Protein AF-A0A2D7XF09-F1 (afdb_monomer)

pLDDT: mean 86.13, std 13.34, range [30.94, 98.75]

Structure (mmCIF, N/CA/C/O backbone):
data_AF-A0A2D7XF09-F1
#
_entry.id   AF-A0A2D7XF09-F1
#
loop_
_atom_site.group_PDB
_atom_site.id
_atom_site.type_symbol
_atom_site.label_atom_id
_atom_site.label_alt_id
_atom_site.label_comp_id
_atom_site.label_asym_id
_atom_site.label_entity_id
_atom_site.label_seq_id
_atom_site.pdbx_PDB_ins_code
_atom_site.Cartn_x
_atom_site.Cartn_y
_atom_site.Cartn_z
_atom_site.occupancy
_atom_site.B_iso_or_equiv
_atom_site.auth_seq_id
_atom_site.auth_comp_id
_atom_site.auth_asym_id
_atom_site.auth_atom_id
_atom_site.pdbx_PDB_model_num
ATOM 1 N N . MET A 1 1 ? -1.923 -20.885 -26.636 1.00 32.56 1 MET A N 1
ATOM 2 C CA . MET A 1 1 ? -1.746 -19.492 -26.172 1.00 32.56 1 MET A CA 1
ATOM 3 C C . MET A 1 1 ? -2.372 -19.398 -24.795 1.00 32.56 1 MET A C 1
ATOM 5 O O . MET A 1 1 ? -3.570 -19.623 -24.689 1.00 32.56 1 MET A O 1
ATOM 9 N N . HIS A 1 2 ? -1.572 -19.201 -23.746 1.00 38.06 2 HIS A N 1
ATOM 10 C CA . HIS A 1 2 ? -2.093 -19.049 -22.386 1.00 38.06 2 HIS A CA 1
ATOM 11 C C . HIS A 1 2 ? -2.857 -17.723 -22.267 1.00 38.06 2 HIS A C 1
ATOM 13 O O . HIS A 1 2 ? -2.461 -16.730 -22.878 1.00 38.06 2 HIS A O 1
ATOM 19 N N . LYS A 1 3 ? -3.963 -17.734 -21.516 1.00 48.69 3 LYS A N 1
ATOM 20 C CA . LYS A 1 3 ? -4.730 -16.546 -21.119 1.00 48.69 3 LYS A CA 1
ATOM 21 C C . LYS A 1 3 ? -3.734 -15.511 -20.562 1.00 48.69 3 LYS A C 1
ATOM 23 O O . LYS A 1 3 ? -2.925 -15.856 -19.705 1.00 48.69 3 LYS A O 1
ATOM 28 N N . GLN A 1 4 ? -3.688 -14.295 -21.118 1.00 54.50 4 GLN A N 1
ATOM 29 C CA . GLN A 1 4 ? -2.849 -13.237 -20.544 1.00 54.50 4 GLN A CA 1
ATOM 30 C C . GLN A 1 4 ? -3.529 -12.746 -19.267 1.00 54.50 4 GLN A C 1
ATOM 32 O O . GLN A 1 4 ? -4.430 -11.906 -19.337 1.00 54.50 4 GLN A O 1
ATOM 37 N N . ASP A 1 5 ? -3.110 -13.308 -18.140 1.00 69.38 5 ASP A N 1
ATOM 38 C CA . ASP A 1 5 ? -3.607 -12.946 -16.816 1.00 69.38 5 ASP A CA 1
ATOM 39 C C . ASP A 1 5 ? -3.230 -11.494 -16.482 1.00 69.38 5 ASP A C 1
ATOM 41 O O . ASP A 1 5 ? -2.175 -10.995 -16.894 1.00 69.38 5 ASP A O 1
ATOM 45 N N . VAL A 1 6 ? -4.102 -10.790 -15.763 1.00 84.69 6 VAL A N 1
ATOM 46 C CA . VAL A 1 6 ? -3.780 -9.453 -15.231 1.00 84.69 6 VAL A CA 1
ATOM 47 C C . VAL A 1 6 ? -2.848 -9.577 -14.020 1.00 84.69 6 VAL A C 1
ATOM 49 O O . VAL A 1 6 ? -2.822 -10.615 -13.355 1.00 84.69 6 VAL A O 1
ATOM 52 N N . LEU A 1 7 ? -2.084 -8.525 -13.693 1.00 89.69 7 LEU A N 1
ATOM 53 C CA . LEU A 1 7 ? -1.113 -8.564 -12.585 1.00 89.69 7 LEU A CA 1
ATOM 54 C C . LEU A 1 7 ? -1.767 -8.999 -11.264 1.00 89.69 7 LEU A C 1
ATOM 56 O O . LEU A 1 7 ? -1.200 -9.806 -10.531 1.00 89.69 7 LEU A O 1
ATOM 60 N N . ARG A 1 8 ? -3.000 -8.537 -11.021 1.00 90.31 8 ARG A N 1
ATOM 61 C CA . ARG A 1 8 ? -3.832 -8.934 -9.878 1.00 90.31 8 ARG A CA 1
ATOM 62 C C . ARG A 1 8 ? -3.965 -10.455 -9.735 1.00 90.31 8 ARG A C 1
ATOM 64 O O . ARG A 1 8 ? -3.786 -10.985 -8.647 1.00 90.31 8 ARG A O 1
ATOM 71 N N . GLU A 1 9 ? -4.257 -11.161 -10.825 1.00 89.38 9 GLU A N 1
ATOM 72 C CA . GLU A 1 9 ? -4.445 -12.619 -10.823 1.00 89.38 9 GLU A CA 1
ATOM 73 C C . GLU A 1 9 ? -3.123 -13.345 -10.555 1.00 89.38 9 GLU A C 1
ATOM 75 O O . GLU A 1 9 ? -3.091 -14.310 -9.794 1.00 89.38 9 GLU A O 1
ATOM 80 N N . LYS A 1 10 ? -2.013 -12.851 -11.122 1.00 90.44 10 LYS A N 1
ATOM 81 C CA . LYS A 1 10 ? -0.678 -13.412 -10.872 1.00 90.44 10 LYS A CA 1
ATOM 82 C C . LYS A 1 10 ? -0.230 -13.238 -9.424 1.00 90.44 10 LYS A C 1
ATOM 84 O O . LYS A 1 10 ? 0.310 -14.178 -8.848 1.00 90.44 10 LYS A O 1
ATOM 89 N N . VAL A 1 11 ? -0.481 -12.069 -8.835 1.00 93.62 11 VAL A N 1
ATOM 90 C CA . VAL A 1 11 ? -0.226 -11.816 -7.409 1.00 93.62 11 VAL A CA 1
ATOM 91 C C . VAL A 1 11 ? -1.105 -12.722 -6.549 1.00 93.62 11 VAL A C 1
ATOM 93 O O . VAL A 1 11 ? -0.587 -13.424 -5.689 1.00 93.62 11 VAL A O 1
ATOM 96 N N . SER A 1 12 ? -2.403 -12.805 -6.846 1.00 92.81 12 SER A N 1
ATOM 97 C CA . SER A 1 12 ? -3.341 -13.693 -6.149 1.00 92.81 12 SER A CA 1
ATOM 98 C C . SER A 1 12 ? -2.908 -15.157 -6.177 1.00 92.81 12 SER A C 1
ATOM 100 O O . SER A 1 12 ? -2.898 -15.821 -5.141 1.00 92.81 12 SER A O 1
ATOM 102 N N . GLN A 1 13 ? -2.464 -15.652 -7.334 1.00 91.81 13 GLN A N 1
ATOM 103 C CA . GLN A 1 13 ? -1.926 -17.002 -7.455 1.00 91.81 13 GLN A CA 1
ATOM 104 C C . GLN A 1 13 ? -0.662 -17.189 -6.603 1.00 91.81 13 GLN A C 1
ATOM 106 O O . GLN A 1 13 ? -0.580 -18.153 -5.845 1.00 91.81 13 GLN A O 1
ATOM 111 N N . LEU A 1 14 ? 0.300 -16.264 -6.698 1.00 91.50 14 LEU A N 1
ATOM 112 C CA . LEU A 1 14 ? 1.549 -16.340 -5.941 1.00 91.50 14 LEU A CA 1
ATOM 113 C C . LEU A 1 14 ? 1.284 -16.384 -4.432 1.00 91.50 14 LEU A C 1
ATOM 115 O O . LEU A 1 14 ? 1.842 -17.227 -3.740 1.00 91.50 14 LEU A O 1
ATOM 119 N N . PHE A 1 15 ? 0.427 -15.504 -3.918 1.00 93.62 15 PHE A N 1
ATOM 120 C CA . PHE A 1 15 ? 0.159 -15.415 -2.482 1.00 93.62 15 PHE A CA 1
ATOM 121 C C . PHE A 1 15 ? -0.661 -16.601 -1.961 1.00 93.62 15 PHE A C 1
ATOM 123 O O . PHE A 1 15 ? -0.429 -17.054 -0.842 1.00 93.62 15 PHE A O 1
ATOM 130 N N . ARG A 1 16 ? -1.533 -17.190 -2.792 1.00 91.88 16 ARG A N 1
ATOM 131 C CA . ARG A 1 16 ? -2.299 -18.398 -2.437 1.00 91.88 16 ARG A CA 1
ATOM 132 C C . ARG A 1 16 ? -1.387 -19.574 -2.098 1.00 91.88 16 ARG A C 1
ATOM 134 O O . ARG A 1 16 ? -1.696 -20.354 -1.207 1.00 91.88 16 ARG A O 1
ATOM 141 N N . GLU A 1 17 ? -0.266 -19.691 -2.802 1.00 88.94 17 GLU A N 1
ATOM 142 C CA . GLU A 1 17 ? 0.697 -20.782 -2.630 1.00 88.94 17 GLU A CA 1
ATOM 143 C C . GLU A 1 17 ? 1.687 -20.543 -1.475 1.00 88.94 17 GLU A C 1
ATOM 145 O O . GLU A 1 17 ? 2.418 -21.461 -1.101 1.00 88.94 17 GLU A O 1
ATOM 150 N N . LYS A 1 18 ? 1.762 -19.320 -0.927 1.00 89.62 18 LYS A N 1
ATOM 151 C CA . LYS A 1 18 ? 2.834 -18.907 0.000 1.00 89.62 18 LYS A CA 1
ATOM 152 C C . LYS A 1 18 ? 2.393 -18.712 1.449 1.00 89.62 18 LYS A C 1
ATOM 154 O O . LYS A 1 18 ? 3.263 -18.662 2.312 1.00 89.62 18 LYS A O 1
ATOM 159 N N . GLY A 1 19 ? 1.093 -18.680 1.729 1.00 89.00 19 GLY A N 1
ATOM 160 C CA . GLY A 1 19 ? 0.558 -18.701 3.093 1.00 89.00 19 GLY A CA 1
ATOM 161 C C . GLY A 1 19 ? -0.055 -17.376 3.542 1.00 89.00 19 GLY A C 1
ATOM 162 O O . GLY A 1 19 ? -0.509 -16.578 2.723 1.00 89.00 19 GLY A O 1
ATOM 163 N N . GLN A 1 20 ? -0.119 -17.167 4.856 1.00 90.81 20 GLN A N 1
ATOM 164 C CA . GLN A 1 20 ? -0.804 -16.025 5.464 1.00 90.81 20 GLN A CA 1
ATOM 165 C C . GLN A 1 20 ? 0.130 -14.818 5.565 1.00 90.81 20 GLN A C 1
ATOM 167 O O . GLN A 1 20 ? 1.269 -14.953 5.997 1.00 90.81 20 GLN A O 1
ATOM 172 N N . ILE A 1 21 ? -0.349 -13.631 5.193 1.00 94.81 21 ILE A N 1
ATOM 173 C CA . ILE A 1 21 ? 0.421 -12.386 5.314 1.00 94.81 21 ILE A CA 1
ATOM 174 C C . ILE A 1 21 ? 0.466 -11.931 6.774 1.00 94.81 21 ILE A C 1
ATOM 176 O O . ILE A 1 21 ? -0.578 -11.777 7.404 1.00 94.81 21 ILE A O 1
ATOM 180 N N . GLU A 1 22 ? 1.671 -11.637 7.263 1.00 94.38 22 GLU A N 1
ATOM 181 C CA . GLU A 1 22 ? 1.903 -10.962 8.544 1.00 94.38 22 GLU A CA 1
ATOM 182 C C . GLU A 1 22 ? 2.162 -9.464 8.395 1.00 94.38 22 GLU A C 1
ATOM 184 O O . GLU A 1 22 ? 1.855 -8.702 9.303 1.00 94.38 22 GLU A O 1
ATOM 189 N N . ALA A 1 23 ? 2.768 -9.029 7.289 1.00 97.31 23 ALA A N 1
ATOM 190 C CA . ALA A 1 23 ? 3.025 -7.617 7.020 1.00 97.31 23 ALA A CA 1
ATOM 191 C C . ALA A 1 23 ? 3.169 -7.369 5.518 1.00 97.31 23 ALA A C 1
ATOM 193 O O . ALA A 1 23 ? 3.733 -8.200 4.803 1.00 97.31 23 ALA A O 1
ATOM 194 N N . LEU A 1 24 ? 2.704 -6.212 5.044 1.00 98.56 24 LEU A N 1
ATOM 195 C CA . LEU A 1 24 ? 2.775 -5.829 3.634 1.00 98.56 24 LEU A CA 1
ATOM 196 C C . LEU A 1 24 ? 3.239 -4.380 3.481 1.00 98.56 24 LEU A C 1
ATOM 198 O O . LEU A 1 24 ? 2.636 -3.459 4.022 1.00 98.56 24 LEU A O 1
ATOM 202 N N . VAL A 1 25 ? 4.284 -4.168 2.691 1.00 98.75 25 VAL A N 1
ATOM 203 C CA . VAL A 1 25 ? 4.734 -2.849 2.250 1.00 98.75 25 VAL A CA 1
ATOM 204 C C . VAL A 1 25 ? 4.589 -2.769 0.738 1.00 98.75 25 VAL A C 1
ATOM 206 O O . VAL A 1 25 ? 5.113 -3.610 0.007 1.00 98.75 25 VAL A O 1
ATOM 209 N N . LEU A 1 26 ? 3.892 -1.739 0.273 1.00 98.75 26 LEU A N 1
ATOM 210 C CA . LEU A 1 26 ? 3.769 -1.394 -1.137 1.00 98.75 26 LEU A CA 1
ATOM 211 C C . LEU A 1 26 ? 4.414 -0.033 -1.377 1.00 98.75 26 LEU A C 1
ATOM 213 O O . LEU A 1 26 ? 4.282 0.874 -0.554 1.00 98.75 26 LEU A O 1
ATOM 217 N N . THR A 1 27 ? 5.080 0.132 -2.514 1.00 98.69 27 THR A N 1
ATOM 218 C CA . THR A 1 27 ? 5.514 1.450 -2.987 1.00 98.69 27 THR A CA 1
ATOM 219 C C . THR A 1 27 ? 4.946 1.717 -4.375 1.00 98.69 27 THR A C 1
ATOM 221 O O . THR A 1 27 ? 4.746 0.783 -5.152 1.00 98.69 27 THR A O 1
ATOM 224 N N . SER A 1 28 ? 4.678 2.977 -4.702 1.00 98.00 28 SER A N 1
ATOM 225 C CA . SER A 1 28 ? 4.194 3.376 -6.025 1.00 98.00 28 SER A CA 1
ATOM 226 C C . SER A 1 28 ? 4.588 4.809 -6.352 1.00 98.00 28 SER A C 1
ATOM 228 O O . SER A 1 28 ? 4.856 5.593 -5.450 1.00 98.00 28 SER A O 1
ATOM 230 N N . PHE A 1 29 ? 4.551 5.179 -7.631 1.00 96.00 29 PHE A N 1
ATOM 231 C CA . PHE A 1 29 ? 4.512 6.593 -7.998 1.00 96.00 29 PHE A CA 1
ATOM 232 C C . PHE A 1 29 ? 3.087 7.116 -7.837 1.00 96.00 29 PHE A C 1
ATOM 234 O O . PHE A 1 29 ? 2.809 7.858 -6.903 1.00 96.00 29 PHE A O 1
ATOM 241 N N . GLY A 1 30 ? 2.173 6.642 -8.688 1.00 95.12 30 GLY A N 1
ATOM 242 C CA . GLY A 1 30 ? 0.755 6.998 -8.636 1.00 95.12 30 GLY A CA 1
ATOM 243 C C . GLY A 1 30 ? -0.051 6.093 -7.708 1.00 95.12 30 GLY A C 1
ATOM 244 O O . GLY A 1 30 ? 0.130 4.870 -7.733 1.00 95.12 30 GLY A O 1
ATOM 245 N N . LEU A 1 31 ? -0.961 6.667 -6.923 1.00 96.44 31 LEU A N 1
ATOM 246 C CA . LEU A 1 31 ? -1.847 5.928 -6.020 1.00 96.44 31 LEU A CA 1
ATOM 247 C C . LEU A 1 31 ? -3.315 6.279 -6.281 1.00 96.44 31 LEU A C 1
ATOM 249 O O . LEU A 1 31 ? -3.735 7.396 -6.000 1.00 96.44 31 LEU A O 1
ATOM 253 N N . ASP A 1 32 ? -4.104 5.309 -6.748 1.00 95.56 32 ASP A N 1
ATOM 254 C CA . ASP A 1 32 ? -5.570 5.376 -6.735 1.00 95.56 32 ASP A CA 1
ATOM 255 C C . ASP A 1 32 ? -6.082 4.569 -5.538 1.00 95.56 32 ASP A C 1
ATOM 257 O O . ASP A 1 32 ? -6.070 3.338 -5.557 1.00 95.56 32 ASP A O 1
ATOM 261 N N . MET A 1 33 ? -6.492 5.254 -4.469 1.00 93.19 33 MET A N 1
ATOM 262 C CA . MET A 1 33 ? -6.859 4.593 -3.207 1.00 93.19 33 MET A CA 1
ATOM 263 C C . MET A 1 33 ? -8.081 3.703 -3.333 1.00 93.19 33 MET A C 1
ATOM 265 O O . MET A 1 33 ? -8.092 2.606 -2.785 1.00 93.19 33 MET A O 1
ATOM 269 N N . ARG A 1 34 ? -9.098 4.150 -4.074 1.00 91.75 34 ARG A N 1
ATOM 270 C CA . ARG A 1 34 ? -10.308 3.351 -4.252 1.00 91.75 34 ARG A CA 1
ATOM 271 C C . ARG A 1 34 ? -9.960 2.062 -4.981 1.00 91.75 34 ARG A C 1
ATOM 273 O O . ARG A 1 34 ? -10.367 0.988 -4.556 1.00 91.75 34 ARG A O 1
ATOM 280 N N . TYR A 1 35 ? -9.173 2.157 -6.050 1.00 94.25 35 TYR A N 1
ATOM 281 C CA . TYR A 1 35 ? -8.754 0.972 -6.787 1.00 94.25 35 TYR A CA 1
ATOM 282 C C . TYR A 1 35 ? -7.803 0.076 -5.974 1.00 94.25 35 TYR A C 1
ATOM 284 O O . TYR A 1 35 ? -7.884 -1.153 -6.070 1.00 94.25 35 TYR A O 1
ATOM 292 N N . LEU A 1 36 ? -6.931 0.675 -5.153 1.00 95.88 36 LEU A N 1
ATOM 293 C CA . LEU A 1 36 ? -6.076 -0.044 -4.212 1.00 95.88 36 LEU A CA 1
ATOM 294 C C . LEU A 1 36 ? -6.915 -0.913 -3.271 1.00 95.88 36 LEU A C 1
ATOM 296 O O . LEU A 1 36 ? -6.678 -2.118 -3.204 1.00 95.88 36 LEU A O 1
ATOM 300 N N . GLU A 1 37 ? -7.888 -0.318 -2.579 1.00 94.00 37 GLU A N 1
ATOM 301 C CA . GLU A 1 37 ? -8.726 -1.027 -1.610 1.00 94.00 37 GLU A CA 1
ATOM 302 C C . GLU A 1 37 ? -9.612 -2.073 -2.284 1.00 94.00 37 GLU A C 1
ATOM 304 O O . GLU A 1 37 ? -9.633 -3.214 -1.840 1.00 94.00 37 GLU A O 1
ATOM 309 N N . GLN A 1 38 ? -10.269 -1.719 -3.393 1.00 91.75 38 GLN A N 1
ATOM 310 C CA . GLN A 1 38 ? -11.255 -2.575 -4.062 1.00 91.75 38 GLN A CA 1
ATOM 311 C C . GLN A 1 38 ? -10.654 -3.767 -4.808 1.00 91.75 38 GLN A C 1
ATOM 313 O O . GLN A 1 38 ? -11.291 -4.811 -4.909 1.00 91.75 38 GLN A O 1
ATOM 318 N N . PHE A 1 39 ? -9.450 -3.630 -5.374 1.00 92.12 39 PHE A N 1
ATOM 319 C CA . PHE A 1 39 ? -8.953 -4.624 -6.331 1.00 92.12 39 PHE A CA 1
ATOM 320 C C . PHE A 1 39 ? -7.505 -5.049 -6.128 1.00 92.12 39 PHE A C 1
ATOM 322 O O . PHE A 1 39 ? -7.162 -6.168 -6.509 1.00 92.12 39 PHE A O 1
ATOM 329 N N . ILE A 1 40 ? -6.642 -4.191 -5.581 1.00 95.88 40 ILE A N 1
ATOM 330 C CA . ILE A 1 40 ? -5.222 -4.529 -5.428 1.00 95.88 40 ILE A CA 1
ATOM 331 C C . ILE A 1 40 ? -4.980 -5.236 -4.098 1.00 95.88 40 ILE A C 1
ATOM 333 O O . ILE A 1 40 ? -4.441 -6.338 -4.106 1.00 95.88 40 ILE A O 1
ATOM 337 N N . LEU A 1 41 ? -5.394 -4.651 -2.969 1.00 96.88 41 LEU A N 1
ATOM 338 C CA . LEU A 1 41 ? -5.197 -5.265 -1.655 1.00 96.88 41 LEU A CA 1
ATOM 339 C C . LEU A 1 41 ? -5.853 -6.654 -1.548 1.00 96.88 41 LEU A C 1
ATOM 341 O O . LEU A 1 41 ? -5.154 -7.568 -1.116 1.00 96.88 41 LEU A O 1
ATOM 345 N N . PRO A 1 42 ? -7.093 -6.894 -2.026 1.00 94.94 42 PRO A N 1
ATOM 346 C CA . PRO A 1 42 ? -7.700 -8.228 -1.995 1.00 94.94 42 PRO A CA 1
ATOM 347 C C . PRO A 1 42 ? -6.884 -9.300 -2.729 1.00 94.94 42 PRO A C 1
ATOM 349 O O . PRO A 1 42 ? -6.888 -10.464 -2.337 1.00 94.94 42 PRO A O 1
ATOM 352 N N . ALA A 1 43 ? -6.101 -8.920 -3.746 1.00 94.19 43 ALA A N 1
ATOM 353 C CA . ALA A 1 43 ? -5.236 -9.850 -4.470 1.00 94.19 43 ALA A CA 1
ATOM 354 C C . ALA A 1 43 ? -4.163 -10.487 -3.578 1.00 94.19 43 ALA A C 1
ATOM 356 O O . ALA A 1 43 ? -3.686 -11.575 -3.877 1.00 94.19 43 ALA A O 1
ATOM 357 N N . PHE A 1 44 ? -3.785 -9.830 -2.486 1.00 96.44 44 PHE A N 1
ATOM 358 C CA . PHE A 1 44 ? -2.822 -10.348 -1.521 1.00 96.44 44 PHE A CA 1
ATOM 359 C C . PHE A 1 44 ? -3.455 -11.330 -0.520 1.00 96.44 44 PHE A C 1
ATOM 361 O O . PHE A 1 44 ? -2.741 -12.112 0.103 1.00 96.44 44 PHE A O 1
ATOM 368 N N . PHE A 1 45 ? -4.787 -11.367 -0.417 1.00 94.50 45 PHE A N 1
ATOM 369 C CA . PHE A 1 45 ? -5.532 -12.211 0.524 1.00 94.50 45 PHE A CA 1
ATOM 370 C C . PHE A 1 45 ? -6.468 -13.187 -0.212 1.00 94.50 45 PHE A C 1
ATOM 372 O O . PHE A 1 45 ? -7.673 -13.207 0.021 1.00 94.50 45 PHE A O 1
ATOM 379 N N . PRO A 1 46 ? -5.935 -14.044 -1.101 1.00 91.62 46 PRO A N 1
ATOM 380 C CA . PRO A 1 46 ? -6.745 -14.85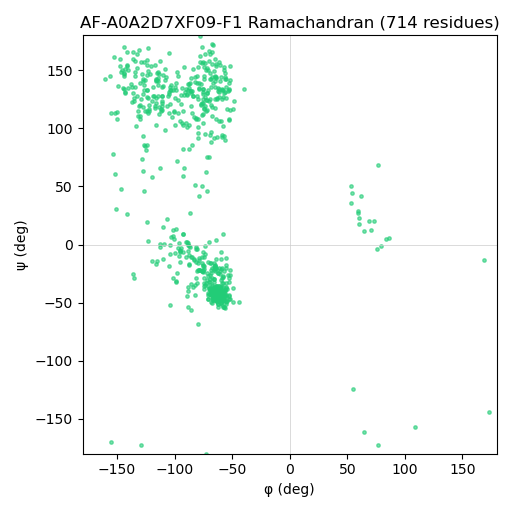9 -2.009 1.00 91.62 46 PRO A CA 1
ATOM 381 C C . PRO A 1 46 ? -7.609 -15.921 -1.321 1.00 91.62 46 PRO A C 1
ATOM 383 O O . PRO A 1 46 ? -8.490 -16.486 -1.964 1.00 91.62 46 PRO A O 1
ATOM 386 N N . HIS A 1 47 ? -7.334 -16.236 -0.054 1.00 88.19 47 HIS A N 1
ATOM 387 C CA . HIS A 1 47 ? -8.117 -17.180 0.744 1.00 88.19 47 HIS A CA 1
ATOM 388 C C . HIS A 1 47 ? -9.462 -16.595 1.193 1.00 88.19 47 HIS A C 1
ATOM 390 O O . HIS A 1 47 ? -10.358 -17.361 1.521 1.00 88.19 47 HIS A O 1
ATOM 396 N N . LEU A 1 48 ? -9.614 -15.267 1.161 1.00 88.00 48 LEU A N 1
ATOM 397 C CA . LEU A 1 48 ? -10.859 -14.583 1.517 1.00 88.00 48 LEU A CA 1
ATOM 398 C C . LEU A 1 48 ? -11.930 -14.673 0.420 1.00 88.00 48 LEU A C 1
ATOM 400 O O . LEU A 1 48 ? -13.082 -14.330 0.662 1.00 88.00 48 LEU A O 1
ATOM 404 N N . GLY A 1 49 ? -11.562 -15.139 -0.778 1.00 83.81 49 GLY A N 1
ATOM 405 C CA . GLY A 1 49 ? -12.452 -15.168 -1.935 1.00 83.81 49 GLY A CA 1
ATOM 406 C C . GLY A 1 49 ? -12.638 -13.796 -2.588 1.00 83.81 49 GLY A C 1
ATOM 407 O O . GLY A 1 49 ? -11.931 -12.835 -2.284 1.00 83.81 49 GLY A O 1
ATOM 408 N N . GLU A 1 50 ? -13.562 -13.732 -3.544 1.00 78.94 50 GLU A N 1
ATOM 409 C CA . GLU A 1 50 ? -14.028 -12.469 -4.120 1.00 78.94 50 GLU A CA 1
ATOM 410 C C . GLU A 1 50 ? -15.224 -11.980 -3.296 1.00 78.94 50 GLU A C 1
ATOM 412 O O . GLU A 1 50 ? -16.104 -12.772 -2.956 1.00 78.94 50 GLU A O 1
ATOM 417 N N . GLY A 1 51 ? -15.233 -10.692 -2.943 1.00 77.25 51 GLY A N 1
ATOM 418 C CA . GLY A 1 51 ? -16.401 -10.067 -2.330 1.00 77.25 51 GLY A CA 1
ATOM 419 C C . GLY A 1 51 ? -17.545 -9.856 -3.332 1.00 77.25 51 GLY A C 1
ATOM 420 O O . GLY A 1 51 ? -17.398 -10.175 -4.517 1.00 77.25 51 GLY A O 1
ATOM 421 N N . PRO A 1 52 ? -18.667 -9.283 -2.867 1.00 78.44 52 PRO A N 1
ATOM 422 C CA . PRO A 1 52 ? -19.750 -8.807 -3.728 1.00 78.44 52 PRO A CA 1
ATOM 423 C C . PRO A 1 52 ? -19.247 -7.878 -4.844 1.00 78.44 52 PRO A C 1
ATOM 425 O O . PRO A 1 52 ? -18.196 -7.243 -4.717 1.00 78.44 52 PRO A O 1
ATOM 428 N N . ALA A 1 53 ? -19.969 -7.806 -5.965 1.00 75.94 53 ALA A N 1
ATOM 429 C CA . ALA A 1 53 ? -19.510 -7.067 -7.144 1.00 75.94 53 ALA A CA 1
ATOM 430 C C . ALA A 1 53 ? -19.413 -5.547 -6.903 1.00 75.94 53 ALA A C 1
ATOM 432 O O . ALA A 1 53 ? -18.550 -4.874 -7.477 1.00 75.94 53 ALA A O 1
ATOM 433 N N . ASP A 1 54 ? -20.287 -5.015 -6.055 1.00 77.69 54 ASP A N 1
ATOM 434 C CA . ASP A 1 54 ? -20.347 -3.624 -5.616 1.00 77.69 54 ASP A CA 1
ATOM 435 C C . ASP A 1 54 ? -19.329 -3.294 -4.505 1.00 77.69 54 ASP A C 1
ATOM 437 O O . ASP A 1 54 ? -18.752 -2.197 -4.504 1.00 77.69 54 ASP A O 1
ATOM 441 N N . GLU A 1 55 ? -19.034 -4.259 -3.628 1.00 80.44 55 GLU A N 1
ATOM 442 C CA . GLU A 1 55 ? -18.100 -4.138 -2.498 1.00 80.44 55 GLU A CA 1
ATOM 443 C C . GLU A 1 55 ? -17.019 -5.245 -2.469 1.00 80.44 55 GLU A C 1
ATOM 445 O O . GLU A 1 55 ? -16.904 -6.015 -1.512 1.00 80.44 55 GLU A O 1
ATOM 450 N N . PRO A 1 56 ? -16.137 -5.319 -3.484 1.00 81.88 56 PRO A N 1
ATOM 451 C CA . PRO A 1 56 ? -15.185 -6.426 -3.627 1.00 81.88 56 PRO A CA 1
ATOM 452 C C . PRO A 1 56 ? -14.132 -6.508 -2.508 1.00 81.88 56 PRO A C 1
ATOM 454 O O . PRO A 1 56 ? -13.497 -7.549 -2.330 1.00 81.88 56 PRO A O 1
ATOM 457 N N . HIS A 1 57 ? -13.920 -5.428 -1.750 1.00 86.00 57 HIS A N 1
ATOM 458 C CA . HIS A 1 57 ? -12.985 -5.361 -0.620 1.00 86.00 57 HIS A CA 1
ATOM 459 C C . HIS A 1 57 ? -13.590 -5.770 0.719 1.00 86.00 57 HIS A C 1
ATOM 461 O O . HIS A 1 57 ? -12.857 -5.841 1.706 1.00 86.00 57 HIS A O 1
ATOM 467 N N . LEU A 1 58 ? -14.894 -6.037 0.768 1.00 84.38 58 LEU A N 1
ATOM 468 C CA . LEU A 1 58 ? -15.626 -6.318 1.996 1.00 84.38 58 LEU A CA 1
ATOM 469 C C . LEU A 1 58 ? -15.015 -7.471 2.820 1.00 84.38 58 LEU A C 1
ATOM 471 O O . LEU A 1 58 ? -14.724 -7.247 3.999 1.00 84.38 58 LEU A O 1
ATOM 475 N N . PRO A 1 59 ? -14.688 -8.648 2.236 1.00 87.25 59 PRO A N 1
ATOM 476 C CA . PRO A 1 59 ? -14.056 -9.726 3.000 1.00 87.25 59 PRO A CA 1
ATOM 477 C C . PRO A 1 59 ? -12.712 -9.319 3.609 1.00 87.25 59 PRO A C 1
ATOM 479 O O . PRO A 1 59 ? -12.368 -9.713 4.723 1.00 87.25 59 PRO A O 1
ATOM 482 N N . LEU A 1 60 ? -11.946 -8.498 2.883 1.00 90.81 60 LEU A N 1
ATOM 483 C CA . LEU A 1 60 ? -10.668 -7.991 3.364 1.00 90.81 60 LEU A CA 1
ATOM 484 C C . LEU A 1 60 ? -10.847 -6.991 4.507 1.00 90.81 60 LEU A C 1
ATOM 486 O O . LEU A 1 60 ? -10.052 -7.004 5.443 1.00 90.81 60 LEU A O 1
ATOM 490 N N . PHE A 1 61 ? -11.868 -6.137 4.454 1.00 88.19 61 PHE A N 1
ATOM 491 C CA . PHE A 1 61 ? -12.173 -5.234 5.560 1.00 88.19 61 PHE A CA 1
ATOM 492 C C . PHE A 1 61 ? -12.406 -6.025 6.848 1.00 88.19 61 PHE A C 1
ATOM 494 O O . PHE A 1 61 ? -11.724 -5.779 7.840 1.00 88.19 61 PHE A O 1
ATOM 501 N N . GLU A 1 62 ? -13.318 -6.999 6.820 1.00 83.88 62 GLU A N 1
ATOM 502 C CA . GLU A 1 62 ? -13.669 -7.793 8.005 1.00 83.88 62 GLU A CA 1
ATOM 503 C C . GLU A 1 62 ? -12.462 -8.562 8.540 1.00 83.88 62 GLU A C 1
ATOM 505 O O . GLU A 1 62 ? -12.195 -8.572 9.744 1.00 83.88 62 GLU A O 1
ATOM 510 N N . TYR A 1 63 ? -11.670 -9.128 7.628 1.00 88.06 63 TYR A N 1
ATOM 511 C CA . TYR A 1 63 ? -10.418 -9.772 7.987 1.00 88.06 63 TYR A CA 1
ATOM 512 C C . TYR A 1 63 ? -9.466 -8.818 8.718 1.00 88.06 63 TYR A C 1
ATOM 514 O O . TYR A 1 63 ? -8.921 -9.197 9.750 1.00 88.06 63 TYR A O 1
ATOM 522 N N . LEU A 1 64 ? -9.273 -7.587 8.229 1.00 90.00 64 LEU A N 1
ATOM 523 C CA . LEU A 1 64 ? -8.351 -6.619 8.837 1.00 90.00 64 LEU A CA 1
ATOM 524 C C . LEU A 1 64 ? -8.851 -6.038 10.168 1.00 90.00 64 LEU A C 1
ATOM 526 O O . LEU A 1 64 ? -8.032 -5.620 10.986 1.00 90.00 64 LEU A O 1
ATOM 530 N N . GLU A 1 65 ? -10.163 -6.027 10.409 1.00 84.19 65 GLU A N 1
ATOM 531 C CA . GLU A 1 65 ? -10.743 -5.646 11.704 1.00 84.19 65 GLU A CA 1
ATOM 532 C C . GLU A 1 65 ? -10.410 -6.672 12.794 1.00 84.19 65 GLU A C 1
ATOM 534 O O . GLU A 1 65 ? -10.030 -6.323 13.917 1.00 84.19 65 GLU A O 1
ATOM 539 N N . GLU A 1 66 ? -10.529 -7.956 12.458 1.00 80.38 66 GLU A N 1
ATOM 540 C CA . GLU A 1 66 ? -10.242 -9.050 13.384 1.00 80.38 66 GLU A CA 1
ATOM 541 C C . GLU A 1 66 ? -8.762 -9.380 13.476 1.00 80.38 66 GLU A C 1
ATOM 543 O O 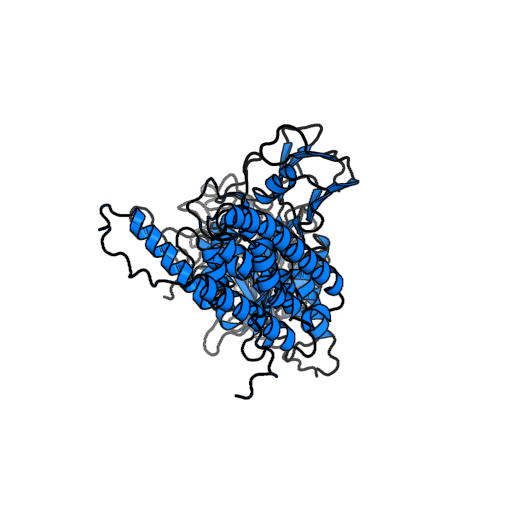. GLU A 1 66 ? -8.270 -9.775 14.532 1.00 80.38 66 GLU A O 1
ATOM 548 N N . THR A 1 67 ? -8.066 -9.253 12.357 1.00 85.31 67 THR A N 1
ATOM 549 C CA . THR A 1 67 ? -6.685 -9.662 12.167 1.00 85.31 67 THR A CA 1
ATOM 550 C C . THR A 1 67 ? -5.921 -8.454 11.636 1.00 85.31 67 THR A C 1
ATOM 552 O O . THR A 1 67 ? -5.785 -8.306 10.421 1.00 85.31 67 THR A O 1
ATOM 555 N N . PRO A 1 68 ? -5.435 -7.567 12.524 1.00 86.31 68 PRO A N 1
ATOM 556 C CA . PRO A 1 68 ? -4.828 -6.292 12.146 1.00 86.31 68 PRO A CA 1
ATOM 557 C C . PRO A 1 68 ? -3.449 -6.506 11.511 1.00 86.31 68 PRO A C 1
ATOM 559 O O . PRO A 1 68 ? -2.409 -6.274 12.130 1.00 86.31 68 PRO A O 1
ATOM 562 N N . VAL A 1 69 ? -3.440 -6.970 10.260 1.00 93.75 69 VAL A N 1
ATOM 563 C CA . VAL A 1 69 ? -2.232 -7.119 9.453 1.00 93.75 69 VAL A CA 1
ATOM 564 C C . VAL A 1 69 ? -1.693 -5.720 9.161 1.00 93.75 69 VAL A C 1
ATOM 566 O O . VAL A 1 69 ? -2.382 -4.927 8.514 1.00 93.75 69 VAL A O 1
ATOM 569 N N . PRO A 1 70 ? -0.472 -5.377 9.603 1.00 95.50 70 PRO A N 1
ATOM 570 C CA . PRO A 1 70 ? 0.130 -4.104 9.261 1.00 95.50 70 PRO A CA 1
ATOM 571 C C . PRO A 1 70 ? 0.390 -4.023 7.751 1.00 95.50 70 PRO A C 1
ATOM 573 O O . PRO A 1 70 ? 1.183 -4.779 7.183 1.00 95.50 70 PRO A O 1
ATOM 576 N N . ILE A 1 71 ? -0.271 -3.063 7.106 1.00 98.06 71 ILE A N 1
ATOM 577 C CA . ILE A 1 71 ? -0.100 -2.735 5.690 1.00 98.06 71 ILE A CA 1
ATOM 578 C C . ILE A 1 71 ? 0.380 -1.287 5.597 1.00 98.06 71 ILE A C 1
ATOM 580 O O . ILE A 1 71 ? -0.264 -0.396 6.144 1.00 98.06 71 ILE A O 1
ATOM 584 N N . SER A 1 72 ? 1.470 -1.038 4.875 1.00 98.25 72 SER A N 1
ATOM 585 C CA . SER A 1 72 ? 2.018 0.299 4.626 1.00 98.25 72 SER A CA 1
ATOM 586 C C . SER A 1 72 ? 2.146 0.564 3.133 1.00 98.25 72 SER A C 1
ATOM 588 O O . SER A 1 72 ? 2.701 -0.249 2.399 1.00 98.25 72 SER A O 1
ATOM 590 N N . VAL A 1 73 ? 1.690 1.729 2.681 1.00 98.50 73 VAL A N 1
ATOM 591 C CA . VAL A 1 73 ? 1.754 2.141 1.275 1.00 98.50 73 VAL A CA 1
ATOM 592 C C . VAL A 1 73 ? 2.508 3.457 1.166 1.00 98.50 73 VAL A C 1
ATOM 594 O O . VAL A 1 73 ? 2.029 4.492 1.625 1.00 98.50 73 VAL A O 1
ATOM 597 N N . TYR A 1 74 ? 3.680 3.414 0.543 1.00 98.12 74 TYR A N 1
ATOM 598 C CA . TYR A 1 74 ? 4.476 4.591 0.212 1.00 98.12 74 TYR A CA 1
ATOM 599 C C . TYR A 1 74 ? 4.145 5.050 -1.203 1.00 98.12 74 TYR A C 1
ATOM 601 O O . TYR A 1 74 ? 4.075 4.231 -2.121 1.00 98.12 74 TYR A O 1
ATOM 609 N N . TYR A 1 75 ? 3.957 6.348 -1.401 1.00 97.00 75 TYR A N 1
ATOM 610 C CA . TYR A 1 75 ? 3.611 6.879 -2.717 1.00 97.00 75 TYR A CA 1
ATOM 611 C C . TYR A 1 75 ? 4.192 8.273 -2.945 1.00 97.00 75 TYR A C 1
ATOM 613 O O . TYR A 1 75 ? 4.523 8.962 -1.978 1.00 97.00 75 TYR A O 1
ATOM 621 N N . ASP A 1 76 ? 4.325 8.699 -4.205 1.00 94.31 76 ASP A N 1
ATOM 622 C CA . ASP A 1 76 ? 4.716 10.079 -4.496 1.00 94.31 76 ASP A CA 1
ATOM 623 C C . ASP A 1 76 ? 3.585 11.011 -4.087 1.00 94.31 76 ASP A C 1
ATOM 625 O O . ASP A 1 76 ? 2.463 10.923 -4.589 1.00 94.31 76 ASP A O 1
ATOM 629 N N . ALA A 1 77 ? 3.877 11.922 -3.169 1.00 91.88 77 ALA A N 1
ATOM 630 C CA . ALA A 1 77 ? 2.852 12.779 -2.604 1.00 91.88 77 ALA A CA 1
ATOM 631 C C . ALA A 1 77 ? 2.216 13.741 -3.632 1.00 91.88 77 ALA A C 1
ATOM 633 O O . ALA A 1 77 ? 1.110 14.220 -3.403 1.00 91.88 77 ALA A O 1
ATOM 634 N N . ASN A 1 78 ? 2.857 13.966 -4.787 1.00 88.94 78 ASN A N 1
ATOM 635 C CA . ASN A 1 78 ? 2.299 14.744 -5.897 1.00 88.94 78 ASN A CA 1
ATOM 636 C C . ASN A 1 78 ? 1.433 13.909 -6.855 1.00 88.94 78 ASN A C 1
ATOM 638 O O . ASN A 1 78 ? 0.909 14.454 -7.824 1.00 88.94 78 ASN A O 1
ATOM 642 N N . ASN A 1 79 ? 1.309 12.597 -6.639 1.00 90.81 79 ASN A N 1
ATOM 643 C CA . ASN A 1 79 ? 0.647 11.683 -7.570 1.00 90.81 79 ASN A CA 1
ATOM 644 C C . ASN A 1 79 ? -0.457 10.856 -6.895 1.00 90.81 79 ASN A C 1
ATOM 646 O O . ASN A 1 79 ? -0.580 9.641 -7.067 1.00 90.81 79 ASN A O 1
ATOM 650 N N . LEU A 1 80 ? -1.284 11.540 -6.106 1.00 91.19 80 LEU A N 1
ATOM 651 C CA . LEU A 1 80 ? -2.518 10.974 -5.578 1.00 91.19 80 LEU A CA 1
ATOM 652 C C . LEU A 1 80 ? -3.643 11.108 -6.612 1.00 91.19 80 LEU A C 1
ATOM 654 O O . LEU A 1 80 ? -3.892 12.195 -7.138 1.00 91.19 80 LEU A O 1
ATOM 658 N N . LEU A 1 81 ? -4.310 9.995 -6.907 1.00 88.88 81 LEU A N 1
ATOM 659 C CA . LEU A 1 81 ? -5.227 9.860 -8.033 1.00 88.88 81 LEU A CA 1
ATOM 660 C C . LEU A 1 81 ? -6.618 9.401 -7.587 1.00 88.88 81 LEU A C 1
ATOM 662 O O . LEU A 1 81 ? -6.781 8.686 -6.597 1.00 88.88 81 LEU A O 1
ATOM 666 N N . GLN A 1 82 ? -7.615 9.747 -8.395 1.00 86.12 82 GLN A N 1
ATOM 667 C CA . GLN A 1 82 ? -8.959 9.187 -8.351 1.00 86.12 82 GLN A CA 1
ATOM 668 C C . GLN A 1 82 ? -9.432 8.916 -9.775 1.00 86.12 82 GLN A C 1
ATOM 670 O O . GLN A 1 82 ? -9.472 9.818 -10.609 1.00 86.12 82 GLN A O 1
ATOM 675 N N . ASN A 1 83 ? -9.788 7.662 -10.065 1.00 82.62 83 ASN A N 1
ATOM 676 C CA . ASN A 1 83 ? -10.198 7.232 -11.404 1.00 82.62 83 ASN A CA 1
ATOM 677 C C . ASN A 1 83 ? -9.153 7.585 -12.478 1.00 82.62 83 ASN A C 1
ATOM 679 O O . ASN A 1 83 ? -9.495 8.072 -13.554 1.00 82.62 83 ASN A O 1
ATOM 683 N N . GLU A 1 84 ? -7.874 7.340 -12.175 1.00 79.81 84 GLU A N 1
ATOM 684 C CA . GLU A 1 84 ? -6.731 7.637 -13.061 1.00 79.81 84 GLU A CA 1
ATOM 685 C C . GLU A 1 84 ? -6.504 9.139 -13.350 1.00 79.81 84 GLU A C 1
ATOM 687 O O . GLU A 1 84 ? -5.709 9.470 -14.228 1.00 79.81 84 GLU A O 1
ATOM 692 N N . GLN A 1 85 ? -7.161 10.052 -12.625 1.00 84.69 85 GLN A N 1
ATOM 693 C CA . GLN A 1 85 ? -6.950 11.500 -12.729 1.00 84.69 85 GLN A CA 1
ATOM 694 C C . GLN A 1 85 ? -6.342 12.063 -11.438 1.00 84.69 85 GLN A C 1
ATOM 696 O O . GLN A 1 85 ? -6.667 11.555 -10.362 1.00 84.69 85 GLN A O 1
ATOM 701 N N . PRO A 1 86 ? -5.482 13.098 -11.506 1.00 84.44 86 PRO A N 1
ATOM 702 C CA . PRO A 1 86 ? -5.039 13.823 -10.319 1.00 84.44 86 PRO A CA 1
ATOM 703 C C . PRO A 1 86 ? -6.231 14.354 -9.526 1.00 84.44 86 PRO A C 1
ATOM 705 O O . PRO A 1 86 ? -7.159 14.913 -10.114 1.00 84.44 86 PRO A O 1
ATOM 708 N N . LEU A 1 87 ? -6.193 14.195 -8.203 1.00 84.19 87 LEU A N 1
ATOM 709 C CA . LEU A 1 87 ? -7.220 14.765 -7.335 1.00 84.19 87 LEU A CA 1
ATOM 710 C C . LEU A 1 87 ? -7.222 16.293 -7.437 1.00 84.19 87 LEU A C 1
ATOM 712 O O . LEU A 1 87 ? -6.187 16.954 -7.310 1.00 84.19 87 LEU A O 1
ATOM 716 N N . SER A 1 88 ? -8.409 16.857 -7.615 1.00 83.88 88 SER A N 1
ATOM 717 C CA . SER A 1 88 ? -8.665 18.270 -7.396 1.00 83.88 88 SER A CA 1
ATOM 718 C C . SER A 1 88 ? -8.664 18.566 -5.908 1.00 83.88 88 SER A C 1
ATOM 720 O O . SER A 1 88 ? -9.092 17.759 -5.095 1.00 83.88 88 SER A O 1
ATOM 722 N N . VAL A 1 89 ? -8.270 19.779 -5.534 1.00 80.31 89 VAL A N 1
ATOM 723 C CA . VAL A 1 89 ? -8.129 20.188 -4.131 1.00 80.31 89 VAL A CA 1
ATOM 724 C C . VAL A 1 89 ? -9.456 20.190 -3.345 1.00 80.31 89 VAL A C 1
ATOM 726 O O . VAL A 1 89 ? -9.466 20.293 -2.118 1.00 80.31 89 VAL A O 1
ATOM 729 N N . ASN A 1 90 ? -10.584 20.082 -4.047 1.00 81.00 90 ASN A N 1
ATOM 730 C CA . ASN A 1 90 ? -11.918 19.988 -3.455 1.00 81.00 90 ASN A CA 1
ATOM 731 C C . ASN A 1 90 ? -12.430 18.546 -3.335 1.00 81.00 90 ASN A C 1
ATOM 733 O O . ASN A 1 90 ? -13.521 18.344 -2.803 1.00 81.00 90 ASN A O 1
ATOM 737 N N . ASP A 1 91 ? -11.673 17.568 -3.825 1.00 84.31 91 ASP A N 1
ATOM 738 C CA . ASP A 1 91 ? -12.087 16.175 -3.808 1.00 84.31 91 ASP A CA 1
ATOM 739 C C . ASP A 1 91 ? -11.978 15.596 -2.395 1.00 84.31 91 ASP A C 1
ATOM 741 O O . ASP A 1 91 ? -11.054 15.886 -1.625 1.00 84.31 91 ASP A O 1
ATOM 745 N N . THR A 1 92 ? -12.946 14.752 -2.054 1.00 82.12 92 THR A N 1
ATOM 746 C CA . THR A 1 92 ? -12.918 13.941 -0.841 1.00 82.12 92 THR A CA 1
ATOM 747 C C . THR A 1 92 ? -12.419 12.548 -1.170 1.00 82.12 92 THR A C 1
ATOM 749 O O . THR A 1 92 ? -12.679 11.984 -2.236 1.00 82.12 92 THR A O 1
ATOM 752 N N . VAL A 1 93 ? -11.690 11.980 -0.223 1.00 85.44 93 VAL A N 1
ATOM 753 C CA . VAL A 1 93 ? -11.103 10.656 -0.347 1.00 85.44 93 VAL A CA 1
ATOM 754 C C . VAL A 1 93 ? -11.715 9.793 0.725 1.00 85.44 93 VAL A C 1
ATOM 756 O O . VAL A 1 93 ? -11.655 10.144 1.893 1.00 85.44 93 VAL A O 1
ATOM 759 N N . ILE A 1 94 ? -12.244 8.641 0.344 1.00 86.69 94 ILE A N 1
ATOM 760 C CA . ILE A 1 94 ? -12.726 7.655 1.303 1.00 86.69 94 ILE A CA 1
ATOM 761 C C . ILE A 1 94 ? -11.681 6.547 1.385 1.00 86.69 94 ILE A C 1
ATOM 763 O O . ILE A 1 94 ? -11.193 6.076 0.357 1.00 86.69 94 ILE A O 1
ATOM 767 N N . LYS A 1 95 ? -11.332 6.169 2.613 1.00 90.50 95 LYS A N 1
ATOM 768 C CA . LYS A 1 95 ? -10.398 5.088 2.923 1.00 90.50 95 LYS A CA 1
ATOM 769 C C . LYS A 1 95 ? -11.011 4.215 4.007 1.00 90.50 95 LYS A C 1
ATOM 771 O O . LYS A 1 95 ? -11.036 4.598 5.184 1.00 90.50 95 LYS A O 1
ATOM 776 N N . GLU A 1 96 ? -11.538 3.074 3.593 1.00 87.19 96 GLU A N 1
ATOM 777 C CA . GLU A 1 96 ? -12.298 2.181 4.464 1.00 87.19 96 GLU A CA 1
ATOM 778 C C . GLU A 1 96 ? -11.362 1.185 5.161 1.00 87.19 96 GLU A C 1
ATOM 780 O O . GLU A 1 96 ? -11.489 0.956 6.367 1.00 87.19 96 GLU A O 1
ATOM 785 N N . LEU A 1 97 ? -10.361 0.664 4.443 1.00 86.06 97 LEU A N 1
ATOM 786 C CA . LEU A 1 97 ? -9.465 -0.375 4.947 1.00 86.06 97 LEU A CA 1
ATOM 787 C C . LEU A 1 97 ? -8.413 0.156 5.940 1.00 86.06 97 LEU A C 1
ATOM 789 O O . LEU A 1 97 ? -8.013 1.326 5.947 1.00 86.06 97 LEU A O 1
ATOM 793 N N . ARG A 1 98 ? -7.917 -0.755 6.787 1.00 90.69 98 ARG A N 1
ATOM 794 C CA . ARG A 1 98 ? -6.898 -0.491 7.814 1.00 90.69 98 ARG A CA 1
ATOM 795 C C . ARG A 1 98 ? -5.481 -0.650 7.259 1.00 90.69 98 ARG A C 1
ATOM 797 O O . ARG A 1 98 ? -4.835 -1.672 7.446 1.00 90.69 98 ARG A O 1
ATOM 804 N N . TRP A 1 99 ? -4.975 0.384 6.595 1.00 95.56 99 TRP A N 1
ATOM 805 C CA . TRP A 1 99 ? -3.575 0.456 6.150 1.00 95.56 99 TRP A CA 1
ATOM 806 C C . TRP A 1 99 ? -2.972 1.838 6.427 1.00 95.56 99 TRP A C 1
ATOM 808 O O . TRP A 1 99 ? -3.697 2.807 6.623 1.00 95.56 99 TRP A O 1
ATOM 818 N N . GLN A 1 100 ? -1.648 1.961 6.468 1.00 96.06 100 GLN A N 1
ATOM 819 C CA . GLN A 1 100 ? -0.932 3.219 6.690 1.00 96.06 100 GLN A CA 1
ATOM 820 C C . GLN A 1 100 ? -0.505 3.831 5.353 1.00 96.06 100 GLN A C 1
ATOM 822 O O . GLN A 1 100 ? 0.183 3.187 4.562 1.00 96.06 100 GLN A O 1
ATOM 827 N N . ALA A 1 101 ? -0.895 5.080 5.103 1.00 96.06 101 ALA A N 1
ATOM 828 C CA . ALA A 1 101 ? -0.424 5.840 3.949 1.00 96.06 101 ALA A CA 1
ATOM 829 C C . ALA A 1 101 ? 0.834 6.619 4.337 1.00 96.06 101 ALA A C 1
ATOM 831 O O . ALA A 1 101 ? 0.822 7.302 5.355 1.00 96.06 101 ALA A O 1
ATOM 832 N N . HIS A 1 102 ? 1.887 6.544 3.526 1.00 95.88 102 HIS A N 1
ATOM 833 C CA . HIS A 1 102 ? 3.159 7.238 3.741 1.00 95.88 102 HIS A CA 1
ATOM 834 C C . HIS A 1 102 ? 3.484 8.101 2.509 1.00 95.88 102 HIS A C 1
ATOM 836 O O . HIS A 1 102 ? 4.169 7.629 1.598 1.00 95.88 102 HIS A O 1
ATOM 842 N N . PRO A 1 103 ? 2.965 9.341 2.428 1.00 94.19 103 PRO A N 1
ATOM 843 C CA . PRO A 1 103 ? 3.315 10.259 1.346 1.00 94.19 103 PRO A CA 1
ATOM 844 C C . PRO A 1 103 ? 4.816 10.562 1.357 1.00 94.19 103 PRO A C 1
ATOM 846 O O . PRO A 1 103 ? 5.369 10.936 2.389 1.00 94.19 103 PRO A O 1
ATOM 849 N N . VAL A 1 104 ? 5.470 10.449 0.202 1.00 92.88 104 VAL A N 1
ATOM 850 C CA . VAL A 1 104 ? 6.890 10.765 0.034 1.00 92.88 104 VAL A CA 1
ATOM 851 C C . VAL A 1 104 ? 7.036 11.999 -0.847 1.00 92.88 104 VAL A C 1
ATOM 853 O O . VAL A 1 104 ? 6.704 11.984 -2.031 1.00 92.88 104 VAL A O 1
ATOM 856 N N . ALA A 1 105 ? 7.562 13.076 -0.264 1.00 89.75 105 ALA A N 1
ATOM 857 C CA . ALA A 1 105 ? 7.903 14.302 -0.977 1.00 89.75 105 ALA A CA 1
ATOM 858 C C . ALA A 1 105 ? 9.419 14.371 -1.214 1.00 89.75 105 ALA A C 1
ATOM 860 O O . ALA A 1 105 ? 10.209 14.570 -0.279 1.00 89.75 105 ALA A O 1
ATOM 861 N N . MET A 1 106 ? 9.837 14.216 -2.467 1.00 86.31 106 MET A N 1
ATOM 862 C CA . MET A 1 106 ? 11.242 14.302 -2.869 1.00 86.31 106 MET A CA 1
ATOM 863 C C . MET A 1 106 ? 11.676 15.762 -3.051 1.00 86.31 106 MET A C 1
ATOM 865 O O . MET A 1 106 ? 10.897 16.604 -3.486 1.00 86.31 106 MET A O 1
ATOM 869 N N . ALA A 1 107 ? 12.928 16.077 -2.702 1.00 83.31 107 ALA A N 1
ATOM 870 C CA . ALA A 1 107 ? 13.488 17.415 -2.928 1.00 83.31 107 ALA A CA 1
ATOM 871 C C . ALA A 1 107 ? 13.816 17.667 -4.411 1.00 83.31 107 ALA A C 1
ATOM 873 O O . ALA A 1 107 ? 13.812 18.808 -4.865 1.00 83.31 107 ALA A O 1
ATOM 874 N N . THR A 1 108 ? 14.132 16.601 -5.146 1.00 83.31 108 THR A N 1
ATOM 875 C CA . THR A 1 108 ? 14.377 16.589 -6.588 1.00 83.31 108 THR A CA 1
ATOM 876 C C . THR A 1 108 ? 13.826 15.289 -7.169 1.00 83.31 108 THR A C 1
ATOM 878 O O . THR A 1 108 ? 13.894 14.248 -6.515 1.00 83.31 108 THR A O 1
ATOM 881 N N . GLY A 1 109 ? 13.298 15.353 -8.395 1.00 87.25 109 GLY A N 1
ATOM 882 C CA . GLY A 1 109 ? 12.697 14.195 -9.065 1.00 87.25 109 GLY A CA 1
ATOM 883 C C . GLY A 1 109 ? 11.441 13.676 -8.358 1.00 87.25 109 GLY A C 1
ATOM 884 O O . GLY A 1 109 ? 10.829 14.386 -7.559 1.00 87.25 109 GLY A O 1
ATOM 885 N N . CYS A 1 110 ? 11.074 12.432 -8.660 1.00 91.06 110 CYS A N 1
ATOM 886 C CA . CYS A 1 110 ? 9.877 11.775 -8.132 1.00 91.06 110 CYS A CA 1
ATOM 887 C C . CYS A 1 110 ? 10.210 10.547 -7.272 1.00 91.06 110 CYS A C 1
ATOM 889 O O . CYS A 1 110 ? 11.243 9.895 -7.450 1.00 91.06 110 CYS A O 1
ATOM 891 N N . PHE A 1 111 ? 9.310 10.197 -6.353 1.00 94.88 111 PHE A N 1
ATOM 892 C CA . PHE A 1 111 ? 9.301 8.897 -5.691 1.00 94.88 111 PHE A CA 1
ATOM 893 C C . PHE A 1 111 ? 8.658 7.876 -6.630 1.00 94.88 111 PHE A C 1
ATOM 895 O O . PHE A 1 111 ? 7.442 7.752 -6.718 1.00 94.88 111 PHE A O 1
ATOM 902 N N . HIS A 1 112 ? 9.487 7.156 -7.375 1.00 95.38 112 HIS A N 1
ATOM 903 C CA . HIS A 1 112 ? 9.045 6.279 -8.445 1.00 95.38 112 HIS A CA 1
ATOM 904 C C . HIS A 1 112 ? 9.160 4.754 -8.198 1.00 95.38 112 HIS A C 1
ATOM 906 O O . HIS A 1 112 ? 8.733 4.005 -9.089 1.00 95.38 112 HIS A O 1
ATOM 912 N N . PRO A 1 113 ? 9.637 4.223 -7.044 1.00 97.06 113 PRO A N 1
ATOM 913 C CA . PRO A 1 113 ? 9.782 2.782 -6.889 1.00 97.06 113 PRO A CA 1
ATOM 914 C C . PRO A 1 113 ? 8.412 2.101 -6.821 1.00 97.06 113 PRO A C 1
ATOM 916 O O . PRO A 1 113 ? 7.478 2.598 -6.188 1.00 97.06 113 PRO A O 1
ATOM 919 N N . LYS A 1 114 ? 8.303 0.920 -7.431 1.00 97.88 114 LYS A N 1
ATOM 920 C CA . LYS A 1 114 ? 7.073 0.111 -7.472 1.00 97.88 114 LYS A CA 1
ATOM 921 C C . LYS A 1 114 ? 7.371 -1.278 -6.926 1.00 97.88 114 LYS A C 1
ATOM 923 O O . LYS A 1 114 ? 7.702 -2.207 -7.669 1.00 97.88 114 LYS A O 1
ATOM 928 N N . LEU A 1 115 ? 7.368 -1.362 -5.602 1.00 98.12 115 LEU A N 1
ATOM 929 C CA . LEU A 1 115 ? 7.821 -2.512 -4.834 1.00 98.12 115 LEU A CA 1
ATOM 930 C C . LEU A 1 115 ? 6.666 -3.164 -4.087 1.00 98.12 115 LEU A C 1
ATOM 932 O O . LEU A 1 115 ? 5.737 -2.502 -3.630 1.00 98.12 115 LEU A O 1
ATOM 936 N N . ILE A 1 116 ? 6.789 -4.474 -3.929 1.00 98.56 116 ILE A N 1
ATOM 937 C CA . ILE A 1 116 ? 6.001 -5.302 -3.027 1.00 98.56 116 ILE A CA 1
ATOM 938 C C . ILE A 1 116 ? 7.004 -5.928 -2.067 1.00 98.56 116 ILE A C 1
ATOM 940 O O . ILE A 1 116 ? 7.935 -6.595 -2.506 1.00 98.56 116 ILE A O 1
ATOM 944 N N . LEU A 1 117 ? 6.835 -5.732 -0.768 1.00 98.50 117 LEU A N 1
ATOM 945 C CA . LEU A 1 117 ? 7.613 -6.425 0.250 1.00 98.50 117 LEU A CA 1
ATOM 946 C C . LEU A 1 117 ? 6.635 -7.005 1.264 1.00 98.50 117 LEU A C 1
ATOM 948 O O . LEU A 1 117 ? 5.975 -6.260 1.982 1.00 98.50 117 LEU A O 1
ATOM 952 N N . ALA A 1 118 ? 6.508 -8.326 1.286 1.00 98.31 118 ALA A N 1
ATOM 953 C CA . ALA A 1 118 ? 5.546 -9.015 2.134 1.00 98.31 118 ALA A CA 1
ATOM 954 C C . ALA A 1 118 ? 6.250 -10.030 3.029 1.00 98.31 118 ALA A C 1
ATOM 956 O O . ALA A 1 118 ? 7.051 -10.824 2.539 1.00 98.31 118 ALA A O 1
ATOM 957 N N . LEU A 1 119 ? 5.924 -10.022 4.319 1.00 97.12 119 LEU A N 1
ATOM 958 C CA . LEU A 1 119 ? 6.249 -11.098 5.250 1.00 97.12 119 LEU A CA 1
ATOM 959 C C . LEU A 1 119 ? 5.046 -12.035 5.331 1.00 97.12 119 LEU A C 1
ATOM 961 O O . LEU A 1 119 ? 3.924 -11.576 5.556 1.00 97.12 119 LEU A O 1
ATOM 965 N N . LEU A 1 120 ? 5.277 -13.331 5.148 1.00 95.25 120 LEU A N 1
ATOM 966 C CA . LEU A 1 120 ? 4.248 -14.358 5.231 1.00 95.25 120 LEU A CA 1
ATOM 967 C C . LEU A 1 120 ? 4.673 -15.489 6.164 1.00 95.25 120 LEU A C 1
ATOM 969 O O . LEU A 1 120 ? 5.864 -15.751 6.331 1.00 95.25 120 LEU A O 1
ATOM 973 N N . ARG A 1 121 ? 3.682 -16.211 6.682 1.00 90.62 121 ARG A N 1
ATOM 974 C CA . ARG A 1 121 ? 3.836 -17.511 7.334 1.00 90.62 121 ARG A CA 1
ATOM 975 C C . ARG A 1 121 ? 3.308 -18.621 6.440 1.00 90.62 121 ARG A C 1
ATOM 977 O O . ARG A 1 121 ? 2.124 -18.656 6.097 1.00 90.62 121 ARG A O 1
ATOM 984 N N . GLN A 1 122 ? 4.189 -19.544 6.073 1.00 86.88 122 GLN A N 1
ATOM 985 C CA . GLN A 1 122 ? 3.829 -20.714 5.282 1.00 86.88 122 GLN A CA 1
ATOM 986 C C . GLN A 1 122 ? 3.075 -21.736 6.130 1.00 86.88 122 GLN A C 1
ATOM 988 O O . GLN A 1 122 ? 3.633 -22.354 7.034 1.00 86.88 122 GLN A O 1
ATOM 993 N N . THR A 1 123 ? 1.820 -21.992 5.784 1.00 78.00 123 THR A N 1
ATOM 994 C CA . THR A 1 123 ? 1.035 -23.096 6.346 1.00 78.00 123 THR A CA 1
ATOM 995 C C . THR A 1 123 ? 1.360 -24.415 5.628 1.00 78.00 123 THR A C 1
ATOM 997 O O . THR A 1 123 ? 1.468 -24.404 4.400 1.00 78.00 123 THR A O 1
ATOM 1000 N N . PRO A 1 124 ? 1.472 -25.564 6.326 1.00 77.19 124 PRO A N 1
ATOM 1001 C CA . PRO A 1 124 ? 1.214 -25.779 7.757 1.00 77.19 124 PRO A CA 1
ATOM 1002 C C . PRO A 1 124 ? 2.456 -25.666 8.662 1.00 77.19 124 PRO A C 1
ATOM 1004 O O . PRO A 1 124 ? 2.325 -25.805 9.871 1.00 77.19 124 PRO A O 1
ATOM 1007 N N . ASN A 1 125 ? 3.652 -25.455 8.102 1.00 78.38 125 ASN A N 1
ATOM 1008 C CA . ASN A 1 125 ? 4.915 -25.551 8.851 1.00 78.38 125 ASN A CA 1
ATOM 1009 C C . ASN A 1 125 ? 5.265 -24.294 9.669 1.00 78.38 125 ASN A C 1
ATOM 1011 O O . ASN A 1 125 ? 6.281 -24.285 10.356 1.00 78.38 125 ASN A O 1
ATOM 1015 N N . ASP A 1 126 ? 4.452 -23.245 9.565 1.00 82.25 126 ASP A N 1
ATOM 1016 C CA . ASP A 1 126 ? 4.595 -21.967 10.265 1.00 82.25 126 ASP A CA 1
ATOM 1017 C C . ASP A 1 126 ? 5.916 -21.223 9.973 1.00 82.25 126 ASP A C 1
ATOM 1019 O O . ASP A 1 126 ? 6.426 -20.447 10.786 1.00 82.25 126 ASP A O 1
ATOM 1023 N N . LEU A 1 127 ? 6.489 -21.462 8.787 1.00 84.88 127 LEU A N 1
ATOM 1024 C CA . LEU A 1 127 ? 7.802 -20.942 8.406 1.00 84.88 127 LEU A CA 1
ATOM 1025 C C . LEU A 1 127 ? 7.698 -19.509 7.859 1.00 84.88 127 LEU A C 1
ATOM 1027 O O . LEU A 1 127 ? 6.919 -19.274 6.929 1.00 84.88 127 LEU A O 1
ATOM 1031 N N . PRO A 1 128 ? 8.487 -18.552 8.384 1.00 91.38 128 PRO A N 1
ATOM 1032 C CA . PRO A 1 128 ? 8.468 -17.182 7.900 1.00 91.38 128 PRO A CA 1
ATOM 1033 C C . PRO A 1 128 ? 9.194 -17.058 6.555 1.00 91.38 128 PRO A C 1
ATOM 1035 O O . PRO A 1 128 ? 10.318 -17.539 6.384 1.00 91.38 128 PRO A O 1
ATOM 1038 N N . VAL A 1 129 ? 8.571 -16.363 5.605 1.00 93.44 129 VAL A N 1
ATOM 1039 C CA . VAL A 1 129 ? 9.141 -16.066 4.285 1.00 93.44 129 VAL A CA 1
ATOM 1040 C C . VAL A 1 129 ? 8.931 -14.604 3.919 1.00 93.44 129 VAL A C 1
ATOM 1042 O O . VAL A 1 129 ? 7.898 -14.017 4.236 1.00 93.44 129 VAL A O 1
ATOM 1045 N N . ILE A 1 130 ? 9.898 -14.018 3.216 1.00 95.56 130 ILE A N 1
ATOM 1046 C CA . ILE A 1 130 ? 9.763 -12.686 2.624 1.00 95.56 130 ILE A CA 1
ATOM 1047 C C . ILE A 1 130 ? 9.590 -12.831 1.118 1.00 95.56 130 ILE A C 1
ATOM 1049 O O . ILE A 1 130 ? 10.410 -13.455 0.449 1.00 95.56 130 ILE A O 1
ATOM 1053 N N . ILE A 1 131 ? 8.551 -12.216 0.568 1.00 96.12 131 ILE A N 1
ATOM 1054 C CA . ILE A 1 131 ? 8.397 -12.025 -0.873 1.00 96.12 131 ILE A CA 1
ATOM 1055 C C . ILE A 1 131 ? 8.819 -10.598 -1.200 1.00 96.12 131 ILE A C 1
ATOM 1057 O O . ILE A 1 131 ? 8.278 -9.649 -0.633 1.00 96.12 131 ILE A O 1
ATOM 1061 N N . VAL A 1 132 ? 9.751 -10.451 -2.142 1.00 97.31 132 VAL A N 1
ATOM 1062 C CA . VAL A 1 132 ? 10.089 -9.164 -2.752 1.00 97.31 132 VAL A CA 1
ATOM 1063 C C . VAL A 1 132 ? 9.640 -9.164 -4.207 1.00 97.31 132 VAL A C 1
ATOM 1065 O O . VAL A 1 132 ? 10.039 -10.012 -4.999 1.00 97.31 132 VAL A O 1
ATOM 1068 N N . GLY A 1 133 ? 8.779 -8.218 -4.555 1.00 97.31 133 GLY A N 1
ATOM 1069 C CA . GLY A 1 133 ? 8.332 -7.943 -5.908 1.00 97.31 133 GLY A CA 1
ATOM 1070 C C . GLY A 1 133 ? 8.812 -6.570 -6.360 1.00 97.31 133 GLY A C 1
ATOM 1071 O O . GLY A 1 133 ? 8.793 -5.616 -5.584 1.00 97.31 133 GLY A O 1
ATOM 1072 N N . CYS A 1 134 ? 9.220 -6.449 -7.617 1.00 97.75 134 CYS A N 1
ATOM 1073 C CA . CYS A 1 134 ? 9.523 -5.166 -8.244 1.00 97.75 134 CYS A CA 1
ATOM 1074 C C . CYS A 1 134 ? 8.936 -5.139 -9.651 1.00 97.75 134 CYS A C 1
ATOM 1076 O O . CYS A 1 134 ? 9.047 -6.118 -10.393 1.00 97.75 134 CYS A O 1
ATOM 1078 N N . GLY A 1 135 ? 8.288 -4.042 -10.032 1.00 96.94 135 GLY A N 1
ATOM 1079 C CA . GLY A 1 135 ? 7.653 -3.950 -11.341 1.00 96.94 135 GLY A CA 1
ATOM 1080 C C . GLY A 1 135 ? 7.494 -2.535 -11.862 1.00 96.94 135 GLY A C 1
ATOM 1081 O O . GLY A 1 135 ? 8.042 -1.582 -11.318 1.00 96.94 135 GLY A O 1
ATOM 1082 N N . SER A 1 136 ? 6.732 -2.415 -12.944 1.00 96.81 136 SER A N 1
ATOM 1083 C CA . SER A 1 136 ? 6.480 -1.154 -13.644 1.00 96.81 136 SER A CA 1
ATOM 1084 C C . SER A 1 136 ? 5.087 -0.563 -13.385 1.00 96.81 136 SER A C 1
ATOM 1086 O O . SER A 1 136 ? 4.847 0.592 -13.748 1.00 96.81 136 SER A O 1
ATOM 1088 N N . ALA A 1 137 ? 4.210 -1.318 -12.712 1.00 96.81 137 ALA A N 1
ATOM 1089 C CA . ALA A 1 137 ? 2.821 -0.964 -12.431 1.00 96.81 137 ALA A CA 1
ATOM 1090 C C . ALA A 1 137 ? 2.680 -0.002 -11.239 1.00 96.81 137 ALA A C 1
ATOM 1092 O O . ALA A 1 137 ? 3.112 -0.310 -10.129 1.00 96.81 137 ALA A O 1
ATOM 1093 N N . ASN A 1 138 ? 2.014 1.134 -11.452 1.00 97.25 138 ASN A N 1
ATOM 1094 C CA . ASN A 1 138 ? 1.488 1.959 -10.359 1.00 97.25 138 ASN A CA 1
ATOM 1095 C C . ASN A 1 138 ? 0.316 1.252 -9.665 1.00 97.25 138 ASN A C 1
ATOM 1097 O O . ASN A 1 138 ? -0.348 0.430 -10.292 1.00 97.25 138 ASN A O 1
ATOM 1101 N N . LEU A 1 139 ? 0.006 1.612 -8.417 1.00 97.62 139 LEU A N 1
ATOM 1102 C CA . LEU A 1 139 ? -1.185 1.163 -7.679 1.00 97.62 139 LEU A CA 1
ATOM 1103 C C . LEU A 1 139 ? -2.464 1.832 -8.219 1.00 97.62 139 LEU A C 1
ATOM 1105 O O . LEU A 1 139 ? -3.129 2.608 -7.538 1.00 97.62 139 LEU A O 1
ATOM 1109 N N . THR A 1 140 ? -2.775 1.558 -9.485 1.00 96.00 140 THR A N 1
ATOM 1110 C CA . THR A 1 140 ? -3.898 2.120 -10.241 1.00 96.00 140 THR A CA 1
ATOM 1111 C C . THR A 1 140 ? -4.523 1.062 -11.144 1.00 96.00 140 THR A C 1
ATOM 1113 O O . THR A 1 140 ? -3.924 0.018 -11.432 1.00 96.00 140 THR A O 1
ATOM 1116 N N . ARG A 1 141 ? -5.721 1.352 -11.666 1.00 93.38 141 ARG A N 1
ATOM 1117 C CA . ARG A 1 141 ? -6.385 0.493 -12.655 1.00 93.38 141 ARG A CA 1
ATOM 1118 C C . ARG A 1 141 ? -5.553 0.303 -13.920 1.00 93.38 141 ARG A C 1
ATOM 1120 O O . ARG A 1 141 ? -5.460 -0.820 -14.422 1.00 93.38 141 ARG A O 1
ATOM 1127 N N . ALA A 1 142 ? -4.925 1.372 -14.408 1.00 91.81 142 ALA A N 1
ATOM 1128 C CA . ALA A 1 142 ? -4.036 1.310 -15.558 1.00 91.81 142 ALA A CA 1
ATOM 1129 C C . ALA A 1 142 ? -2.912 0.286 -15.341 1.00 91.81 142 ALA A C 1
ATOM 1131 O O . ALA A 1 142 ? -2.766 -0.625 -16.154 1.00 91.81 142 ALA A O 1
ATOM 1132 N N . GLY A 1 143 ? -2.204 0.368 -14.208 1.00 93.69 143 GLY A N 1
ATOM 1133 C CA . GLY A 1 143 ? -1.088 -0.529 -13.897 1.00 93.69 143 GLY A CA 1
ATOM 1134 C C . GLY A 1 143 ? -1.504 -1.981 -13.638 1.00 93.69 143 GLY A C 1
ATOM 1135 O O . GLY A 1 143 ? -0.846 -2.906 -14.093 1.00 93.69 143 GLY A O 1
ATOM 1136 N N . TRP A 1 144 ? -2.607 -2.227 -12.933 1.00 93.81 144 TRP A N 1
ATOM 1137 C CA . TRP A 1 144 ? -2.933 -3.594 -12.492 1.00 93.81 144 TRP A CA 1
ATOM 1138 C C . TRP A 1 144 ? -3.886 -4.360 -13.409 1.00 93.81 144 TRP A C 1
ATOM 1140 O O . TRP A 1 144 ? -3.988 -5.581 -13.268 1.00 93.81 144 TRP A O 1
ATOM 1150 N N . ALA A 1 145 ? -4.582 -3.684 -14.332 1.00 89.38 145 ALA A N 1
ATOM 1151 C CA . ALA A 1 145 ? -5.602 -4.319 -15.173 1.00 89.38 145 ALA A CA 1
ATOM 1152 C C . ALA A 1 145 ? -5.577 -3.950 -16.666 1.00 89.38 145 ALA A C 1
ATOM 1154 O O . ALA A 1 145 ? -6.071 -4.743 -17.473 1.00 89.38 145 ALA A O 1
ATOM 1155 N N . LYS A 1 146 ? -5.048 -2.783 -17.063 1.00 87.88 146 LYS A N 1
ATOM 1156 C CA . LYS A 1 146 ? -5.122 -2.326 -18.468 1.00 87.88 146 LYS A CA 1
ATOM 1157 C C . LYS A 1 146 ? -3.806 -2.477 -19.226 1.00 87.88 146 LYS A C 1
ATOM 1159 O O . LYS A 1 146 ? -3.804 -3.034 -20.324 1.00 87.88 146 LYS A O 1
ATOM 1164 N N . ASN A 1 147 ? -2.717 -1.965 -18.666 1.00 91.12 147 ASN A N 1
ATOM 1165 C CA . ASN A 1 147 ? -1.421 -1.908 -19.325 1.00 91.12 147 ASN A CA 1
ATOM 1166 C C . ASN A 1 147 ? -0.772 -3.291 -19.394 1.00 91.12 147 ASN A C 1
ATOM 1168 O O . ASN A 1 147 ? -1.046 -4.176 -18.581 1.00 91.12 147 ASN A O 1
ATOM 1172 N N . LEU A 1 148 ? 0.126 -3.469 -20.363 1.00 91.62 148 LEU A N 1
ATOM 1173 C CA . LEU A 1 148 ? 1.069 -4.575 -20.334 1.00 91.62 148 LEU A CA 1
ATOM 1174 C C . LEU A 1 148 ? 2.302 -4.132 -19.539 1.00 91.62 148 LEU A C 1
ATOM 1176 O O . LEU A 1 148 ? 3.139 -3.367 -20.022 1.00 91.62 148 LEU A O 1
ATOM 1180 N N . GLU A 1 149 ? 2.360 -4.606 -18.301 1.00 93.94 149 GLU A N 1
ATOM 1181 C CA . GLU A 1 149 ? 3.399 -4.314 -17.316 1.00 93.94 149 GLU A CA 1
ATOM 1182 C C . GLU A 1 149 ? 4.356 -5.502 -17.158 1.00 93.94 149 GLU A C 1
ATOM 1184 O O . GLU A 1 149 ? 4.043 -6.631 -17.545 1.00 93.94 149 GLU A O 1
ATOM 1189 N N . ALA A 1 150 ? 5.507 -5.263 -16.533 1.00 94.50 150 ALA A N 1
ATOM 1190 C CA . ALA A 1 150 ? 6.386 -6.320 -16.051 1.00 94.50 150 ALA A CA 1
ATOM 1191 C C . ALA A 1 150 ? 6.499 -6.258 -14.528 1.00 94.50 150 ALA A C 1
ATOM 1193 O O . ALA A 1 150 ? 6.568 -5.181 -13.935 1.00 94.50 150 ALA A O 1
ATOM 1194 N N . CYS A 1 151 ? 6.538 -7.427 -13.897 1.00 95.56 151 CYS A N 1
ATOM 1195 C CA . CYS A 1 151 ? 6.804 -7.567 -12.476 1.00 95.56 151 CYS A CA 1
ATOM 1196 C C . CYS A 1 151 ? 7.617 -8.842 -12.251 1.00 95.56 151 CYS A C 1
ATOM 1198 O O . CYS A 1 151 ? 7.312 -9.887 -12.830 1.00 95.56 151 CYS A O 1
ATOM 1200 N N . ALA A 1 152 ? 8.666 -8.739 -11.448 1.00 95.19 152 ALA A N 1
ATOM 1201 C CA . ALA A 1 152 ? 9.494 -9.855 -11.030 1.00 95.19 152 ALA A CA 1
ATOM 1202 C C . ALA A 1 152 ? 9.342 -10.067 -9.527 1.00 95.19 152 ALA A C 1
ATOM 1204 O O . ALA A 1 152 ? 9.236 -9.095 -8.781 1.00 95.19 152 ALA A O 1
ATOM 1205 N N . PHE A 1 153 ? 9.357 -11.330 -9.104 1.00 95.06 153 PHE A N 1
ATOM 1206 C CA . PHE A 1 153 ? 9.227 -11.736 -7.709 1.00 95.06 153 PHE A CA 1
ATOM 1207 C C . PHE A 1 153 ? 10.380 -12.657 -7.327 1.00 95.06 153 PHE A C 1
ATOM 1209 O O . PHE A 1 153 ? 10.732 -13.544 -8.101 1.00 95.06 153 PHE A O 1
ATOM 1216 N N . GLU A 1 154 ? 10.898 -12.480 -6.118 1.00 93.94 154 GLU A N 1
ATOM 1217 C CA . GLU A 1 154 ? 11.828 -13.396 -5.464 1.00 93.94 154 GLU A CA 1
ATOM 1218 C C . GLU A 1 154 ? 11.294 -13.739 -4.069 1.00 93.94 154 GLU A C 1
ATOM 1220 O O . GLU A 1 154 ? 10.651 -12.915 -3.411 1.00 93.94 154 GLU A O 1
ATOM 1225 N N . VAL A 1 155 ? 11.548 -14.968 -3.620 1.00 92.31 155 VAL A N 1
ATOM 1226 C CA . VAL A 1 155 ? 11.121 -15.461 -2.307 1.00 92.31 155 VAL A CA 1
ATOM 1227 C C . VAL A 1 155 ? 12.356 -15.778 -1.478 1.00 92.31 155 VAL A C 1
ATOM 1229 O O . VAL A 1 155 ? 13.166 -16.615 -1.868 1.00 92.31 155 VAL A O 1
ATOM 1232 N N . LEU A 1 156 ? 12.481 -15.136 -0.321 1.00 90.56 156 LEU A N 1
ATOM 1233 C CA . LEU A 1 156 ? 13.498 -15.435 0.675 1.00 90.56 156 LEU A CA 1
ATOM 1234 C C . LEU A 1 156 ? 12.883 -16.289 1.781 1.00 90.56 156 LEU A C 1
ATOM 1236 O O . LEU A 1 156 ? 12.023 -15.825 2.530 1.00 90.56 156 LEU A O 1
ATOM 1240 N N . ASP A 1 157 ? 13.345 -17.529 1.890 1.00 88.88 157 ASP A N 1
ATOM 1241 C CA . ASP A 1 157 ? 13.031 -18.389 3.026 1.00 88.88 157 ASP A CA 1
ATOM 1242 C C . ASP A 1 157 ? 13.882 -17.969 4.235 1.00 88.88 157 ASP A C 1
ATOM 1244 O O . ASP A 1 157 ? 15.113 -17.951 4.168 1.00 88.88 157 ASP A O 1
ATOM 1248 N N . LEU A 1 158 ? 13.237 -17.580 5.340 1.00 87.00 158 LEU A N 1
ATOM 1249 C CA . LEU A 1 158 ? 13.944 -17.166 6.555 1.00 87.00 158 LEU A CA 1
ATOM 1250 C C . LEU A 1 158 ? 14.263 -18.356 7.480 1.00 87.00 158 LEU A C 1
ATOM 1252 O O . LEU A 1 158 ? 15.127 -18.250 8.362 1.00 87.00 158 LEU A O 1
ATOM 1256 N N . SER A 1 159 ? 13.605 -19.499 7.276 1.00 76.31 159 SER A N 1
ATOM 1257 C CA . SER A 1 159 ? 13.691 -20.682 8.134 1.00 76.31 159 SER A CA 1
ATOM 1258 C C . SER A 1 159 ? 14.907 -21.558 7.829 1.00 76.31 159 SER A C 1
ATOM 1260 O O . SER A 1 159 ? 15.646 -21.937 8.744 1.00 76.31 159 SER A O 1
ATOM 1262 N N . HIS A 1 160 ? 15.192 -21.786 6.549 1.00 61.22 160 HIS A N 1
ATOM 1263 C CA . HIS A 1 160 ? 16.239 -22.685 6.080 1.00 61.22 160 HIS A CA 1
ATOM 1264 C C . HIS A 1 160 ? 17.109 -21.943 5.055 1.00 61.22 160 HIS A C 1
ATOM 1266 O O . HIS A 1 160 ? 16.608 -21.377 4.096 1.00 61.22 160 HIS A O 1
ATOM 1272 N N . ASP A 1 161 ? 18.422 -21.893 5.282 1.00 56.94 161 ASP A N 1
ATOM 1273 C CA . ASP A 1 161 ? 19.408 -21.420 4.295 1.00 56.94 161 ASP A CA 1
ATOM 1274 C C . ASP A 1 161 ? 19.423 -19.930 3.913 1.00 56.94 161 ASP A C 1
ATOM 1276 O O . ASP A 1 161 ? 20.044 -19.575 2.906 1.00 56.94 161 ASP A O 1
ATOM 1280 N N . LEU A 1 162 ? 18.861 -19.022 4.726 1.00 65.56 162 LEU A N 1
ATOM 1281 C CA . LEU A 1 162 ? 19.197 -17.600 4.571 1.00 65.56 162 LEU A CA 1
ATOM 1282 C C . LEU A 1 162 ? 20.695 -17.399 4.864 1.00 65.56 162 LEU A C 1
ATOM 1284 O O . LEU A 1 162 ? 21.106 -17.235 6.014 1.00 65.56 162 LEU A O 1
ATOM 1288 N N . ASP A 1 163 ? 21.518 -17.452 3.816 1.00 62.72 163 ASP A N 1
ATOM 1289 C CA . ASP A 1 163 ? 22.932 -17.116 3.903 1.00 62.72 163 ASP A CA 1
ATOM 1290 C C . ASP A 1 163 ? 23.022 -15.650 4.328 1.00 62.72 163 ASP A C 1
ATOM 1292 O O . ASP A 1 163 ? 22.448 -14.768 3.689 1.00 62.72 163 ASP A O 1
ATOM 1296 N N . ILE A 1 164 ? 23.774 -15.372 5.393 1.00 58.25 164 ILE A N 1
ATOM 1297 C CA . ILE A 1 164 ? 24.094 -14.008 5.843 1.00 58.25 164 ILE A CA 1
ATOM 1298 C C . ILE A 1 164 ? 24.748 -13.202 4.699 1.00 58.25 164 ILE A C 1
ATOM 1300 O O . ILE A 1 164 ? 24.725 -11.974 4.697 1.00 58.25 164 ILE A O 1
ATOM 1304 N N . ARG A 1 165 ? 25.305 -13.888 3.689 1.00 61.00 165 ARG A N 1
ATOM 1305 C CA . ARG A 1 165 ? 25.851 -13.299 2.458 1.00 61.00 165 ARG A CA 1
ATOM 1306 C C . ARG A 1 165 ? 24.858 -13.214 1.296 1.00 61.00 165 ARG A C 1
ATOM 1308 O O . ARG A 1 165 ? 25.283 -12.907 0.181 1.00 61.00 165 ARG A O 1
ATOM 1315 N N . SER A 1 166 ? 23.572 -13.485 1.511 1.00 78.31 166 SER A N 1
ATOM 1316 C CA . SER A 1 166 ? 22.541 -13.238 0.506 1.00 78.31 166 SER A CA 1
ATOM 1317 C C . SER A 1 166 ? 22.544 -11.751 0.170 1.00 78.31 166 SER A C 1
ATOM 1319 O O . SER A 1 166 ? 22.112 -10.916 0.966 1.00 78.31 166 SER A O 1
ATOM 1321 N N . GLY A 1 167 ? 23.061 -11.417 -1.016 1.00 85.44 167 GLY A N 1
ATOM 1322 C CA . GLY A 1 167 ? 23.121 -10.035 -1.486 1.00 85.44 167 GLY A CA 1
ATOM 1323 C C . GLY A 1 167 ? 21.741 -9.381 -1.467 1.00 85.44 167 GLY A C 1
ATOM 1324 O O . GLY A 1 167 ? 21.625 -8.235 -1.054 1.00 85.44 167 GLY A O 1
ATOM 1325 N N . LEU A 1 168 ? 20.690 -10.141 -1.793 1.00 91.12 168 LEU A N 1
ATOM 1326 C CA . LEU A 1 168 ? 19.315 -9.657 -1.740 1.00 91.12 168 LEU A CA 1
ATOM 1327 C C . LEU A 1 168 ? 18.844 -9.332 -0.319 1.00 91.12 168 LEU A C 1
ATOM 1329 O O . LEU A 1 168 ? 18.207 -8.304 -0.126 1.00 91.12 168 LEU A O 1
ATOM 1333 N N . ALA A 1 169 ? 19.155 -10.164 0.679 1.00 90.94 169 ALA A N 1
ATOM 1334 C CA . ALA A 1 169 ? 18.774 -9.882 2.065 1.00 90.94 169 ALA A CA 1
ATOM 1335 C C . ALA A 1 169 ? 19.432 -8.587 2.574 1.00 90.94 169 ALA A C 1
ATOM 1337 O O . ALA A 1 169 ? 18.783 -7.770 3.228 1.00 90.94 169 ALA A O 1
ATOM 1338 N N . VAL A 1 170 ? 20.704 -8.369 2.217 1.00 89.56 170 VAL A N 1
ATOM 1339 C CA . VAL A 1 170 ? 21.427 -7.122 2.509 1.00 89.56 170 VAL A CA 1
ATOM 1340 C C . VAL A 1 170 ? 20.801 -5.936 1.773 1.00 89.56 170 VAL A C 1
ATOM 1342 O O . VAL A 1 170 ? 20.571 -4.892 2.385 1.00 89.56 170 VAL A O 1
ATOM 1345 N N . ASP A 1 171 ? 20.479 -6.091 0.486 1.00 93.81 171 ASP A N 1
ATOM 1346 C CA . ASP A 1 171 ? 19.817 -5.040 -0.289 1.00 93.81 171 ASP A CA 1
ATOM 1347 C C . ASP A 1 171 ? 18.439 -4.687 0.318 1.00 93.81 171 ASP A C 1
ATOM 1349 O O . ASP A 1 171 ? 18.106 -3.508 0.425 1.00 93.81 171 ASP A O 1
ATOM 1353 N N . ILE A 1 172 ? 17.667 -5.674 0.798 1.00 95.69 172 ILE A N 1
ATOM 1354 C CA . ILE A 1 172 ? 16.374 -5.463 1.475 1.00 95.69 172 ILE A CA 1
ATOM 1355 C C . ILE A 1 172 ? 16.549 -4.712 2.798 1.00 95.69 172 ILE A C 1
ATOM 1357 O O . ILE A 1 172 ? 15.783 -3.791 3.070 1.00 95.69 172 ILE A O 1
ATOM 1361 N N . LEU A 1 173 ? 17.556 -5.035 3.615 1.00 93.88 173 LEU A N 1
ATOM 1362 C CA . LEU A 1 173 ? 17.836 -4.272 4.840 1.00 93.88 173 LEU A CA 1
ATOM 1363 C C . LEU A 1 173 ? 18.154 -2.803 4.541 1.00 93.88 173 LEU A C 1
ATOM 1365 O O . LEU A 1 173 ? 17.691 -1.902 5.246 1.00 93.88 173 LEU A O 1
ATOM 1369 N N . HIS A 1 174 ? 18.931 -2.547 3.490 1.00 94.75 174 HIS A N 1
ATOM 1370 C CA . HIS A 1 174 ? 19.223 -1.185 3.059 1.00 94.75 174 HIS A CA 1
ATOM 1371 C C . HIS A 1 174 ? 17.975 -0.473 2.519 1.00 94.75 174 HIS A C 1
ATOM 1373 O O . HIS A 1 174 ? 17.768 0.696 2.854 1.00 94.75 174 HIS A O 1
ATOM 1379 N N . LEU A 1 175 ? 17.117 -1.171 1.764 1.00 96.50 175 LEU A N 1
ATOM 1380 C CA . LEU A 1 175 ? 15.826 -0.643 1.317 1.00 96.50 175 LEU A CA 1
ATOM 1381 C C . LEU A 1 175 ? 14.959 -0.259 2.518 1.00 96.50 175 LEU A C 1
ATOM 1383 O O . LEU A 1 175 ? 14.432 0.848 2.559 1.00 96.50 175 LEU A O 1
ATOM 1387 N N . ILE A 1 176 ? 14.836 -1.151 3.505 1.00 96.94 176 ILE A N 1
ATOM 1388 C CA . ILE A 1 176 ? 14.075 -0.910 4.732 1.00 96.94 176 ILE A CA 1
ATOM 1389 C C . ILE A 1 176 ? 14.574 0.361 5.411 1.00 96.94 176 ILE A C 1
ATOM 1391 O O . ILE A 1 176 ? 13.785 1.258 5.685 1.00 96.94 176 ILE A O 1
ATOM 1395 N N . LYS A 1 177 ? 15.890 0.500 5.595 1.00 95.88 177 LYS A N 1
ATOM 1396 C CA . LYS A 1 177 ? 16.480 1.707 6.182 1.00 95.88 177 LYS A CA 1
ATOM 1397 C C . LYS A 1 177 ? 16.148 2.972 5.382 1.00 95.88 177 LYS A C 1
ATOM 1399 O O . LYS A 1 177 ? 15.875 4.012 5.981 1.00 95.88 177 LYS A O 1
ATOM 1404 N N . GLN A 1 178 ? 16.169 2.900 4.051 1.00 95.12 178 GLN A N 1
ATOM 1405 C CA . GLN A 1 178 ? 15.800 4.029 3.199 1.00 95.12 178 GLN A CA 1
ATOM 1406 C C . GLN A 1 178 ? 14.311 4.374 3.328 1.00 95.12 178 GLN A C 1
ATOM 1408 O O . GLN A 1 178 ? 13.983 5.542 3.525 1.00 95.12 178 GLN A O 1
ATOM 1413 N N . LEU A 1 179 ? 13.411 3.390 3.299 1.00 96.12 179 LEU A N 1
ATOM 1414 C CA . LEU A 1 179 ? 11.973 3.621 3.470 1.00 96.12 179 LEU A CA 1
ATOM 1415 C C . LEU A 1 179 ? 11.640 4.160 4.869 1.00 96.12 179 LEU A C 1
ATOM 1417 O O . LEU A 1 179 ? 10.836 5.085 4.995 1.00 96.12 179 LEU A O 1
ATOM 1421 N N . SER A 1 180 ? 12.325 3.677 5.909 1.00 95.44 180 SER A N 1
ATOM 1422 C CA . SER A 1 180 ? 12.216 4.216 7.269 1.00 95.44 180 SER A CA 1
ATOM 1423 C C . SER A 1 180 ? 12.673 5.672 7.375 1.00 95.44 180 SER A C 1
ATOM 1425 O O . SER A 1 180 ? 12.230 6.375 8.278 1.00 95.44 180 SER A O 1
ATOM 1427 N N . SER A 1 181 ? 13.537 6.149 6.470 1.00 93.38 181 SER A N 1
ATOM 1428 C CA . SER A 1 181 ? 13.933 7.564 6.436 1.00 93.38 181 SER A CA 1
ATOM 1429 C C . SER A 1 181 ? 12.849 8.485 5.873 1.00 93.38 181 SER A C 1
ATOM 1431 O O . SER A 1 181 ? 12.875 9.680 6.156 1.00 93.38 181 SER A O 1
ATOM 1433 N N . TYR A 1 182 ? 11.893 7.939 5.109 1.00 91.75 182 TYR A N 1
ATOM 1434 C CA . TYR A 1 182 ? 10.705 8.673 4.668 1.00 91.75 182 TYR A CA 1
ATOM 1435 C C . TYR A 1 182 ? 9.584 8.631 5.706 1.00 91.75 182 TYR A C 1
ATOM 1437 O O . TYR A 1 182 ? 8.840 9.594 5.836 1.00 91.75 182 TYR A O 1
ATOM 1445 N N . SER A 1 183 ? 9.451 7.521 6.437 1.00 88.88 183 SER A N 1
ATOM 1446 C CA . SER A 1 183 ? 8.505 7.400 7.547 1.00 88.88 183 SER A CA 1
ATOM 1447 C C . SER A 1 183 ? 8.972 6.337 8.536 1.00 88.88 183 SER A C 1
ATOM 1449 O O . SER A 1 183 ? 8.982 5.142 8.221 1.00 88.88 183 SER A O 1
ATOM 1451 N N . SER A 1 184 ? 9.339 6.766 9.746 1.00 86.25 184 SER A N 1
ATOM 1452 C CA . SER A 1 184 ? 9.769 5.885 10.841 1.00 86.25 184 SER A CA 1
ATOM 1453 C C . SER A 1 184 ? 8.619 5.110 11.490 1.00 86.25 184 SER A C 1
ATOM 1455 O O . SER A 1 184 ? 8.858 4.234 12.311 1.00 86.25 184 SER A O 1
ATOM 1457 N N . GLU A 1 185 ? 7.378 5.422 11.123 1.00 89.06 185 GLU A N 1
ATOM 1458 C CA . GLU A 1 185 ? 6.151 4.999 11.816 1.00 89.06 185 GLU A CA 1
ATOM 1459 C C . GLU A 1 185 ? 5.446 3.825 11.125 1.00 89.06 185 GLU A C 1
ATOM 1461 O O . GLU A 1 185 ? 4.313 3.465 11.450 1.00 89.06 185 GLU A O 1
ATOM 1466 N N . SER A 1 186 ? 6.097 3.251 10.115 1.00 95.25 186 SER A N 1
ATOM 1467 C CA . SER A 1 186 ? 5.573 2.127 9.352 1.00 95.25 186 SER A CA 1
ATOM 1468 C C . SER A 1 186 ? 5.684 0.834 10.153 1.00 95.25 186 SER A C 1
ATOM 1470 O O . SER A 1 186 ? 6.760 0.239 10.261 1.00 95.25 186 SER A O 1
ATOM 1472 N N . THR A 1 187 ? 4.552 0.372 10.683 1.00 94.25 187 THR A N 1
ATOM 1473 C CA . THR A 1 187 ? 4.477 -0.855 11.488 1.00 94.25 187 THR A CA 1
ATOM 1474 C C . THR A 1 187 ? 4.796 -2.088 10.647 1.00 94.25 187 THR A C 1
ATOM 1476 O O . THR A 1 187 ? 5.511 -2.979 11.102 1.00 94.25 187 THR A O 1
ATOM 1479 N N . ALA A 1 188 ? 4.358 -2.106 9.384 1.00 96.75 188 ALA A N 1
ATOM 1480 C CA . ALA A 1 188 ? 4.645 -3.195 8.451 1.00 96.75 188 ALA A CA 1
ATOM 1481 C C . ALA A 1 188 ? 6.150 -3.323 8.186 1.00 96.75 188 ALA A C 1
ATOM 1483 O O . ALA A 1 188 ? 6.713 -4.416 8.219 1.00 96.75 188 ALA A O 1
ATOM 1484 N N . LEU A 1 189 ? 6.816 -2.185 7.969 1.00 96.88 189 LEU A N 1
ATOM 1485 C CA . LEU A 1 189 ? 8.245 -2.145 7.693 1.00 96.88 189 LEU A CA 1
ATOM 1486 C C . LEU A 1 189 ? 9.066 -2.556 8.920 1.00 96.88 189 LEU A C 1
ATOM 1488 O O . LEU A 1 189 ? 10.013 -3.327 8.780 1.00 96.88 189 LEU A O 1
ATOM 1492 N N . ALA A 1 190 ? 8.673 -2.096 10.113 1.00 95.62 190 ALA A N 1
ATOM 1493 C CA . ALA A 1 190 ? 9.287 -2.508 11.373 1.00 95.62 190 ALA A CA 1
ATOM 1494 C C . ALA A 1 190 ? 9.167 -4.024 11.594 1.00 95.62 190 ALA A C 1
ATOM 1496 O O . ALA A 1 190 ? 10.160 -4.672 11.923 1.00 95.62 190 ALA A O 1
ATOM 1497 N N . ARG A 1 191 ? 7.990 -4.606 11.325 1.00 94.75 191 ARG A N 1
ATOM 1498 C CA . ARG A 1 191 ? 7.757 -6.052 11.450 1.00 94.75 191 ARG A CA 1
ATOM 1499 C C . ARG A 1 191 ? 8.618 -6.872 10.486 1.00 94.75 191 ARG A C 1
ATOM 1501 O O . ARG A 1 191 ? 9.224 -7.862 10.888 1.00 94.75 191 ARG A O 1
ATOM 1508 N N . ILE A 1 192 ? 8.720 -6.447 9.226 1.00 96.25 192 ILE A N 1
ATOM 1509 C CA . ILE A 1 192 ? 9.593 -7.105 8.239 1.00 96.25 192 ILE A CA 1
ATOM 1510 C C . ILE A 1 192 ? 11.068 -6.992 8.661 1.00 96.25 192 ILE A C 1
ATOM 1512 O O . ILE A 1 192 ? 11.816 -7.965 8.554 1.00 96.25 192 ILE A O 1
ATOM 1516 N N . ALA A 1 193 ? 11.487 -5.827 9.167 1.00 95.25 193 ALA A N 1
ATOM 1517 C CA . ALA A 1 193 ? 12.849 -5.598 9.645 1.00 95.25 193 ALA A CA 1
ATOM 1518 C C . ALA A 1 193 ? 13.210 -6.512 10.823 1.00 95.25 193 ALA A C 1
ATOM 1520 O O . ALA A 1 193 ? 14.290 -7.101 10.830 1.00 95.25 193 ALA A O 1
ATOM 1521 N N . GLU A 1 194 ? 12.302 -6.652 11.791 1.00 93.56 194 GLU A N 1
ATOM 1522 C CA . GLU A 1 194 ? 12.454 -7.532 12.950 1.00 93.56 194 GLU A CA 1
ATOM 1523 C C . GLU A 1 194 ? 12.619 -8.996 12.520 1.00 93.56 194 GLU A C 1
ATOM 1525 O O . GLU A 1 194 ? 13.588 -9.647 12.916 1.00 93.56 194 GLU A O 1
ATOM 1530 N N . ALA A 1 195 ? 11.729 -9.494 11.654 1.00 92.25 195 ALA A N 1
ATOM 1531 C CA . ALA A 1 195 ? 11.786 -10.867 11.155 1.00 92.25 195 ALA A CA 1
ATOM 1532 C C . ALA A 1 195 ? 13.103 -11.155 10.413 1.00 92.25 195 ALA A C 1
ATOM 1534 O O . ALA A 1 195 ? 13.746 -12.186 10.636 1.00 92.25 195 ALA A O 1
ATOM 1535 N N . LEU A 1 196 ? 13.546 -10.221 9.566 1.00 92.00 196 LEU A N 1
ATOM 1536 C CA . LEU A 1 196 ? 14.801 -10.351 8.830 1.00 92.00 196 LEU A CA 1
ATOM 1537 C C . LEU A 1 196 ? 16.023 -10.293 9.762 1.00 92.00 196 LEU A C 1
ATOM 1539 O O . LEU A 1 196 ? 16.948 -11.093 9.616 1.00 92.00 196 LEU A O 1
ATOM 1543 N N . ALA A 1 197 ? 16.023 -9.396 10.752 1.00 90.06 197 ALA A N 1
ATOM 1544 C CA . ALA A 1 197 ? 17.091 -9.295 11.745 1.00 90.06 197 ALA A CA 1
ATOM 1545 C C . ALA A 1 197 ? 17.196 -10.564 12.610 1.00 90.06 197 ALA A C 1
ATOM 1547 O O . ALA A 1 197 ? 18.303 -11.062 12.841 1.00 90.06 197 ALA A O 1
ATOM 1548 N N . ALA A 1 198 ? 16.061 -11.125 13.038 1.00 87.94 198 ALA A N 1
ATOM 1549 C CA . ALA A 1 198 ? 16.010 -12.388 13.771 1.00 87.94 198 ALA A CA 1
ATOM 1550 C C . ALA A 1 198 ? 16.587 -13.547 12.940 1.00 87.94 198 ALA A C 1
ATOM 1552 O O . ALA A 1 198 ? 17.408 -14.322 13.437 1.00 87.94 198 ALA A O 1
ATOM 1553 N N . ALA A 1 199 ? 16.233 -13.624 11.652 1.00 86.94 199 ALA A N 1
ATOM 1554 C CA . ALA A 1 199 ? 16.732 -14.656 10.744 1.00 86.94 199 ALA A CA 1
ATOM 1555 C C . ALA A 1 199 ? 18.254 -14.580 10.521 1.00 86.94 199 ALA A C 1
ATOM 1557 O O . ALA A 1 199 ? 18.916 -15.621 10.457 1.00 86.94 199 ALA A O 1
ATOM 1558 N N . LEU A 1 200 ? 18.806 -13.364 10.430 1.00 84.25 200 LEU A N 1
ATOM 1559 C CA . LEU A 1 200 ? 20.237 -13.109 10.218 1.00 84.25 200 LEU A CA 1
ATOM 1560 C C . LEU A 1 200 ? 21.088 -13.263 11.487 1.00 84.25 200 LEU A C 1
ATOM 1562 O O . LEU A 1 200 ? 22.292 -13.488 11.387 1.00 84.25 200 LEU A O 1
ATOM 1566 N N . SER A 1 201 ? 20.488 -13.167 12.676 1.00 82.19 201 SER A N 1
ATOM 1567 C CA . SER A 1 201 ? 21.209 -13.250 13.956 1.00 82.19 201 SER A CA 1
ATOM 1568 C C . SER A 1 201 ? 21.508 -14.683 14.413 1.00 82.19 201 SER A C 1
ATOM 1570 O O . SER A 1 201 ? 22.130 -14.863 15.456 1.00 82.19 201 SER A O 1
ATOM 1572 N N . ASN A 1 202 ? 21.077 -15.713 13.675 1.00 74.00 202 ASN A N 1
ATOM 1573 C CA . ASN A 1 202 ? 21.228 -17.112 14.081 1.00 74.00 202 ASN A CA 1
ATOM 1574 C C . ASN A 1 202 ? 22.645 -17.656 13.762 1.00 74.00 202 ASN A C 1
ATOM 1576 O O . ASN A 1 202 ? 22.947 -17.915 12.594 1.00 74.00 202 ASN A O 1
ATOM 1580 N N . PRO A 1 203 ? 23.513 -17.887 14.772 1.00 60.91 203 PRO A N 1
ATOM 1581 C CA . PRO A 1 203 ? 24.919 -18.249 14.565 1.00 60.91 203 PRO A CA 1
ATOM 1582 C C . PRO A 1 203 ? 25.132 -19.697 14.092 1.00 60.91 203 PRO A C 1
ATOM 1584 O O . PRO A 1 203 ? 26.241 -20.048 13.696 1.00 60.91 203 PRO A O 1
ATOM 1587 N N . ASN A 1 204 ? 24.098 -20.547 14.126 1.00 60.56 204 ASN A N 1
ATOM 1588 C CA . ASN A 1 204 ? 24.212 -21.983 13.841 1.00 60.56 204 ASN A CA 1
ATOM 1589 C C . ASN A 1 204 ? 24.009 -22.352 12.359 1.00 60.56 204 ASN A C 1
ATOM 1591 O O . ASN A 1 204 ? 24.031 -23.535 12.020 1.00 60.56 204 ASN A O 1
ATOM 1595 N N . LYS A 1 205 ? 23.796 -21.379 11.465 1.00 60.16 205 LYS A N 1
ATOM 1596 C CA . LYS A 1 205 ? 23.549 -21.654 10.042 1.00 60.16 205 LYS A CA 1
ATOM 1597 C C . LYS A 1 205 ? 24.874 -21.816 9.285 1.00 60.16 205 LYS A C 1
ATOM 1599 O O . LYS A 1 205 ? 25.656 -20.877 9.156 1.00 60.16 205 LYS A O 1
ATOM 1604 N N . THR A 1 206 ? 25.146 -23.026 8.792 1.00 49.69 206 THR A N 1
ATOM 1605 C CA . THR A 1 206 ? 26.343 -23.333 7.993 1.00 49.69 206 THR A CA 1
ATOM 1606 C C . THR A 1 206 ? 26.217 -22.803 6.569 1.00 49.69 206 THR A C 1
ATOM 1608 O O . THR A 1 206 ? 25.211 -23.019 5.905 1.00 49.69 206 THR A O 1
ATOM 1611 N N . HIS A 1 207 ? 27.272 -22.147 6.086 1.00 49.19 207 HIS A N 1
ATOM 1612 C CA . HIS A 1 207 ? 27.326 -21.520 4.767 1.00 49.19 207 HIS A CA 1
ATOM 1613 C C . HIS A 1 207 ? 27.303 -22.547 3.627 1.00 49.19 207 HIS A C 1
ATOM 1615 O O . HIS A 1 207 ? 28.303 -23.222 3.377 1.00 49.19 207 HIS A O 1
ATOM 1621 N N . THR A 1 208 ? 26.218 -22.604 2.863 1.00 47.66 208 THR A N 1
ATOM 1622 C CA . THR A 1 208 ? 26.200 -23.284 1.563 1.00 47.66 208 THR A CA 1
ATOM 1623 C C . THR A 1 208 ? 26.119 -22.250 0.448 1.00 47.66 208 THR A C 1
ATOM 1625 O O . THR A 1 208 ? 25.051 -21.748 0.112 1.00 47.66 208 THR A O 1
ATOM 1628 N N . HIS A 1 209 ? 27.274 -21.935 -0.148 1.00 46.41 209 HIS A N 1
ATOM 1629 C CA . HIS A 1 209 ? 27.372 -21.113 -1.359 1.00 46.41 209 HIS A CA 1
ATOM 1630 C C . HIS A 1 209 ? 26.793 -21.881 -2.549 1.00 46.41 209 HIS A C 1
ATOM 1632 O O . HIS A 1 209 ? 27.524 -22.559 -3.271 1.00 46.41 209 HIS A O 1
ATOM 1638 N N . ASN A 1 210 ? 25.488 -21.776 -2.788 1.00 48.88 210 ASN A N 1
ATOM 1639 C CA . ASN A 1 210 ? 24.93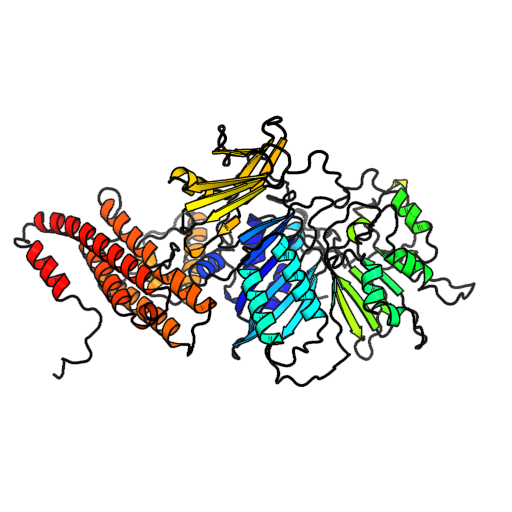1 -22.173 -4.075 1.00 48.88 210 ASN A CA 1
ATOM 1640 C C . ASN A 1 210 ? 24.892 -20.938 -4.985 1.00 48.88 210 ASN A C 1
ATOM 1642 O O . ASN A 1 210 ? 23.881 -20.260 -5.120 1.00 48.88 210 ASN A O 1
ATOM 1646 N N . ASN A 1 211 ? 26.039 -20.639 -5.603 1.00 51.41 211 ASN A N 1
ATOM 1647 C CA . ASN A 1 211 ? 26.321 -19.491 -6.486 1.00 51.41 211 ASN A CA 1
ATOM 1648 C C . ASN A 1 211 ? 25.410 -19.370 -7.736 1.00 51.41 211 ASN A C 1
ATOM 1650 O O . ASN A 1 211 ? 25.707 -18.580 -8.628 1.00 51.41 211 ASN A O 1
ATOM 1654 N N . LYS A 1 212 ? 24.344 -20.171 -7.852 1.00 53.69 212 LYS A N 1
ATOM 1655 C CA . LYS A 1 212 ? 23.524 -20.302 -9.065 1.00 53.69 212 LYS A CA 1
ATOM 1656 C C . LYS A 1 212 ? 22.381 -19.290 -9.171 1.00 53.69 212 LYS A C 1
ATOM 1658 O O . LYS A 1 212 ? 21.907 -19.068 -10.279 1.00 53.69 212 LYS A O 1
ATOM 1663 N N . HIS A 1 213 ? 21.981 -18.646 -8.073 1.00 57.47 213 HIS A N 1
ATOM 1664 C CA . HIS A 1 213 ? 20.924 -17.631 -8.076 1.00 57.47 213 HIS A CA 1
ATOM 1665 C C . HIS A 1 213 ? 21.403 -16.373 -7.347 1.00 57.47 213 HIS A C 1
ATOM 1667 O O . HIS A 1 213 ? 21.578 -16.368 -6.133 1.00 57.47 213 HIS A O 1
ATOM 1673 N N . ARG A 1 214 ? 21.670 -15.309 -8.112 1.00 77.62 214 ARG A N 1
ATOM 1674 C CA . ARG A 1 214 ? 22.090 -13.995 -7.601 1.00 77.62 214 ARG A CA 1
ATOM 1675 C C . ARG A 1 214 ? 20.991 -12.973 -7.855 1.00 77.62 214 ARG A C 1
ATOM 1677 O O . ARG A 1 214 ? 21.168 -12.069 -8.668 1.00 77.62 214 ARG A O 1
ATOM 1684 N N . ALA A 1 215 ? 19.844 -13.148 -7.206 1.00 91.06 215 ALA A N 1
ATOM 1685 C CA . ALA A 1 215 ? 18.876 -12.065 -7.138 1.00 91.06 215 ALA A CA 1
ATOM 1686 C C . ALA A 1 215 ? 19.496 -10.905 -6.341 1.00 91.06 215 ALA A C 1
ATOM 1688 O O . ALA A 1 215 ? 20.160 -11.132 -5.328 1.00 91.06 215 ALA A O 1
ATOM 1689 N N . ARG A 1 216 ? 19.337 -9.678 -6.829 1.00 94.31 216 ARG A N 1
ATOM 1690 C CA . ARG A 1 216 ? 19.831 -8.430 -6.238 1.00 94.31 216 ARG A CA 1
ATOM 1691 C C . ARG A 1 216 ? 18.783 -7.347 -6.422 1.00 94.31 216 ARG A C 1
ATOM 1693 O O . ARG A 1 216 ? 17.999 -7.406 -7.367 1.00 94.31 216 ARG A O 1
ATOM 1700 N N . LEU A 1 217 ? 18.784 -6.353 -5.547 1.00 96.56 217 LEU A N 1
ATOM 1701 C CA . LEU A 1 217 ? 17.836 -5.249 -5.602 1.00 96.56 217 LEU A CA 1
ATOM 1702 C C . LEU A 1 217 ? 18.590 -3.922 -5.699 1.00 96.56 217 LEU A C 1
ATOM 1704 O O . LEU A 1 217 ? 19.362 -3.554 -4.814 1.00 96.56 217 LEU A O 1
ATOM 1708 N N . TRP A 1 218 ? 18.343 -3.191 -6.780 1.00 97.19 218 TRP A N 1
ATOM 1709 C CA . TRP A 1 218 ? 18.784 -1.810 -6.937 1.00 97.19 218 TRP A CA 1
ATOM 1710 C C . TRP A 1 218 ? 17.635 -0.866 -6.614 1.00 97.19 218 TRP A C 1
ATOM 1712 O O . TRP A 1 218 ? 16.502 -1.123 -7.007 1.00 97.19 218 TRP A O 1
ATOM 1722 N N . PHE A 1 219 ? 17.922 0.222 -5.912 1.00 95.44 219 PHE A N 1
ATOM 1723 C CA . PHE A 1 219 ? 16.954 1.264 -5.577 1.00 95.44 219 PHE A CA 1
ATOM 1724 C C . PHE A 1 219 ? 17.610 2.650 -5.418 1.00 95.44 219 PHE A C 1
ATOM 1726 O O . PHE A 1 219 ? 17.194 3.481 -4.608 1.00 95.44 219 PHE A O 1
ATOM 1733 N N . GLY A 1 220 ? 18.695 2.881 -6.168 1.00 87.25 220 GLY A N 1
ATOM 1734 C CA . GLY A 1 220 ? 19.503 4.102 -6.073 1.00 87.25 220 GLY A CA 1
ATOM 1735 C C . GLY A 1 220 ? 20.367 4.170 -4.810 1.00 87.25 220 GLY A C 1
ATOM 1736 O O . GLY A 1 220 ? 20.778 5.260 -4.395 1.00 87.25 220 GLY A O 1
ATOM 1737 N N . GLN A 1 221 ? 20.641 3.022 -4.173 1.00 86.38 221 GLN A N 1
ATOM 1738 C CA . GLN A 1 221 ? 21.461 2.979 -2.967 1.00 86.38 221 GLN A CA 1
ATOM 1739 C C . GLN A 1 221 ? 22.838 3.608 -3.213 1.00 86.38 221 GLN A C 1
ATOM 1741 O O . GLN A 1 221 ? 23.425 3.471 -4.285 1.00 86.38 221 GLN A O 1
ATOM 1746 N N . GLU A 1 222 ? 23.348 4.316 -2.204 1.00 82.50 222 GLU A N 1
ATOM 1747 C CA . GLU A 1 222 ? 24.663 4.979 -2.239 1.00 82.50 222 GLU A CA 1
ATOM 1748 C C . GLU A 1 222 ? 24.821 6.043 -3.349 1.00 82.50 222 GLU A C 1
ATOM 1750 O O . GLU A 1 222 ? 25.935 6.479 -3.635 1.00 82.50 222 GLU A O 1
ATOM 1755 N N . ASN A 1 223 ? 23.711 6.531 -3.923 1.00 85.31 223 ASN A N 1
ATOM 1756 C CA . ASN A 1 223 ? 23.685 7.469 -5.054 1.00 85.31 223 ASN A CA 1
ATOM 1757 C C . ASN A 1 223 ? 24.382 6.934 -6.320 1.00 85.31 223 ASN A C 1
ATOM 1759 O O . ASN A 1 223 ? 24.931 7.716 -7.113 1.00 85.31 223 ASN A O 1
ATOM 1763 N N . ASP A 1 224 ? 24.384 5.611 -6.496 1.00 91.00 224 ASP A N 1
ATOM 1764 C CA . ASP A 1 224 ? 24.879 4.968 -7.704 1.00 91.00 224 ASP A CA 1
ATOM 1765 C C . ASP A 1 224 ? 23.788 4.890 -8.772 1.00 91.00 224 ASP A C 1
ATOM 1767 O O . ASP A 1 224 ? 22.688 4.378 -8.546 1.00 91.00 224 ASP A O 1
ATOM 1771 N N . ASN A 1 225 ? 24.145 5.325 -9.983 1.00 94.69 225 ASN A N 1
ATOM 1772 C CA . ASN A 1 225 ? 23.335 5.030 -11.158 1.00 94.69 225 ASN A CA 1
ATOM 1773 C C . ASN A 1 225 ? 23.300 3.522 -11.426 1.00 94.69 225 ASN A C 1
ATOM 1775 O O . ASN A 1 225 ? 24.231 2.791 -11.072 1.00 94.69 225 ASN A O 1
ATOM 1779 N N . LEU A 1 226 ? 22.242 3.071 -12.100 1.00 96.00 226 LEU A N 1
ATOM 1780 C CA . LEU A 1 226 ? 21.993 1.649 -12.342 1.00 96.00 226 LEU A CA 1
ATOM 1781 C C . LEU A 1 226 ? 23.202 0.941 -12.983 1.00 96.00 226 LEU A C 1
ATOM 1783 O O . LEU A 1 226 ? 23.594 -0.139 -12.549 1.00 96.00 226 LEU A O 1
ATOM 1787 N N . HIS A 1 227 ? 23.848 1.561 -13.974 1.00 95.88 227 HIS A N 1
ATOM 1788 C CA . HIS A 1 227 ? 25.037 0.996 -14.621 1.00 95.88 227 HIS A CA 1
ATOM 1789 C C . HIS A 1 227 ? 26.234 0.857 -13.666 1.00 95.88 227 HIS A C 1
ATOM 1791 O O . HIS A 1 227 ? 26.878 -0.194 -13.639 1.00 95.88 227 HIS A O 1
ATOM 1797 N N . ALA A 1 228 ? 26.540 1.899 -12.890 1.00 95.44 228 ALA A N 1
ATOM 1798 C CA . ALA A 1 228 ? 27.646 1.895 -11.938 1.00 95.44 228 ALA A CA 1
ATOM 1799 C C . ALA A 1 228 ? 27.455 0.805 -10.879 1.00 95.44 228 ALA A C 1
ATOM 1801 O O . ALA A 1 228 ? 28.386 0.037 -10.622 1.00 95.44 228 ALA A O 1
ATOM 1802 N N . TRP A 1 229 ? 26.234 0.683 -10.355 1.00 95.38 229 TRP A N 1
ATOM 1803 C CA . TRP A 1 229 ? 25.870 -0.364 -9.410 1.00 95.38 229 TRP A CA 1
ATOM 1804 C C . TRP A 1 229 ? 26.016 -1.763 -10.026 1.00 95.38 229 TRP A C 1
ATOM 1806 O O . TRP A 1 229 ? 26.738 -2.594 -9.481 1.00 95.38 229 TRP A O 1
ATOM 1816 N N . LEU A 1 230 ? 25.441 -2.015 -11.211 1.00 94.50 230 LEU A N 1
ATOM 1817 C CA . LEU A 1 230 ? 25.553 -3.313 -11.898 1.00 94.50 230 LEU A CA 1
ATOM 1818 C C . LEU A 1 230 ? 27.016 -3.732 -12.126 1.00 94.50 230 LEU A C 1
ATOM 1820 O O . LEU A 1 230 ? 27.363 -4.908 -11.999 1.00 94.50 230 LEU A O 1
ATOM 1824 N N . ASN A 1 231 ? 27.883 -2.776 -12.468 1.00 93.06 231 ASN A N 1
ATOM 1825 C CA . ASN A 1 231 ? 29.309 -3.024 -12.659 1.00 93.06 231 ASN A CA 1
ATOM 1826 C C . ASN A 1 231 ? 30.030 -3.314 -11.332 1.00 93.06 231 ASN A C 1
ATOM 1828 O O . ASN A 1 231 ? 30.833 -4.244 -11.261 1.00 93.06 231 ASN A O 1
ATOM 1832 N N . ARG A 1 232 ? 29.731 -2.550 -10.275 1.00 91.94 232 ARG A N 1
ATOM 1833 C CA . ARG A 1 232 ? 30.300 -2.734 -8.932 1.00 91.94 232 ARG A CA 1
ATOM 1834 C C . ARG A 1 232 ? 29.940 -4.091 -8.336 1.00 91.94 232 ARG A C 1
ATOM 1836 O O . ARG A 1 232 ? 30.815 -4.775 -7.815 1.00 91.94 232 ARG A O 1
ATOM 1843 N N . GLU A 1 233 ? 28.683 -4.505 -8.479 1.00 88.81 233 GLU A N 1
ATOM 1844 C CA . GLU A 1 233 ? 28.208 -5.824 -8.044 1.00 88.81 233 GLU A CA 1
ATOM 1845 C C . GLU A 1 233 ? 28.697 -6.966 -8.960 1.00 88.81 233 GLU A C 1
ATOM 1847 O O . GLU A 1 233 ? 28.402 -8.137 -8.725 1.00 88.81 233 GLU A O 1
ATOM 1852 N N . GLY A 1 234 ? 29.453 -6.642 -10.017 1.00 87.12 234 GLY A N 1
ATOM 1853 C CA . GLY A 1 234 ? 30.040 -7.601 -10.947 1.00 87.12 234 GLY A CA 1
ATOM 1854 C C . GLY A 1 234 ? 29.033 -8.299 -11.861 1.00 87.12 234 GLY A C 1
ATOM 1855 O O . GLY A 1 234 ? 29.400 -9.261 -12.534 1.00 87.12 234 GLY A O 1
ATOM 1856 N N . LEU A 1 235 ? 27.789 -7.818 -11.924 1.00 87.69 235 LEU A N 1
ATOM 1857 C CA . LEU A 1 235 ? 26.700 -8.427 -12.695 1.00 87.69 235 LEU A CA 1
ATOM 1858 C C . LEU A 1 235 ? 26.918 -8.291 -14.211 1.00 87.69 235 LEU A C 1
ATOM 1860 O O . LEU A 1 235 ? 26.489 -9.145 -14.980 1.00 87.69 235 LEU A O 1
ATOM 1864 N N . LEU A 1 236 ? 27.660 -7.268 -14.651 1.00 89.06 236 LEU A N 1
ATOM 1865 C CA . LEU A 1 236 ? 28.038 -7.088 -16.062 1.00 89.06 236 LEU A CA 1
ATOM 1866 C C . LEU A 1 236 ? 29.332 -7.821 -16.456 1.00 89.06 236 LEU A C 1
ATOM 1868 O O . LEU A 1 236 ? 29.654 -7.908 -17.647 1.00 89.06 236 LEU A O 1
ATOM 1872 N N . ASN A 1 237 ? 30.081 -8.388 -15.505 1.00 84.94 237 ASN A N 1
ATOM 1873 C CA . ASN A 1 237 ? 31.345 -9.069 -15.813 1.00 84.94 237 ASN A CA 1
ATOM 1874 C C . ASN A 1 237 ? 31.121 -10.312 -16.685 1.00 84.94 237 ASN A C 1
ATOM 1876 O O . ASN A 1 237 ? 31.904 -10.583 -17.593 1.00 84.94 237 ASN A O 1
ATOM 1880 N N . GLU A 1 238 ? 30.026 -11.037 -16.461 1.00 76.44 238 GLU A N 1
ATOM 1881 C CA . GLU A 1 238 ? 29.664 -12.221 -17.253 1.00 76.44 238 GLU A CA 1
ATOM 1882 C C . GLU A 1 238 ? 29.227 -11.856 -18.677 1.00 76.44 238 GLU A C 1
ATOM 1884 O O . GLU A 1 238 ? 29.512 -12.579 -19.629 1.00 76.44 238 GLU A O 1
ATOM 1889 N N . THR A 1 239 ? 28.602 -10.688 -18.836 1.00 79.69 239 THR A N 1
ATOM 1890 C CA . THR A 1 239 ? 28.163 -10.181 -20.144 1.00 79.69 239 THR A CA 1
ATOM 1891 C C . THR A 1 239 ? 29.316 -9.645 -21.002 1.00 79.69 239 THR A C 1
ATOM 1893 O O . THR A 1 239 ? 29.210 -9.584 -22.225 1.00 79.69 239 THR A O 1
ATOM 1896 N N . SER A 1 240 ? 30.434 -9.263 -20.375 1.00 71.12 240 SER A N 1
ATOM 1897 C CA . SER A 1 240 ? 31.596 -8.660 -21.046 1.00 71.12 240 SER A CA 1
ATOM 1898 C C . SER A 1 240 ? 32.745 -9.644 -21.286 1.00 71.12 240 SER A C 1
ATOM 1900 O O . SER A 1 240 ? 33.476 -9.509 -22.272 1.00 71.12 240 SER A O 1
ATOM 1902 N N . ASN A 1 241 ? 32.890 -10.665 -20.438 1.00 65.69 241 ASN A N 1
ATOM 1903 C CA . ASN A 1 241 ? 33.892 -11.715 -20.592 1.00 65.69 241 ASN A CA 1
ATOM 1904 C C . ASN A 1 241 ? 33.369 -12.807 -21.533 1.00 65.69 241 ASN A C 1
ATOM 1906 O O . ASN A 1 241 ? 32.823 -13.818 -21.107 1.00 65.69 241 ASN A O 1
ATOM 1910 N N . ASN A 1 242 ? 33.555 -12.588 -22.835 1.00 59.41 242 ASN A N 1
ATOM 1911 C CA . ASN A 1 242 ? 33.097 -13.440 -23.938 1.00 59.41 242 ASN A CA 1
ATOM 1912 C C . ASN A 1 242 ? 33.888 -14.772 -24.056 1.00 59.41 242 ASN A C 1
ATOM 1914 O O . ASN A 1 242 ? 34.376 -15.138 -25.126 1.00 59.41 242 ASN A O 1
ATOM 1918 N N . THR A 1 243 ? 34.107 -15.468 -22.936 1.00 56.94 243 THR A N 1
ATOM 1919 C CA . THR A 1 243 ? 34.951 -16.671 -22.845 1.00 56.94 243 THR A CA 1
ATOM 1920 C C . THR A 1 243 ? 34.282 -17.915 -23.427 1.00 56.94 243 THR A C 1
ATOM 1922 O O . THR A 1 243 ? 34.992 -18.820 -23.859 1.00 56.94 243 THR A O 1
ATOM 1925 N N . SER A 1 244 ? 32.946 -17.954 -23.497 1.00 59.56 244 SER A N 1
ATOM 1926 C CA . SER A 1 244 ? 32.182 -19.063 -24.089 1.00 59.56 244 SER A CA 1
ATOM 1927 C C . SER A 1 244 ? 32.007 -18.960 -25.609 1.00 59.56 244 SER A C 1
ATOM 1929 O O . SER A 1 244 ? 31.580 -19.923 -26.236 1.00 59.56 244 SER A O 1
ATOM 1931 N N . GLY A 1 245 ? 32.352 -17.819 -26.219 1.00 67.81 245 GLY A N 1
ATOM 1932 C CA . GLY A 1 245 ? 32.119 -17.559 -27.643 1.00 67.81 245 GLY A CA 1
ATOM 1933 C C . GLY A 1 245 ? 30.680 -17.160 -27.993 1.00 67.81 245 GLY A C 1
ATOM 1934 O O . GLY A 1 245 ? 30.419 -16.864 -29.160 1.00 67.81 245 GLY A O 1
ATOM 1935 N N . ASP A 1 246 ? 29.775 -17.104 -27.011 1.00 77.56 246 ASP A N 1
ATOM 1936 C CA . ASP A 1 246 ? 28.391 -16.674 -27.204 1.00 77.56 246 ASP A CA 1
ATOM 1937 C C . ASP A 1 246 ? 28.260 -15.152 -27.109 1.00 77.56 246 ASP A C 1
ATOM 1939 O O . ASP A 1 246 ? 28.528 -14.535 -26.077 1.00 77.56 246 ASP A O 1
ATOM 1943 N N . GLU A 1 247 ? 27.797 -14.535 -28.193 1.00 87.75 247 GLU A N 1
ATOM 1944 C CA . GLU A 1 247 ? 27.588 -13.091 -28.240 1.00 87.75 247 GLU A CA 1
ATOM 1945 C C . GLU A 1 247 ? 26.340 -12.689 -27.447 1.00 87.75 247 GLU A C 1
ATOM 1947 O O . GLU A 1 247 ? 25.219 -13.052 -27.807 1.00 87.75 247 GLU A O 1
ATOM 1952 N N . TRP A 1 248 ? 26.545 -11.896 -26.396 1.00 92.38 248 TRP A N 1
ATOM 1953 C CA . TRP A 1 248 ? 25.471 -11.257 -25.645 1.00 92.38 248 TRP A CA 1
ATOM 1954 C C . TRP A 1 248 ? 24.777 -10.158 -26.464 1.00 92.38 248 TRP A C 1
ATOM 1956 O O . TRP A 1 248 ? 25.400 -9.455 -27.263 1.00 92.38 248 TRP A O 1
ATOM 1966 N N . ALA A 1 249 ? 23.483 -10.000 -26.221 1.00 94.94 249 ALA A N 1
ATOM 1967 C CA . ALA A 1 249 ? 22.604 -8.971 -26.753 1.00 94.94 249 ALA A CA 1
ATOM 1968 C C . ALA A 1 249 ? 21.798 -8.326 -25.612 1.00 94.94 249 ALA A C 1
ATOM 1970 O O . ALA A 1 249 ? 21.783 -8.836 -24.491 1.00 94.94 249 ALA A O 1
ATOM 1971 N N . LEU A 1 250 ? 21.150 -7.198 -25.894 1.00 97.00 250 LEU A N 1
ATOM 1972 C CA . LEU A 1 250 ? 20.296 -6.461 -24.969 1.00 97.00 250 LEU A CA 1
ATOM 1973 C C . LEU A 1 250 ? 18.950 -6.159 -25.631 1.00 97.00 250 LEU A C 1
ATOM 1975 O O . LEU A 1 250 ? 18.909 -5.435 -26.621 1.00 97.00 250 LEU A O 1
ATOM 1979 N N . ASP A 1 251 ? 17.860 -6.647 -25.042 1.00 98.00 251 ASP A N 1
ATOM 1980 C CA . ASP A 1 251 ? 16.509 -6.177 -25.355 1.00 98.00 251 ASP A CA 1
ATOM 1981 C C . ASP A 1 251 ? 16.063 -5.174 -24.281 1.00 98.00 251 ASP A C 1
ATOM 1983 O O . ASP A 1 251 ? 16.242 -5.415 -23.083 1.00 98.00 251 ASP A O 1
ATOM 1987 N N . ILE A 1 252 ? 15.462 -4.061 -24.702 1.00 98.12 252 ILE A N 1
ATOM 1988 C CA . ILE A 1 252 ? 14.929 -3.025 -23.812 1.00 98.12 252 ILE A CA 1
ATOM 1989 C C . ILE A 1 252 ? 13.448 -2.847 -24.092 1.00 98.12 252 ILE A C 1
ATOM 1991 O O . ILE A 1 252 ? 13.069 -2.405 -25.176 1.00 98.12 252 ILE A O 1
ATOM 1995 N N . LEU A 1 253 ? 12.622 -3.138 -23.093 1.00 97.62 253 LEU A N 1
ATOM 1996 C CA . LEU A 1 253 ? 11.217 -2.753 -23.072 1.00 97.62 253 LEU A CA 1
ATOM 1997 C C . LEU A 1 253 ? 11.109 -1.518 -22.183 1.00 97.62 253 LEU A C 1
ATOM 1999 O O . LEU A 1 253 ? 11.429 -1.596 -21.001 1.00 97.62 253 LEU A O 1
ATOM 2003 N N . SER A 1 254 ? 10.732 -0.380 -22.754 1.00 96.31 254 SER A N 1
ATOM 2004 C CA . SER A 1 254 ? 10.484 0.851 -22.005 1.00 96.31 254 SER A CA 1
ATOM 2005 C C . SER A 1 254 ? 9.407 1.661 -22.725 1.00 96.31 254 SER A C 1
ATOM 2007 O O . SER A 1 254 ? 9.482 1.777 -23.952 1.00 96.31 254 SER A O 1
ATOM 2009 N N . PRO A 1 255 ? 8.425 2.239 -22.012 1.00 93.88 255 PRO A N 1
ATOM 2010 C CA . PRO A 1 255 ? 7.477 3.180 -22.607 1.00 93.88 255 PRO A CA 1
ATOM 2011 C C . PRO A 1 255 ? 8.150 4.503 -22.987 1.00 93.88 255 PRO A C 1
ATOM 2013 O O . PRO A 1 255 ? 7.735 5.150 -23.943 1.00 93.88 255 PRO A O 1
ATOM 2016 N N . TYR A 1 256 ? 9.196 4.895 -22.253 1.00 93.62 256 TYR A N 1
ATOM 2017 C CA . TYR A 1 256 ? 9.818 6.211 -22.369 1.00 93.62 256 TYR A CA 1
ATOM 2018 C C . TYR A 1 256 ? 11.329 6.110 -22.583 1.00 93.62 256 TYR A C 1
ATOM 2020 O O . TYR A 1 256 ? 12.004 5.250 -22.007 1.00 93.62 256 TYR A O 1
ATOM 2028 N N . TYR A 1 257 ? 11.854 7.008 -23.416 1.00 94.69 257 TYR A N 1
ATOM 2029 C CA . TYR A 1 257 ? 13.270 7.115 -23.762 1.00 94.69 257 TYR A CA 1
ATOM 2030 C C . TYR A 1 257 ? 13.706 8.580 -23.707 1.00 94.69 257 TYR A C 1
ATOM 2032 O O . TYR A 1 257 ? 13.014 9.459 -24.225 1.00 94.69 257 TYR A O 1
ATOM 2040 N N . GLY A 1 258 ? 14.866 8.840 -23.105 1.00 91.25 258 GLY A N 1
ATOM 2041 C CA . GLY A 1 258 ? 15.410 10.194 -22.987 1.00 91.25 258 GLY A CA 1
ATOM 2042 C C . GLY A 1 258 ? 16.100 10.674 -24.265 1.00 91.25 258 GLY A C 1
ATOM 2043 O O . GLY A 1 258 ? 16.678 9.878 -25.005 1.00 91.25 258 GLY A O 1
ATOM 2044 N N . GLU A 1 259 ? 16.125 11.992 -24.482 1.00 92.00 259 GLU A N 1
ATOM 2045 C CA . GLU A 1 259 ? 16.919 12.636 -25.549 1.00 92.00 259 GLU A CA 1
ATOM 2046 C C . GLU A 1 259 ? 18.426 12.388 -25.384 1.00 92.00 259 GLU A C 1
ATOM 2048 O O . GLU A 1 259 ? 19.206 12.481 -26.330 1.00 92.00 259 GLU A O 1
ATOM 2053 N N . ARG A 1 260 ? 18.844 12.026 -24.169 1.00 91.75 260 ARG A N 1
ATOM 2054 C CA . ARG A 1 260 ? 20.173 11.522 -23.865 1.00 91.75 260 ARG A CA 1
ATOM 2055 C C . ARG A 1 260 ? 20.073 10.046 -23.468 1.00 91.75 260 ARG A C 1
ATOM 2057 O O . ARG A 1 260 ? 19.472 9.745 -22.436 1.00 91.75 260 ARG A O 1
ATOM 2064 N N . PRO A 1 261 ? 20.672 9.125 -24.242 1.00 92.56 261 PRO A N 1
ATOM 2065 C CA . PRO A 1 261 ? 20.730 7.719 -23.871 1.00 92.56 261 PRO A CA 1
ATOM 2066 C C . PRO A 1 261 ? 21.451 7.539 -22.526 1.00 92.56 261 PRO A C 1
ATOM 2068 O O . PRO A 1 261 ? 22.543 8.095 -22.359 1.00 92.56 261 PRO A O 1
ATOM 2071 N N . PRO A 1 262 ? 20.904 6.743 -21.589 1.00 94.81 262 PRO A N 1
ATOM 2072 C CA . PRO A 1 262 ? 21.559 6.515 -20.312 1.00 94.81 262 PRO A CA 1
ATOM 2073 C C . PRO A 1 262 ? 22.895 5.777 -20.486 1.00 94.81 262 PRO A C 1
ATOM 2075 O O . PRO A 1 262 ? 23.161 5.090 -21.480 1.00 94.81 262 PRO A O 1
ATOM 2078 N N . THR A 1 263 ? 23.752 5.894 -19.481 1.00 95.38 263 THR A N 1
ATOM 2079 C CA . THR A 1 263 ? 25.090 5.299 -19.406 1.00 95.38 263 THR A CA 1
ATOM 2080 C C . THR A 1 263 ? 25.070 3.790 -19.606 1.00 95.38 263 THR A C 1
ATOM 2082 O O . THR A 1 263 ? 25.946 3.285 -20.307 1.00 95.38 263 THR A O 1
ATOM 2085 N N . LEU A 1 264 ? 24.057 3.078 -19.095 1.00 96.06 264 LEU A N 1
ATOM 2086 C CA . LEU A 1 264 ? 23.887 1.639 -19.340 1.00 96.06 264 LEU A CA 1
ATOM 2087 C C . LEU A 1 264 ? 23.742 1.328 -20.834 1.00 96.06 264 LEU A C 1
ATOM 2089 O O . LEU A 1 264 ? 24.362 0.396 -21.346 1.00 96.06 264 LEU A O 1
ATOM 2093 N N . LEU A 1 265 ? 22.953 2.134 -21.545 1.00 95.69 265 LEU A N 1
ATOM 2094 C CA . LEU A 1 265 ? 22.690 1.953 -22.968 1.00 95.69 265 LEU A CA 1
ATOM 2095 C C . LEU A 1 265 ? 23.919 2.296 -23.814 1.00 95.69 265 LEU A C 1
ATOM 2097 O O . LEU A 1 265 ? 24.290 1.552 -24.721 1.00 95.69 265 LEU A O 1
ATOM 2101 N N . THR A 1 266 ? 24.606 3.381 -23.459 1.00 95.25 266 THR A N 1
ATOM 2102 C CA . THR A 1 266 ? 25.878 3.766 -24.086 1.00 95.25 266 THR A CA 1
ATOM 2103 C C . THR A 1 266 ? 26.953 2.696 -23.861 1.00 95.25 266 THR A C 1
ATOM 2105 O O . THR A 1 266 ? 27.698 2.348 -24.781 1.00 95.25 266 THR A O 1
ATOM 2108 N N . TRP A 1 267 ? 27.023 2.131 -22.653 1.00 95.19 267 TRP A N 1
ATOM 2109 C CA . TRP A 1 267 ? 27.913 1.019 -22.328 1.00 95.19 267 TRP A CA 1
ATOM 2110 C C . TRP A 1 267 ? 27.589 -0.216 -23.175 1.00 95.19 267 TRP A C 1
ATOM 2112 O O . TRP A 1 267 ? 28.491 -0.754 -23.819 1.00 95.19 267 TRP A O 1
ATOM 2122 N N . ALA A 1 268 ? 26.316 -0.613 -23.254 1.00 94.50 268 ALA A N 1
ATOM 2123 C CA . ALA A 1 268 ? 25.879 -1.777 -24.022 1.00 94.50 268 ALA A CA 1
ATOM 2124 C C . ALA A 1 268 ? 26.187 -1.615 -25.517 1.00 94.50 268 ALA A C 1
ATOM 2126 O O . ALA A 1 268 ? 26.761 -2.517 -26.128 1.00 94.50 268 ALA A O 1
ATOM 2127 N N . ASN A 1 269 ? 25.915 -0.433 -26.083 1.00 93.19 269 ASN A N 1
ATOM 2128 C CA . ASN A 1 269 ? 26.274 -0.095 -27.460 1.00 93.19 269 ASN A CA 1
ATOM 2129 C C . ASN A 1 269 ? 27.768 -0.336 -27.738 1.00 93.19 269 ASN A C 1
ATOM 2131 O O . ASN A 1 269 ? 28.119 -0.917 -28.762 1.00 93.19 269 ASN A O 1
ATOM 2135 N N . ASN A 1 270 ? 28.637 0.074 -26.811 1.00 91.56 270 ASN A N 1
ATOM 2136 C CA . ASN A 1 270 ? 30.089 0.002 -26.974 1.00 91.56 270 ASN A CA 1
ATOM 2137 C C . ASN A 1 270 ? 30.681 -1.381 -26.661 1.00 91.56 270 ASN A C 1
ATOM 2139 O O . ASN A 1 270 ? 31.739 -1.722 -27.192 1.00 91.56 270 ASN A O 1
ATOM 2143 N N . LYS A 1 271 ? 30.055 -2.158 -25.768 1.00 90.81 271 LYS A N 1
ATOM 2144 C CA . LYS A 1 271 ? 30.599 -3.431 -25.266 1.00 90.81 271 LYS A CA 1
ATOM 2145 C C . LYS A 1 271 ? 30.024 -4.663 -25.947 1.00 90.81 271 LYS A C 1
ATOM 2147 O O . LYS A 1 271 ? 30.768 -5.617 -26.143 1.00 90.81 271 LYS A O 1
ATOM 2152 N N . LEU A 1 272 ? 28.762 -4.633 -26.367 1.00 87.69 272 LEU A N 1
ATOM 2153 C CA . LEU A 1 272 ? 28.098 -5.755 -27.039 1.00 87.69 272 LEU A CA 1
ATOM 2154 C C . LEU A 1 272 ? 28.335 -5.745 -28.559 1.00 87.69 272 LEU A C 1
ATOM 2156 O O . LEU A 1 272 ? 27.494 -6.194 -29.329 1.00 87.69 272 LEU A O 1
ATOM 2160 N N . VAL A 1 273 ? 29.441 -5.171 -29.035 1.00 75.25 273 VAL A N 1
ATOM 2161 C CA . VAL A 1 273 ? 29.711 -5.059 -30.475 1.00 75.25 273 VAL A CA 1
ATOM 2162 C C . VAL A 1 273 ? 30.056 -6.440 -31.032 1.00 75.25 273 VAL A C 1
ATOM 2164 O O . VAL A 1 273 ? 30.996 -7.084 -30.563 1.00 75.25 273 VAL A O 1
ATOM 2167 N N . ALA A 1 274 ? 29.321 -6.879 -32.058 1.00 62.03 274 ALA A N 1
ATOM 2168 C CA . ALA A 1 274 ? 29.620 -8.115 -32.776 1.00 62.03 274 ALA A CA 1
ATOM 2169 C C . ALA A 1 274 ? 31.055 -8.084 -33.326 1.00 62.03 274 ALA A C 1
ATOM 2171 O O . ALA A 1 274 ? 31.533 -7.034 -33.782 1.00 62.03 274 ALA A O 1
ATOM 2172 N N . LYS A 1 275 ? 31.749 -9.231 -33.342 1.00 61.56 275 LYS A N 1
ATOM 2173 C CA . LYS A 1 275 ? 33.012 -9.328 -34.094 1.00 61.56 275 LYS A CA 1
ATOM 2174 C C . LYS A 1 275 ? 32.706 -8.903 -35.529 1.00 61.56 275 LYS A C 1
ATOM 2176 O O . LYS A 1 275 ? 31.877 -9.527 -36.182 1.00 61.56 275 LYS A O 1
ATOM 2181 N N . ARG A 1 276 ? 33.318 -7.801 -35.988 1.00 54.16 276 ARG A N 1
ATOM 2182 C CA . ARG A 1 276 ? 33.041 -7.168 -37.288 1.00 54.16 276 ARG A CA 1
ATOM 2183 C C . ARG A 1 276 ? 33.232 -8.176 -38.425 1.00 54.16 276 ARG A C 1
ATOM 2185 O O . ARG A 1 276 ? 34.315 -8.273 -38.992 1.00 54.16 276 ARG A O 1
ATOM 2192 N N . HIS A 1 277 ? 32.174 -8.890 -38.790 1.00 56.03 277 HIS A N 1
ATOM 2193 C CA . HIS A 1 277 ? 32.053 -9.499 -40.100 1.00 56.03 277 HIS A CA 1
ATOM 2194 C C . HIS A 1 277 ? 31.526 -8.400 -41.028 1.00 56.03 277 HIS A C 1
ATOM 2196 O O . HIS A 1 277 ? 30.377 -7.987 -40.872 1.00 56.03 277 HIS A O 1
ATOM 2202 N N . PRO A 1 278 ? 32.344 -7.886 -41.965 1.00 59.22 278 PRO A N 1
ATOM 2203 C CA . PRO A 1 278 ? 32.024 -6.683 -42.740 1.00 59.22 278 PRO A CA 1
ATOM 2204 C C . PRO A 1 278 ? 30.735 -6.774 -43.574 1.00 59.22 278 PRO A C 1
ATOM 2206 O O . PRO A 1 278 ? 30.245 -5.746 -44.025 1.00 59.22 278 PRO A O 1
ATOM 2209 N N . ASN A 1 279 ? 30.160 -7.971 -43.734 1.00 59.72 279 ASN A N 1
ATOM 2210 C CA . ASN A 1 279 ? 29.018 -8.219 -44.613 1.00 59.72 279 ASN A CA 1
ATOM 2211 C C . ASN A 1 279 ? 27.717 -8.601 -43.881 1.00 59.72 279 ASN A C 1
ATOM 2213 O O . ASN A 1 279 ? 26.729 -8.870 -44.555 1.00 59.72 279 ASN A O 1
ATOM 2217 N N . ASN A 1 280 ? 27.689 -8.681 -42.541 1.00 61.75 280 ASN A N 1
ATOM 2218 C CA . ASN A 1 280 ? 26.478 -9.097 -41.817 1.00 61.75 280 ASN A CA 1
ATOM 2219 C C . ASN A 1 280 ? 26.402 -8.486 -40.408 1.00 61.75 280 ASN A C 1
ATOM 2221 O O . ASN A 1 280 ? 26.439 -9.187 -39.397 1.00 61.75 280 ASN A O 1
ATOM 2225 N N . PHE A 1 281 ? 26.374 -7.154 -40.343 1.00 66.56 281 PHE A N 1
ATOM 2226 C CA . PHE A 1 281 ? 26.192 -6.446 -39.080 1.00 66.56 281 PHE A CA 1
ATOM 2227 C C . PHE A 1 281 ? 24.741 -6.587 -38.608 1.00 66.56 281 PHE A C 1
ATOM 2229 O O . PHE A 1 281 ? 23.827 -6.079 -39.254 1.00 66.56 281 PHE A O 1
ATOM 2236 N N . GLN A 1 282 ? 24.539 -7.266 -37.479 1.00 76.44 282 GLN A N 1
ATOM 2237 C CA . GLN A 1 282 ? 23.263 -7.295 -36.770 1.00 76.44 282 GLN A CA 1
ATOM 2238 C C . GLN A 1 282 ? 23.420 -6.527 -35.453 1.00 76.44 282 GLN A C 1
ATOM 2240 O O . GLN A 1 282 ? 24.255 -6.932 -34.636 1.00 76.44 282 GLN A O 1
ATOM 2245 N N . PRO A 1 283 ? 22.656 -5.436 -35.243 1.00 80.44 283 PRO A N 1
ATOM 2246 C CA . PRO A 1 283 ? 22.632 -4.720 -33.974 1.00 80.44 283 PRO A CA 1
ATOM 2247 C C . PRO A 1 283 ? 22.355 -5.677 -32.814 1.00 80.44 283 PRO A C 1
ATOM 2249 O O . PRO A 1 283 ? 21.459 -6.517 -32.893 1.00 80.44 283 PRO A O 1
ATOM 2252 N N . LYS A 1 284 ? 23.137 -5.558 -31.742 1.00 90.19 284 LYS A N 1
ATOM 2253 C CA . LYS A 1 284 ? 22.997 -6.382 -30.533 1.00 90.19 284 LYS A CA 1
ATOM 2254 C C . LYS A 1 284 ? 22.159 -5.717 -29.454 1.00 90.19 284 LYS A C 1
ATOM 2256 O O . LYS A 1 284 ? 21.902 -6.347 -28.437 1.00 90.19 284 LYS A O 1
ATOM 2261 N N . VAL A 1 285 ? 21.738 -4.472 -29.657 1.00 95.75 285 VAL A N 1
ATOM 2262 C CA . VAL A 1 285 ? 20.833 -3.771 -28.749 1.00 95.75 285 VAL A CA 1
ATOM 2263 C C . VAL A 1 285 ? 19.532 -3.460 -29.483 1.00 95.75 285 VAL A C 1
ATOM 2265 O O . VAL A 1 285 ? 19.535 -2.715 -30.462 1.00 95.75 285 VAL A O 1
ATOM 2268 N N . ALA A 1 286 ? 18.423 -4.023 -29.015 1.00 96.75 286 ALA A N 1
ATOM 2269 C CA . ALA A 1 286 ? 17.088 -3.782 -29.543 1.00 96.75 286 ALA A CA 1
ATOM 2270 C C . ALA A 1 286 ? 16.250 -3.001 -28.522 1.00 96.75 286 ALA A C 1
ATOM 2272 O O . ALA A 1 286 ? 16.070 -3.434 -27.386 1.00 96.75 286 ALA A O 1
ATOM 2273 N N . CYS A 1 287 ? 15.719 -1.853 -28.934 1.00 97.69 287 CYS A N 1
ATOM 2274 C CA . CYS A 1 287 ? 14.816 -1.025 -28.141 1.00 97.69 287 CYS A CA 1
ATOM 2275 C C . CYS A 1 287 ? 13.388 -1.187 -28.655 1.00 97.69 287 CYS A C 1
ATOM 2277 O O . CYS A 1 287 ? 13.145 -1.040 -29.854 1.00 97.69 287 CYS A O 1
ATOM 2279 N N . PHE A 1 288 ? 12.434 -1.458 -27.769 1.00 96.88 288 PHE A N 1
ATOM 2280 C CA . PHE A 1 288 ? 11.019 -1.411 -28.114 1.00 96.88 288 PHE A CA 1
ATOM 2281 C C . PHE A 1 288 ? 10.662 -0.016 -28.630 1.00 96.88 288 PHE A C 1
ATOM 2283 O O . PHE A 1 288 ? 11.047 0.980 -28.031 1.00 96.88 288 PHE A O 1
ATOM 2290 N N . CYS A 1 289 ? 9.946 0.056 -29.747 1.00 95.38 289 CYS A N 1
ATOM 2291 C CA . CYS A 1 289 ? 9.449 1.295 -30.324 1.00 95.38 289 CYS A CA 1
ATOM 2292 C C . CYS A 1 289 ? 8.002 1.523 -29.857 1.00 95.38 289 CYS A C 1
ATOM 2294 O O . CYS A 1 289 ? 7.104 0.823 -30.336 1.00 95.38 289 CYS A O 1
ATOM 2296 N N . PRO A 1 290 ? 7.749 2.471 -28.934 1.00 91.56 290 PRO A N 1
ATOM 2297 C CA . PRO A 1 290 ? 6.400 2.807 -28.504 1.00 91.56 290 PRO A CA 1
ATOM 2298 C C . PRO A 1 290 ? 5.602 3.372 -29.678 1.00 91.56 290 PRO A C 1
ATOM 2300 O O . PRO A 1 290 ? 6.028 4.324 -30.336 1.00 91.56 290 PRO A O 1
ATOM 2303 N N . GLN A 1 291 ? 4.439 2.786 -29.948 1.00 88.44 291 GLN A N 1
ATOM 2304 C CA . GLN A 1 291 ? 3.585 3.176 -31.062 1.00 88.44 291 GLN A CA 1
ATOM 2305 C C . GLN A 1 291 ? 2.119 3.127 -30.639 1.00 88.44 291 GLN A C 1
ATOM 2307 O O . GLN A 1 291 ? 1.668 2.144 -30.050 1.00 88.44 291 GLN A O 1
ATOM 2312 N N . THR A 1 292 ? 1.379 4.173 -30.998 1.00 82.25 292 THR A N 1
ATOM 2313 C CA . THR A 1 292 ? -0.073 4.253 -30.848 1.00 82.25 292 THR A CA 1
ATOM 2314 C C . THR A 1 292 ? -0.668 4.544 -32.225 1.00 82.25 292 THR A C 1
ATOM 2316 O O . THR A 1 292 ? -0.437 5.608 -32.800 1.00 82.25 292 THR A O 1
ATOM 2319 N N . ASN A 1 293 ? -1.439 3.602 -32.778 1.00 81.31 293 ASN A N 1
ATOM 2320 C CA . ASN A 1 293 ? -1.947 3.664 -34.156 1.00 81.31 293 ASN A CA 1
ATOM 2321 C C . ASN A 1 293 ? -0.805 3.840 -35.180 1.00 81.31 293 ASN A C 1
ATOM 2323 O O . ASN A 1 293 ? 0.125 3.041 -35.203 1.00 81.31 293 ASN A O 1
ATOM 2327 N N . GLU A 1 294 ? -0.846 4.874 -36.025 1.00 84.19 294 GLU A N 1
ATOM 2328 C CA . GLU A 1 294 ? 0.209 5.183 -37.004 1.00 84.19 294 GLU A CA 1
ATOM 2329 C C . GLU A 1 294 ? 1.313 6.113 -36.467 1.00 84.19 294 GLU A C 1
ATOM 2331 O O . GLU A 1 294 ? 2.222 6.474 -37.217 1.00 84.19 294 GLU A O 1
ATOM 2336 N N . HIS A 1 295 ? 1.245 6.514 -35.193 1.00 88.94 295 HIS A N 1
ATOM 2337 C CA . HIS A 1 295 ? 2.166 7.473 -34.585 1.00 88.94 295 HIS A CA 1
ATOM 2338 C C . HIS A 1 295 ? 3.139 6.810 -33.615 1.00 88.94 295 HIS A C 1
ATOM 2340 O O . HIS A 1 295 ? 2.774 5.898 -32.873 1.00 88.94 295 HIS A O 1
ATOM 2346 N N . TYR A 1 296 ? 4.370 7.317 -33.591 1.00 90.94 296 TYR A N 1
ATOM 2347 C CA . TYR A 1 296 ? 5.389 6.893 -32.637 1.00 90.94 296 TYR A CA 1
ATOM 2348 C C . TYR A 1 296 ? 5.300 7.743 -31.371 1.00 90.94 296 TYR A C 1
ATOM 2350 O O . TYR A 1 296 ? 5.362 8.974 -31.431 1.00 90.94 296 TYR A O 1
ATOM 2358 N N . ASP A 1 297 ? 5.227 7.082 -30.218 1.00 90.56 297 ASP A N 1
ATOM 2359 C CA . ASP A 1 297 ? 5.216 7.717 -28.896 1.00 90.56 297 ASP A CA 1
ATOM 2360 C C . ASP A 1 297 ? 6.645 8.057 -28.450 1.00 90.56 297 ASP A C 1
ATOM 2362 O O . ASP A 1 297 ? 7.110 7.702 -27.373 1.00 90.56 297 ASP A O 1
ATOM 2366 N N . LEU A 1 298 ? 7.361 8.745 -29.338 1.00 92.25 298 LEU A N 1
ATOM 2367 C CA . LEU A 1 298 ? 8.750 9.156 -29.200 1.00 92.25 298 LEU A CA 1
ATOM 2368 C C . LEU A 1 298 ? 8.889 10.615 -29.634 1.00 92.25 298 LEU A C 1
ATOM 2370 O O . LEU A 1 298 ? 8.201 11.057 -30.552 1.00 92.25 298 LEU A O 1
ATOM 2374 N N . ASN A 1 299 ? 9.820 11.338 -29.016 1.00 91.50 299 ASN A N 1
ATOM 2375 C CA . ASN A 1 299 ? 10.258 12.653 -29.481 1.00 91.50 299 ASN A CA 1
ATOM 2376 C C . ASN A 1 299 ? 11.276 12.470 -30.634 1.00 91.50 299 ASN A C 1
ATOM 2378 O O . ASN A 1 299 ? 12.143 11.590 -30.544 1.00 91.50 299 ASN A O 1
ATOM 2382 N N . PRO A 1 300 ? 11.217 13.274 -31.717 1.00 94.12 300 PRO A N 1
ATOM 2383 C CA . PRO A 1 300 ? 12.219 13.249 -32.784 1.00 94.12 300 PRO A CA 1
ATOM 2384 C C . PRO A 1 300 ? 13.678 13.315 -32.305 1.00 94.12 300 PRO A C 1
ATOM 2386 O O . PRO A 1 300 ? 14.534 12.640 -32.877 1.00 94.12 300 PRO A O 1
ATOM 2389 N N . GLU A 1 301 ? 13.976 14.092 -31.262 1.00 94.06 301 GLU A N 1
ATOM 2390 C CA . GLU A 1 301 ? 15.331 14.222 -30.718 1.00 94.06 301 GLU A CA 1
ATOM 2391 C C . GLU A 1 301 ? 15.802 12.934 -30.036 1.00 94.06 301 GLU A C 1
ATOM 2393 O O . GLU A 1 301 ? 16.936 12.508 -30.256 1.00 94.06 301 GLU A O 1
ATOM 2398 N N . THR A 1 302 ? 14.917 12.225 -29.331 1.00 94.19 302 THR A N 1
ATOM 2399 C CA . THR A 1 302 ? 15.199 10.879 -28.807 1.00 94.19 302 THR A CA 1
ATOM 2400 C C . THR A 1 302 ? 15.555 9.909 -29.936 1.00 94.19 302 THR A C 1
ATOM 2402 O O . THR A 1 302 ? 16.539 9.171 -29.844 1.00 94.19 302 THR A O 1
ATOM 2405 N N . VAL A 1 303 ? 14.785 9.920 -31.031 1.00 95.81 303 VAL A N 1
ATOM 2406 C CA . VAL A 1 303 ? 15.043 9.045 -32.187 1.00 95.81 303 VAL A CA 1
ATOM 2407 C C . VAL A 1 303 ? 16.415 9.342 -32.793 1.00 95.81 303 VAL A C 1
ATOM 2409 O O . VAL A 1 303 ? 17.182 8.412 -33.044 1.00 95.81 303 VAL A O 1
ATOM 2412 N N . LYS A 1 304 ? 16.756 10.623 -32.983 1.00 95.62 304 LYS A N 1
ATOM 2413 C CA . LYS A 1 304 ? 18.071 11.049 -33.492 1.00 95.62 304 LYS A CA 1
ATOM 2414 C C . LYS A 1 304 ? 19.207 10.646 -32.552 1.00 95.62 304 LYS A C 1
ATOM 2416 O O . LYS A 1 304 ? 20.229 10.140 -33.015 1.00 95.62 304 LYS A O 1
ATOM 2421 N N . ALA A 1 305 ? 19.028 10.840 -31.248 1.00 94.69 305 ALA A N 1
ATOM 2422 C CA . ALA A 1 305 ? 20.035 10.513 -30.251 1.00 94.69 305 ALA A CA 1
ATOM 2423 C C . ALA A 1 305 ? 20.347 9.012 -30.233 1.00 94.69 305 ALA A C 1
ATOM 2425 O O . ALA A 1 305 ? 21.515 8.627 -30.265 1.00 94.69 305 ALA A O 1
ATOM 2426 N N . LEU A 1 306 ? 19.324 8.154 -30.273 1.00 94.56 306 LEU A N 1
ATOM 2427 C CA . LEU A 1 306 ? 19.511 6.703 -30.337 1.00 94.56 306 LEU A CA 1
ATOM 2428 C C . LEU A 1 306 ? 20.053 6.237 -31.694 1.00 94.56 306 LEU A C 1
ATOM 2430 O O . LEU A 1 306 ? 20.905 5.355 -31.725 1.00 94.56 306 LEU A O 1
ATOM 2434 N N . ALA A 1 307 ? 19.648 6.863 -32.803 1.00 93.50 307 ALA A N 1
ATOM 2435 C CA . ALA A 1 307 ? 20.184 6.560 -34.134 1.00 93.50 307 ALA A CA 1
ATOM 2436 C C . ALA A 1 307 ? 21.683 6.891 -34.280 1.00 93.50 307 ALA A C 1
ATOM 2438 O O . ALA A 1 307 ? 22.355 6.337 -35.150 1.00 93.50 307 ALA A O 1
ATOM 2439 N N . SER A 1 308 ? 22.227 7.770 -33.429 1.00 93.75 308 SER A N 1
ATOM 2440 C CA . SER A 1 308 ? 23.668 8.056 -33.385 1.00 93.75 308 SER A CA 1
ATOM 2441 C C . SER A 1 308 ? 24.505 6.900 -32.812 1.00 93.75 308 SER A C 1
ATOM 2443 O O . SER A 1 308 ? 25.726 6.869 -32.986 1.00 93.75 308 SER A O 1
ATOM 2445 N N . LEU A 1 309 ? 23.860 5.929 -32.155 1.00 93.25 309 LEU A N 1
ATOM 2446 C CA . LEU A 1 309 ? 24.490 4.750 -31.572 1.00 93.25 309 LEU A CA 1
ATOM 2447 C C . LEU A 1 309 ? 24.466 3.593 -32.582 1.00 93.25 309 LEU A C 1
ATOM 2449 O O . LEU A 1 309 ? 23.416 3.080 -32.957 1.00 93.25 309 LEU A O 1
ATOM 2453 N N . SER A 1 310 ? 25.648 3.173 -33.038 1.00 91.12 310 SER A N 1
ATOM 2454 C CA . SER A 1 310 ? 25.799 2.265 -34.185 1.00 91.12 310 SER A CA 1
ATOM 2455 C C . SER A 1 310 ? 25.329 0.825 -33.956 1.00 91.12 310 SER A C 1
ATOM 2457 O O . SER A 1 310 ? 25.159 0.096 -34.929 1.00 91.12 310 SER A O 1
ATOM 2459 N N . ASN A 1 311 ? 25.135 0.397 -32.707 1.00 92.19 311 ASN A N 1
ATOM 2460 C CA . ASN A 1 311 ? 24.751 -0.969 -32.338 1.00 92.19 311 ASN A CA 1
ATOM 2461 C C . ASN A 1 311 ? 23.313 -1.069 -31.803 1.00 92.19 311 ASN A C 1
ATOM 2463 O O . ASN A 1 311 ? 22.961 -2.077 -31.189 1.00 92.19 311 ASN A O 1
ATOM 2467 N N . ILE A 1 312 ? 22.496 -0.034 -32.017 1.00 94.06 312 ILE A N 1
ATOM 2468 C CA . ILE A 1 312 ? 21.101 0.022 -31.573 1.00 94.06 312 ILE A CA 1
ATOM 2469 C C . ILE A 1 312 ? 20.155 -0.112 -32.763 1.00 94.06 312 ILE A C 1
ATOM 2471 O O . ILE A 1 312 ? 20.385 0.440 -33.838 1.00 94.06 312 ILE A O 1
ATOM 2475 N N . THR A 1 313 ? 19.057 -0.830 -32.556 1.00 95.62 313 THR A N 1
ATOM 2476 C CA . THR A 1 313 ? 17.916 -0.849 -33.465 1.00 95.62 313 THR A CA 1
ATOM 2477 C C . THR A 1 313 ? 16.611 -0.667 -32.704 1.00 95.62 313 THR A C 1
ATOM 2479 O O . THR A 1 313 ? 16.500 -1.033 -31.535 1.00 95.62 313 THR A O 1
ATOM 2482 N N . TRP A 1 314 ? 15.615 -0.110 -33.382 1.00 97.06 314 TRP A N 1
ATOM 2483 C CA . TRP A 1 314 ? 14.241 -0.097 -32.902 1.00 97.06 314 TRP A CA 1
ATOM 2484 C C . TRP A 1 314 ? 13.547 -1.390 -33.315 1.00 97.06 314 TRP A C 1
ATOM 2486 O O . TRP A 1 314 ? 13.759 -1.885 -34.422 1.00 97.06 314 TRP A O 1
ATOM 2496 N N . GLY A 1 315 ? 12.689 -1.917 -32.453 1.00 95.56 315 GLY A N 1
ATOM 2497 C CA . GLY A 1 315 ? 11.931 -3.127 -32.719 1.00 95.56 315 GLY A CA 1
ATOM 2498 C C . GLY A 1 315 ? 10.527 -3.095 -32.138 1.00 95.56 315 GLY A C 1
ATOM 2499 O O . GLY A 1 315 ? 10.165 -2.217 -31.359 1.00 95.56 315 GLY A O 1
ATOM 2500 N N . THR A 1 316 ? 9.726 -4.074 -32.527 1.00 94.31 316 THR A N 1
ATOM 2501 C CA . THR A 1 316 ? 8.350 -4.262 -32.059 1.00 94.31 316 THR A CA 1
ATOM 2502 C C . THR A 1 316 ? 8.208 -5.621 -31.399 1.00 94.31 316 THR A C 1
ATOM 2504 O O . THR A 1 316 ? 8.953 -6.557 -31.695 1.00 94.31 316 THR A O 1
ATOM 2507 N N . LEU A 1 317 ? 7.251 -5.732 -30.482 1.00 91.69 317 LEU A N 1
ATOM 2508 C CA . LEU A 1 317 ? 6.821 -7.037 -29.997 1.00 91.69 317 LEU A CA 1
ATOM 2509 C C . LEU A 1 317 ? 6.024 -7.752 -31.102 1.00 91.69 317 LEU A C 1
ATOM 2511 O O . LEU A 1 317 ? 5.359 -7.083 -31.896 1.00 91.69 317 LEU A O 1
ATOM 2515 N N . PRO A 1 318 ? 6.024 -9.096 -31.137 1.00 85.88 318 PRO A N 1
ATOM 2516 C CA . PRO A 1 318 ? 5.145 -9.855 -32.024 1.00 85.88 318 PRO A CA 1
ATOM 2517 C C . PRO A 1 318 ? 3.679 -9.410 -31.885 1.00 85.88 318 PRO A C 1
ATOM 2519 O O . PRO A 1 318 ? 3.229 -9.133 -30.772 1.00 85.88 318 PRO A O 1
ATOM 2522 N N . ALA A 1 319 ? 2.940 -9.362 -33.000 1.00 69.62 319 ALA A N 1
ATOM 2523 C CA . ALA A 1 319 ? 1.630 -8.700 -33.106 1.00 69.62 319 ALA A CA 1
ATOM 2524 C C . ALA A 1 319 ? 0.587 -9.130 -32.050 1.00 69.62 319 ALA A C 1
ATOM 2526 O O . ALA A 1 319 ? -0.208 -8.309 -31.599 1.00 69.62 319 ALA A O 1
ATOM 2527 N N . ASP A 1 320 ? 0.614 -10.387 -31.602 1.00 70.94 320 ASP A N 1
ATOM 2528 C CA . ASP A 1 320 ? -0.344 -10.905 -30.616 1.00 70.94 320 ASP A CA 1
ATOM 2529 C C . ASP A 1 320 ? -0.033 -10.502 -29.163 1.00 70.94 320 ASP A C 1
ATOM 2531 O O . ASP A 1 320 ? -0.875 -10.671 -28.280 1.00 70.94 320 ASP A O 1
ATOM 2535 N N . SER A 1 321 ? 1.151 -9.949 -28.884 1.00 75.00 321 SER A N 1
ATOM 2536 C CA . SER A 1 321 ? 1.609 -9.683 -27.513 1.00 75.00 321 SER A CA 1
ATOM 2537 C C . SER A 1 321 ? 0.866 -8.532 -26.826 1.00 75.00 321 SER A C 1
ATOM 2539 O O . SER A 1 321 ? 0.768 -8.534 -25.601 1.00 75.00 321 SER A O 1
ATOM 2541 N N . LEU A 1 322 ? 0.330 -7.569 -27.587 1.00 76.62 322 LEU A N 1
ATOM 2542 C CA . LEU A 1 322 ? -0.347 -6.368 -27.066 1.00 76.62 322 LEU A CA 1
ATOM 2543 C C . LEU A 1 322 ? -1.880 -6.456 -27.097 1.00 76.62 322 LEU A C 1
ATOM 2545 O O . LEU A 1 322 ? -2.561 -5.480 -26.781 1.00 76.62 322 LEU A O 1
ATOM 2549 N N . ARG A 1 323 ? -2.451 -7.598 -27.484 1.00 74.94 323 ARG A N 1
ATOM 2550 C CA . ARG A 1 323 ? -3.903 -7.747 -27.616 1.00 74.94 323 ARG A CA 1
ATOM 2551 C C . ARG A 1 323 ? -4.564 -7.900 -26.240 1.00 74.94 323 ARG A C 1
ATOM 2553 O O . ARG A 1 323 ? -4.262 -8.837 -25.506 1.00 74.94 323 ARG A O 1
ATOM 2560 N N . SER A 1 324 ? -5.480 -6.996 -25.892 1.00 70.25 324 SER A N 1
ATOM 2561 C CA . SER A 1 324 ? -6.274 -7.079 -24.660 1.00 70.25 324 SER A CA 1
ATOM 2562 C C . SER A 1 324 ? -7.408 -8.097 -24.788 1.00 70.25 324 SER A C 1
ATOM 2564 O O . SER A 1 324 ? -7.889 -8.393 -25.881 1.00 70.25 324 SER A O 1
ATOM 2566 N N . GLN A 1 325 ? -7.877 -8.597 -23.644 1.00 70.56 325 GLN A N 1
ATOM 2567 C CA . GLN A 1 325 ? -9.143 -9.334 -23.558 1.00 70.56 325 GLN A CA 1
ATOM 2568 C C . GLN A 1 325 ? -10.354 -8.393 -23.525 1.00 70.56 325 GLN A C 1
ATOM 2570 O O . GLN A 1 325 ? -11.465 -8.807 -23.853 1.00 70.56 325 GLN A O 1
ATOM 2575 N N . LEU A 1 326 ? -10.142 -7.135 -23.127 1.00 67.00 326 LEU A N 1
ATOM 2576 C CA . LEU A 1 326 ? -11.186 -6.119 -23.133 1.00 67.00 326 LEU A CA 1
ATOM 2577 C C . LEU A 1 326 ? -11.584 -5.812 -24.572 1.00 67.00 326 LEU A C 1
ATOM 2579 O O . LEU A 1 326 ? -10.720 -5.709 -25.446 1.00 67.00 326 LEU A O 1
ATOM 2583 N N . LYS A 1 327 ? -12.886 -5.660 -24.790 1.00 73.88 327 LYS A N 1
ATOM 2584 C CA . LYS A 1 327 ? -13.451 -5.315 -26.086 1.00 73.88 327 LYS A CA 1
ATOM 2585 C C . LYS A 1 327 ? -13.999 -3.895 -26.068 1.00 73.88 327 LYS A C 1
ATOM 2587 O O . LYS A 1 327 ? -14.481 -3.440 -25.032 1.00 73.88 327 LYS A O 1
ATOM 2592 N N . ASP A 1 328 ? -13.897 -3.205 -27.195 1.00 73.38 328 ASP A N 1
ATOM 2593 C CA . ASP A 1 328 ? -14.666 -1.986 -27.437 1.00 73.38 328 ASP A CA 1
ATOM 2594 C C . ASP A 1 328 ? -16.177 -2.317 -27.569 1.00 73.38 328 ASP A C 1
ATOM 2596 O O . ASP A 1 328 ? -16.550 -3.499 -27.584 1.00 73.38 328 ASP A O 1
ATOM 2600 N N . PRO A 1 329 ? -17.071 -1.309 -27.639 1.00 70.25 329 PRO A N 1
ATOM 2601 C CA . PRO A 1 329 ? -18.507 -1.539 -27.830 1.00 70.25 329 PRO A CA 1
ATOM 2602 C C . PRO A 1 329 ? -18.862 -2.343 -29.093 1.00 70.25 329 PRO A C 1
ATOM 2604 O O . PRO A 1 329 ? -19.909 -2.986 -29.124 1.00 70.25 329 PRO A O 1
ATOM 2607 N N . ASP A 1 330 ? -17.982 -2.351 -30.097 1.00 72.62 330 ASP A N 1
ATOM 2608 C CA . ASP A 1 330 ? -18.141 -3.084 -31.357 1.00 72.62 330 ASP A CA 1
ATOM 2609 C C . ASP A 1 330 ? -17.587 -4.525 -31.282 1.00 72.62 330 ASP A C 1
ATOM 2611 O O . ASP A 1 330 ? -17.673 -5.297 -32.240 1.00 72.62 330 ASP A O 1
ATOM 2615 N N . GLY A 1 331 ? -17.037 -4.929 -30.132 1.00 73.44 331 GLY A N 1
ATOM 2616 C CA . GLY A 1 331 ? -16.525 -6.272 -29.880 1.00 73.44 331 GLY A CA 1
ATOM 2617 C C . GLY A 1 331 ? -15.068 -6.505 -30.304 1.00 73.44 331 GLY A C 1
ATOM 2618 O O . GLY A 1 331 ? -14.591 -7.646 -30.192 1.00 73.44 331 GLY A O 1
ATOM 2619 N N . ASN A 1 332 ? -14.345 -5.476 -30.756 1.00 73.06 332 ASN A N 1
ATOM 2620 C CA . ASN A 1 332 ? -12.933 -5.573 -31.128 1.00 73.06 332 ASN A CA 1
ATOM 2621 C C . ASN A 1 332 ? -12.047 -5.563 -29.886 1.00 73.06 332 ASN A C 1
ATOM 2623 O O . ASN A 1 332 ? -12.258 -4.788 -28.959 1.00 73.06 332 ASN A O 1
ATOM 2627 N N . ALA A 1 333 ? -11.016 -6.407 -29.877 1.00 71.75 333 ALA A N 1
ATOM 2628 C CA . ALA A 1 333 ? -10.043 -6.428 -28.792 1.00 71.75 333 ALA A CA 1
ATOM 2629 C C . ALA A 1 333 ? -9.286 -5.093 -28.722 1.00 71.75 333 ALA A C 1
ATOM 2631 O O . ALA A 1 333 ? -8.664 -4.684 -29.702 1.00 71.75 333 ALA A O 1
ATOM 2632 N N . LEU A 1 334 ? -9.298 -4.455 -27.553 1.00 75.44 334 LEU A N 1
ATOM 2633 C CA . LEU A 1 334 ? -8.513 -3.253 -27.297 1.00 75.44 334 LEU A CA 1
ATOM 2634 C C . LEU A 1 334 ? -7.014 -3.580 -27.342 1.00 75.44 334 LEU A C 1
ATOM 2636 O O . LEU A 1 334 ? -6.591 -4.681 -26.988 1.00 75.44 334 LEU A O 1
ATOM 2640 N N . GLN A 1 335 ? -6.189 -2.618 -27.741 1.00 79.94 335 GLN A N 1
ATOM 2641 C CA . GLN A 1 335 ? -4.736 -2.744 -27.642 1.00 79.94 335 GLN A CA 1
ATOM 2642 C C . GLN A 1 335 ? -4.276 -2.287 -26.253 1.00 79.94 335 GLN A C 1
ATOM 2644 O O . GLN A 1 335 ? -4.688 -1.234 -25.768 1.00 79.94 335 GLN A O 1
ATOM 2649 N N . ARG A 1 336 ? -3.432 -3.086 -25.593 1.00 84.19 336 ARG A N 1
ATOM 2650 C CA . ARG A 1 336 ? -2.798 -2.710 -24.326 1.00 84.19 336 ARG A CA 1
ATOM 2651 C C . ARG A 1 336 ? -1.659 -1.734 -24.591 1.00 84.19 336 ARG A C 1
ATOM 2653 O O . ARG A 1 336 ? -0.849 -1.951 -25.492 1.00 84.19 336 ARG A O 1
ATOM 2660 N N . PHE A 1 337 ? -1.560 -0.705 -23.757 1.00 88.94 337 PHE A N 1
ATOM 2661 C CA . PHE A 1 337 ? -0.386 0.157 -23.726 1.00 88.94 337 PHE A CA 1
ATOM 2662 C C . PHE A 1 337 ? 0.795 -0.599 -23.102 1.00 88.94 337 PHE A C 1
ATOM 2664 O O . PHE A 1 337 ? 0.653 -1.224 -22.048 1.00 88.94 337 PHE A O 1
ATOM 2671 N N . MET A 1 338 ? 1.949 -0.581 -23.771 1.00 91.94 338 MET A N 1
ATOM 2672 C CA . MET A 1 338 ? 3.180 -1.201 -23.282 1.00 91.94 338 MET A CA 1
ATOM 2673 C C . MET A 1 338 ? 3.861 -0.271 -22.285 1.00 91.94 338 MET A C 1
ATOM 2675 O O . MET A 1 338 ? 4.404 0.753 -22.681 1.00 91.94 338 MET A O 1
ATOM 2679 N N . HIS A 1 339 ? 3.841 -0.644 -21.007 1.00 94.06 339 HIS A N 1
ATOM 2680 C CA . HIS A 1 339 ? 4.384 0.167 -19.917 1.00 94.06 339 HIS A CA 1
ATOM 2681 C C . HIS A 1 339 ? 5.463 -0.567 -19.099 1.00 94.06 339 HIS A C 1
ATOM 2683 O O . HIS A 1 339 ? 6.023 -0.013 -18.148 1.00 94.06 339 HIS A O 1
ATOM 2689 N N . ALA A 1 340 ? 5.814 -1.790 -19.510 1.00 95.50 340 ALA A N 1
ATOM 2690 C CA . ALA A 1 340 ? 6.909 -2.558 -18.936 1.00 95.50 340 ALA A CA 1
ATOM 2691 C C . ALA A 1 340 ? 8.254 -1.833 -19.060 1.00 95.50 340 ALA A C 1
ATOM 2693 O O . ALA A 1 340 ? 8.543 -1.189 -20.067 1.00 95.50 340 ALA A O 1
ATOM 2694 N N . LYS A 1 341 ? 9.083 -1.995 -18.029 1.00 97.50 341 LYS A N 1
ATOM 2695 C CA . LYS A 1 341 ? 10.423 -1.415 -17.919 1.00 97.50 341 LYS A CA 1
ATOM 2696 C C . LYS A 1 341 ? 11.391 -2.546 -17.602 1.00 97.50 341 LYS A C 1
ATOM 2698 O O . LYS A 1 341 ? 11.501 -2.998 -16.461 1.00 97.50 341 LYS A O 1
ATOM 2703 N N . VAL A 1 342 ? 11.981 -3.092 -18.661 1.00 98.19 342 VAL A N 1
ATOM 2704 C CA . VAL A 1 342 ? 12.795 -4.306 -18.613 1.00 98.19 342 VAL A CA 1
ATOM 2705 C C . VAL A 1 342 ? 14.058 -4.121 -19.435 1.00 98.19 342 VAL A C 1
ATOM 2707 O O . VAL A 1 342 ? 13.991 -3.759 -20.609 1.00 98.19 342 VAL A O 1
ATOM 2710 N N . TYR A 1 343 ? 15.197 -4.457 -18.836 1.00 98.38 343 TYR A N 1
ATOM 2711 C CA . TYR A 1 343 ? 16.465 -4.626 -19.539 1.00 98.38 343 TYR A CA 1
ATOM 2712 C C . TYR A 1 343 ? 16.851 -6.092 -19.460 1.00 98.38 343 TYR A C 1
ATOM 2714 O O . TYR A 1 343 ? 17.049 -6.639 -18.374 1.00 98.38 343 TYR A O 1
ATOM 2722 N N . ARG A 1 344 ? 16.945 -6.736 -20.616 1.00 97.25 344 ARG A N 1
ATOM 2723 C CA . ARG A 1 344 ? 17.295 -8.146 -20.722 1.00 97.25 344 ARG A CA 1
ATOM 2724 C C . ARG A 1 344 ? 18.602 -8.277 -21.468 1.00 97.25 344 ARG A C 1
ATOM 2726 O O . ARG A 1 344 ? 18.618 -8.199 -22.692 1.00 97.25 344 ARG A O 1
ATOM 2733 N N . PHE A 1 345 ? 19.682 -8.516 -20.739 1.00 96.38 345 PHE A N 1
ATOM 2734 C CA . PHE A 1 345 ? 20.912 -8.993 -21.353 1.00 96.38 345 PHE A CA 1
ATOM 2735 C C . PHE A 1 345 ? 20.771 -10.492 -21.561 1.00 96.38 345 PHE A C 1
ATOM 2737 O O . PHE A 1 345 ? 20.436 -11.202 -20.617 1.00 96.38 345 PHE A O 1
ATOM 2744 N N . TRP A 1 346 ? 21.010 -10.991 -22.765 1.00 95.00 346 TRP A N 1
ATOM 2745 C CA . TRP A 1 346 ? 20.846 -12.411 -23.057 1.00 95.00 346 TRP A CA 1
ATOM 2746 C C . TRP A 1 346 ? 21.868 -12.910 -24.076 1.00 95.00 346 TRP A C 1
ATOM 2748 O O . TRP A 1 346 ? 22.318 -12.175 -24.949 1.00 95.00 346 TRP A O 1
ATOM 2758 N N . ASN A 1 347 ? 22.227 -14.182 -23.968 1.00 92.69 347 ASN A N 1
ATOM 2759 C CA . ASN A 1 347 ? 22.832 -14.978 -25.031 1.00 92.69 347 ASN A CA 1
ATOM 2760 C C . ASN A 1 347 ? 22.033 -16.283 -25.161 1.00 92.69 347 ASN A C 1
ATOM 2762 O O . ASN A 1 347 ? 21.000 -16.424 -24.517 1.00 92.69 347 ASN A O 1
ATOM 2766 N N . LYS A 1 348 ? 22.480 -17.254 -25.962 1.00 91.31 348 LYS A N 1
ATOM 2767 C CA . LYS A 1 348 ? 21.724 -18.505 -26.165 1.00 91.31 348 LYS A CA 1
ATOM 2768 C C . LYS A 1 348 ? 21.383 -19.248 -24.871 1.00 91.31 348 LYS A C 1
ATOM 2770 O O . LYS A 1 348 ? 20.330 -19.872 -24.793 1.00 91.31 348 LYS A O 1
ATOM 2775 N N . HIS A 1 349 ? 22.256 -19.179 -23.870 1.00 90.69 349 HIS A N 1
ATOM 2776 C CA . HIS A 1 349 ? 22.214 -20.051 -22.697 1.00 90.69 349 HIS A CA 1
ATOM 2777 C C . HIS A 1 349 ? 21.951 -19.320 -21.385 1.00 90.69 349 HIS A C 1
ATOM 2779 O O . HIS A 1 349 ? 21.615 -19.961 -20.394 1.00 90.69 349 HIS A O 1
ATOM 2785 N N . ASN A 1 350 ? 22.120 -18.003 -21.345 1.00 91.38 350 ASN A N 1
ATOM 2786 C CA . ASN A 1 350 ? 22.064 -17.220 -20.121 1.00 91.38 350 ASN A CA 1
ATOM 2787 C C . ASN A 1 350 ? 21.340 -15.906 -20.370 1.00 91.38 350 ASN A C 1
ATOM 2789 O O . ASN A 1 350 ? 21.425 -15.330 -21.455 1.00 91.38 350 ASN A O 1
ATOM 2793 N N . GLU A 1 351 ? 20.695 -15.399 -19.331 1.00 92.94 351 GLU A N 1
ATOM 2794 C CA . GLU A 1 351 ? 20.214 -14.032 -19.314 1.00 92.94 351 GLU A CA 1
ATOM 2795 C C . GLU A 1 351 ? 20.317 -13.397 -17.929 1.00 92.94 351 GLU A C 1
ATOM 2797 O O . GLU A 1 351 ? 20.174 -14.054 -16.897 1.00 92.94 351 GLU A O 1
ATOM 2802 N N . LEU A 1 352 ? 20.557 -12.091 -17.945 1.00 94.56 352 LEU A N 1
ATOM 2803 C CA . LEU A 1 352 ? 20.466 -11.185 -16.814 1.00 94.56 352 LEU A CA 1
ATOM 2804 C C . LEU A 1 352 ? 19.260 -10.280 -17.072 1.00 94.56 352 LEU A C 1
ATOM 2806 O O . LEU A 1 352 ? 19.240 -9.511 -18.037 1.00 94.56 352 LEU A O 1
ATOM 2810 N N . LEU A 1 353 ? 18.258 -10.392 -16.209 1.00 96.00 353 LEU A N 1
ATOM 2811 C CA . LEU A 1 353 ? 17.035 -9.605 -16.261 1.00 96.00 353 LEU A CA 1
ATOM 2812 C C . LEU A 1 353 ? 17.065 -8.515 -15.201 1.00 96.00 353 LEU A C 1
ATOM 2814 O O . LEU A 1 353 ? 17.397 -8.776 -14.049 1.00 96.00 353 LEU A O 1
ATOM 2818 N N . ILE A 1 354 ? 16.672 -7.312 -15.602 1.00 98.00 354 ILE A N 1
ATOM 2819 C CA . ILE A 1 354 ? 16.460 -6.153 -14.739 1.00 98.00 354 ILE A CA 1
ATOM 2820 C C . ILE A 1 354 ? 15.014 -5.726 -14.961 1.00 98.00 354 ILE A C 1
ATOM 2822 O O . ILE A 1 354 ? 14.657 -5.330 -16.072 1.00 98.00 354 ILE A O 1
ATOM 2826 N N . VAL A 1 355 ? 14.185 -5.836 -13.928 1.00 98.31 355 VAL A N 1
ATOM 2827 C CA . VAL A 1 355 ? 12.752 -5.518 -13.984 1.00 98.31 355 VAL A CA 1
ATOM 2828 C C . VAL A 1 355 ? 12.420 -4.556 -12.858 1.00 98.31 355 VAL A C 1
ATOM 2830 O O . VAL A 1 355 ? 12.764 -4.817 -11.706 1.00 98.31 355 VAL A O 1
ATOM 2833 N N . GLY A 1 356 ? 11.740 -3.457 -13.171 1.00 97.69 356 GLY A N 1
ATOM 2834 C CA . GLY A 1 356 ? 11.367 -2.490 -12.147 1.00 97.69 356 GLY A CA 1
ATOM 2835 C C . GLY A 1 356 ? 10.735 -1.225 -12.692 1.00 97.69 356 GLY A C 1
ATOM 2836 O O . GLY A 1 356 ? 9.981 -1.266 -13.662 1.00 97.69 356 GLY A O 1
ATOM 2837 N N . SER A 1 357 ? 11.031 -0.102 -12.047 1.00 97.00 357 SER A N 1
ATOM 2838 C CA . SER A 1 357 ? 10.410 1.191 -12.328 1.00 97.00 357 SER A CA 1
ATOM 2839 C C . SER A 1 357 ? 11.254 2.125 -13.204 1.00 97.00 357 SER A C 1
ATOM 2841 O O . SER A 1 357 ? 10.728 3.139 -13.659 1.00 97.00 357 SER A O 1
ATOM 2843 N N . ALA A 1 358 ? 12.510 1.767 -13.498 1.00 96.69 358 ALA A N 1
ATOM 2844 C CA . ALA A 1 358 ? 13.446 2.592 -14.262 1.00 96.69 358 ALA A CA 1
ATOM 2845 C C . ALA A 1 358 ? 13.138 2.608 -15.770 1.00 96.69 358 ALA A C 1
ATOM 2847 O O . ALA A 1 358 ? 13.324 1.610 -16.467 1.00 96.69 358 ALA A O 1
ATOM 2848 N N . ASN A 1 359 ? 12.718 3.765 -16.284 1.00 96.12 359 ASN A N 1
ATOM 2849 C CA . ASN A 1 359 ? 12.629 4.029 -17.722 1.00 96.12 359 ASN A CA 1
ATOM 2850 C C . ASN A 1 359 ? 14.016 4.119 -18.377 1.00 96.12 359 ASN A C 1
ATOM 2852 O O . ASN A 1 359 ? 15.025 4.348 -17.713 1.00 96.12 359 ASN A O 1
ATOM 2856 N N . ALA A 1 360 ? 14.077 4.032 -19.711 1.00 96.06 360 ALA A N 1
ATOM 2857 C CA . ALA A 1 360 ? 15.294 4.266 -20.499 1.00 96.06 360 ALA A CA 1
ATOM 2858 C C . ALA A 1 360 ? 15.642 5.766 -20.641 1.00 96.06 360 ALA A C 1
ATOM 2860 O O . ALA A 1 360 ? 15.898 6.272 -21.736 1.00 96.06 360 ALA A O 1
ATOM 2861 N N . THR A 1 361 ? 15.661 6.474 -19.512 1.00 94.25 361 THR A N 1
ATOM 2862 C CA . THR A 1 361 ? 15.928 7.910 -19.363 1.00 94.25 361 THR A CA 1
ATOM 2863 C C . THR A 1 361 ? 17.095 8.129 -18.392 1.00 94.25 361 THR A C 1
ATOM 2865 O O . THR A 1 361 ? 17.412 7.262 -17.575 1.00 94.25 361 THR A O 1
ATOM 2868 N N . SER A 1 362 ? 17.758 9.289 -18.454 1.00 92.94 362 SER A N 1
ATOM 2869 C CA . SER A 1 362 ? 18.808 9.643 -17.483 1.00 92.94 362 SER A CA 1
ATOM 2870 C C . SER A 1 362 ? 18.263 9.728 -16.048 1.00 92.94 362 SER A C 1
ATOM 2872 O O . SER A 1 362 ? 18.949 9.329 -15.107 1.00 92.94 362 SER A O 1
ATOM 2874 N N . GLN A 1 363 ? 17.025 10.202 -15.879 1.00 91.50 363 GLN A N 1
ATOM 2875 C CA . GLN A 1 363 ? 16.334 10.315 -14.593 1.00 91.50 363 GLN A CA 1
ATOM 2876 C C . GLN A 1 363 ? 16.030 8.940 -13.993 1.00 91.50 363 GLN A C 1
ATOM 2878 O O . GLN A 1 363 ? 16.386 8.700 -12.839 1.00 91.50 363 GLN A O 1
ATOM 2883 N N . GLY A 1 364 ? 15.468 8.021 -14.791 1.00 93.12 364 GLY A N 1
ATOM 2884 C CA . GLY A 1 364 ? 15.186 6.645 -14.371 1.00 93.12 364 GLY A CA 1
ATOM 2885 C C . GLY A 1 364 ? 16.448 5.833 -14.049 1.00 93.12 364 GLY A C 1
ATOM 2886 O O . GLY A 1 364 ? 16.390 4.844 -13.327 1.00 93.12 364 GLY A O 1
ATOM 2887 N N . HIS A 1 365 ? 17.616 6.249 -14.554 1.00 94.62 365 HIS A N 1
ATOM 2888 C CA . HIS A 1 365 ? 18.905 5.600 -14.275 1.00 94.62 365 HIS A CA 1
ATOM 2889 C C . HIS A 1 365 ? 19.688 6.272 -13.146 1.00 94.62 365 HIS A C 1
ATOM 2891 O O . HIS A 1 365 ? 20.776 5.798 -12.833 1.00 94.62 365 HIS A O 1
ATOM 2897 N N . HIS A 1 366 ? 19.160 7.331 -12.519 1.00 91.00 366 HIS A N 1
ATOM 2898 C CA . HIS A 1 366 ? 19.821 8.088 -11.444 1.00 91.00 366 HIS A CA 1
ATOM 2899 C C . HIS A 1 366 ? 21.137 8.763 -11.889 1.00 91.00 366 HIS A C 1
ATOM 2901 O O . HIS A 1 366 ? 22.150 8.760 -11.186 1.00 91.00 366 HIS A O 1
ATOM 2907 N N . GLU A 1 367 ? 21.165 9.361 -13.084 1.00 88.69 367 GLU A N 1
ATOM 2908 C CA . GLU A 1 367 ? 22.357 10.067 -13.569 1.00 88.69 367 GLU A CA 1
ATOM 2909 C C . GLU A 1 367 ? 22.549 11.436 -12.893 1.00 88.69 367 GLU A C 1
ATOM 2911 O O . GLU A 1 367 ? 21.719 12.331 -13.017 1.00 88.69 367 GLU A O 1
ATOM 2916 N N . LYS A 1 368 ? 23.707 11.636 -12.244 1.00 78.69 368 LYS A N 1
ATOM 2917 C CA . LYS A 1 368 ? 24.040 12.822 -11.418 1.00 78.69 368 LYS A CA 1
ATOM 2918 C C . LYS A 1 368 ? 23.910 14.188 -12.106 1.00 78.69 368 LYS A C 1
ATOM 2920 O O . LYS A 1 368 ? 23.921 15.205 -11.424 1.00 78.69 368 LYS A O 1
ATOM 2925 N N . ALA A 1 369 ? 23.862 14.227 -13.435 1.00 69.69 369 ALA A N 1
ATOM 2926 C CA . ALA A 1 369 ? 23.726 15.471 -14.189 1.00 69.69 369 ALA A CA 1
ATOM 2927 C C . ALA A 1 369 ? 22.296 16.050 -14.159 1.00 69.69 369 ALA A C 1
ATOM 2929 O O . ALA A 1 369 ? 22.099 17.152 -14.662 1.00 69.69 369 ALA A O 1
ATOM 2930 N N . TYR A 1 370 ? 21.324 15.330 -13.586 1.00 65.31 370 TYR A N 1
ATOM 2931 C CA . TYR A 1 370 ? 19.902 15.672 -13.621 1.00 65.31 370 TYR A CA 1
ATOM 2932 C C . TYR A 1 370 ? 19.237 15.488 -12.250 1.00 65.31 370 TYR A C 1
ATOM 2934 O O . TYR A 1 370 ? 19.794 14.847 -11.353 1.00 65.31 370 TYR A O 1
ATOM 2942 N N . SER A 1 371 ? 18.027 16.037 -12.089 1.00 72.06 371 SER A N 1
ATOM 2943 C CA . SER A 1 371 ? 17.119 15.588 -11.031 1.00 72.06 371 SER A CA 1
ATOM 2944 C C . SER A 1 371 ? 16.908 14.084 -11.189 1.00 72.06 371 SER A C 1
ATOM 2946 O O . SER A 1 371 ? 16.694 13.593 -12.295 1.00 72.06 371 SER A O 1
ATOM 2948 N N . HIS A 1 372 ? 17.039 13.333 -10.101 1.00 79.44 372 HIS A N 1
ATOM 2949 C CA . HIS A 1 372 ? 16.959 11.883 -10.162 1.00 79.44 372 HIS A CA 1
ATOM 2950 C C . HIS A 1 372 ? 15.694 11.386 -9.484 1.00 79.44 372 HIS A C 1
ATOM 2952 O O . HIS A 1 372 ? 15.364 11.810 -8.376 1.00 79.44 372 HIS A O 1
ATOM 2958 N N . ASN A 1 373 ? 15.018 10.448 -10.136 1.00 89.62 373 ASN A N 1
ATOM 2959 C CA . ASN A 1 373 ? 1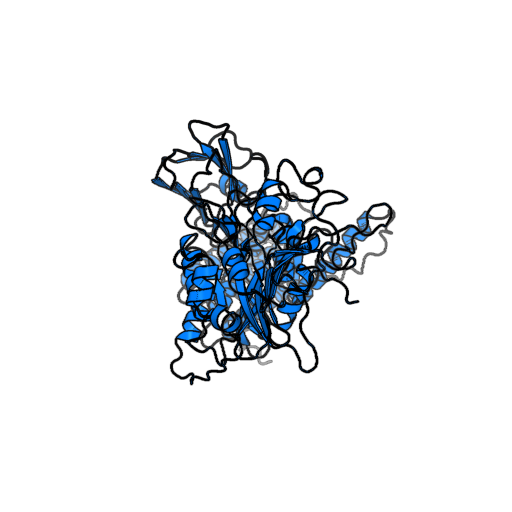3.916 9.739 -9.514 1.00 89.62 373 ASN A CA 1
ATOM 2960 C C . ASN A 1 373 ? 14.478 8.736 -8.504 1.00 89.62 373 ASN A C 1
ATOM 2962 O O . ASN A 1 373 ? 15.545 8.155 -8.712 1.00 89.62 373 ASN A O 1
ATOM 2966 N N . ALA A 1 374 ? 13.761 8.528 -7.403 1.00 93.00 374 ALA A N 1
ATOM 2967 C CA . ALA A 1 374 ? 13.947 7.315 -6.624 1.00 93.00 374 ALA A CA 1
ATOM 2968 C C . ALA A 1 374 ? 13.300 6.176 -7.413 1.00 93.00 374 ALA A C 1
ATOM 2970 O O . ALA A 1 374 ? 12.107 6.221 -7.684 1.00 93.00 374 ALA A O 1
ATOM 2971 N N . GLU A 1 375 ? 14.074 5.176 -7.800 1.00 96.00 375 GLU A N 1
ATOM 2972 C CA . GLU A 1 375 ? 13.615 4.046 -8.610 1.00 96.00 375 GLU A CA 1
ATOM 2973 C C . GLU A 1 375 ? 13.902 2.746 -7.869 1.00 96.00 375 GLU A C 1
ATOM 2975 O O . GLU A 1 375 ? 14.627 2.751 -6.879 1.00 96.00 375 GLU A O 1
ATOM 2980 N N . ALA A 1 376 ? 13.356 1.626 -8.337 1.00 97.69 376 ALA A N 1
ATOM 2981 C CA . ALA A 1 376 ? 13.785 0.310 -7.891 1.00 97.69 376 ALA A CA 1
ATOM 2982 C C . ALA A 1 376 ? 13.755 -0.705 -9.035 1.00 97.69 376 ALA A C 1
ATOM 2984 O O . ALA A 1 376 ? 12.917 -0.613 -9.931 1.00 97.69 376 ALA A O 1
ATOM 2985 N N . CYS A 1 377 ? 14.679 -1.664 -9.019 1.00 98.25 377 CYS A N 1
ATOM 2986 C CA . CYS A 1 377 ? 14.765 -2.773 -9.963 1.00 98.25 377 CYS A CA 1
ATOM 2987 C C . CYS A 1 377 ? 15.221 -4.048 -9.255 1.00 98.25 377 CYS A C 1
ATOM 2989 O O . CYS A 1 377 ? 16.256 -4.059 -8.585 1.00 98.25 377 CYS A O 1
ATOM 2991 N N . LEU A 1 378 ? 14.491 -5.140 -9.471 1.00 97.69 378 LEU A N 1
ATOM 2992 C CA . LEU A 1 378 ? 14.953 -6.479 -9.132 1.00 97.69 378 LEU A CA 1
ATOM 2993 C C . LEU A 1 378 ? 15.791 -7.021 -10.293 1.00 97.69 378 LEU A C 1
ATOM 2995 O O . LEU A 1 378 ? 15.392 -6.943 -11.459 1.00 97.69 378 LEU A O 1
ATOM 2999 N N . VAL A 1 379 ? 16.963 -7.557 -9.965 1.00 96.25 379 VAL A N 1
ATOM 3000 C CA . VAL A 1 379 ? 17.952 -8.042 -10.925 1.00 96.25 379 VAL A CA 1
ATOM 3001 C C . VAL A 1 379 ? 18.265 -9.496 -10.643 1.00 96.25 379 VAL A C 1
ATOM 3003 O O . VAL A 1 379 ? 18.622 -9.836 -9.521 1.00 96.25 379 VAL A O 1
ATOM 3006 N N . PHE A 1 380 ? 18.149 -10.363 -11.642 1.00 92.06 380 PHE A N 1
ATOM 3007 C CA . PHE A 1 380 ? 18.408 -11.788 -11.469 1.00 92.06 380 PHE A CA 1
ATOM 3008 C C . PHE A 1 380 ? 19.000 -12.412 -12.725 1.00 92.06 380 PHE A C 1
ATOM 3010 O O . PHE A 1 380 ? 18.731 -12.006 -13.856 1.00 92.06 380 PHE A O 1
ATOM 3017 N N . PHE A 1 381 ? 19.824 -13.425 -12.492 1.00 89.75 381 PHE A N 1
ATOM 3018 C CA . PHE A 1 381 ? 20.463 -14.220 -13.526 1.00 89.75 381 PHE A CA 1
ATOM 3019 C C . PHE A 1 381 ? 19.757 -15.567 -13.649 1.00 89.75 381 PHE A C 1
ATOM 3021 O O . PHE A 1 381 ? 19.460 -16.208 -12.636 1.00 89.75 381 PHE A O 1
ATOM 3028 N N . ARG A 1 382 ? 19.520 -16.026 -14.879 1.00 88.56 382 ARG A N 1
ATOM 3029 C CA 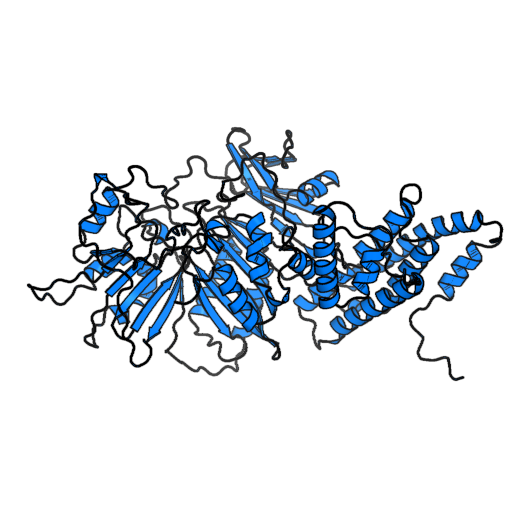. ARG A 1 382 ? 19.025 -17.381 -15.128 1.00 88.56 382 ARG A CA 1
ATOM 3030 C C . ARG A 1 382 ? 19.662 -18.011 -16.355 1.00 88.56 382 ARG A C 1
ATOM 3032 O O . ARG A 1 382 ? 20.056 -17.332 -17.300 1.00 88.56 382 ARG A O 1
ATOM 3039 N N . GLN A 1 383 ? 19.713 -19.337 -16.334 1.00 88.88 383 GLN A N 1
ATOM 3040 C CA . GLN A 1 383 ? 20.138 -20.149 -17.466 1.00 88.88 383 GLN A CA 1
ATOM 3041 C C . GLN A 1 383 ? 18.922 -20.656 -18.231 1.00 88.88 383 GLN A C 1
ATOM 3043 O O . GLN A 1 383 ? 17.859 -20.892 -17.649 1.00 88.88 383 GLN A O 1
ATOM 3048 N N . ALA A 1 384 ? 19.080 -20.814 -19.538 1.00 87.25 384 ALA A N 1
ATOM 3049 C CA . ALA A 1 384 ? 18.043 -21.371 -20.378 1.00 87.25 384 ALA A CA 1
ATOM 3050 C C . ALA A 1 384 ? 17.782 -22.839 -19.986 1.00 87.25 384 ALA A C 1
ATOM 3052 O O . ALA A 1 384 ? 18.730 -23.572 -19.677 1.00 87.25 384 ALA A O 1
ATOM 3053 N N . PRO A 1 385 ? 16.516 -23.297 -19.982 1.00 87.69 385 PRO A N 1
ATOM 3054 C CA . PRO A 1 385 ? 16.217 -24.713 -19.820 1.00 87.69 385 PRO A CA 1
ATOM 3055 C C . PRO A 1 385 ? 16.919 -25.552 -20.894 1.00 87.69 385 PRO A C 1
ATOM 3057 O O . PRO A 1 385 ? 17.121 -25.101 -22.022 1.00 87.69 385 PRO A O 1
ATOM 3060 N N . ALA A 1 386 ? 17.261 -26.798 -20.563 1.00 87.56 386 ALA A N 1
ATOM 3061 C CA . ALA A 1 386 ? 17.933 -27.689 -21.503 1.00 87.56 386 ALA A CA 1
ATOM 3062 C C . ALA A 1 386 ? 17.136 -27.828 -22.817 1.00 87.56 386 ALA A C 1
ATOM 3064 O O . ALA A 1 386 ? 15.960 -28.186 -22.803 1.00 87.56 386 ALA A O 1
ATOM 3065 N N . GLY A 1 387 ? 17.796 -27.559 -23.948 1.00 87.44 387 GLY A N 1
ATOM 3066 C CA . GLY A 1 387 ? 17.205 -27.664 -25.287 1.00 87.44 387 GLY A CA 1
ATOM 3067 C C . GLY A 1 387 ? 16.402 -26.444 -25.751 1.00 87.44 387 GLY A C 1
ATOM 3068 O O . GLY A 1 387 ? 15.822 -26.497 -26.834 1.00 87.44 387 GLY A O 1
ATOM 3069 N N . ILE A 1 388 ? 16.369 -25.359 -24.974 1.00 88.38 388 ILE A N 1
ATOM 3070 C CA . ILE A 1 388 ? 15.729 -24.098 -25.359 1.00 88.38 388 ILE A CA 1
ATOM 3071 C C . ILE A 1 388 ? 16.805 -23.017 -25.414 1.00 88.38 388 ILE A C 1
ATOM 3073 O O . ILE A 1 388 ? 17.424 -22.723 -24.400 1.00 88.38 388 ILE A O 1
ATOM 3077 N N . ASP A 1 389 ? 17.001 -22.412 -26.584 1.00 91.31 389 ASP A N 1
ATOM 3078 C CA . ASP A 1 389 ? 17.859 -21.235 -26.720 1.00 91.31 389 ASP A CA 1
ATOM 3079 C C . ASP A 1 389 ? 17.033 -19.968 -26.486 1.00 91.31 389 ASP A C 1
ATOM 3081 O O . ASP A 1 389 ? 15.916 -19.827 -26.999 1.00 91.31 389 ASP A O 1
ATOM 3085 N N . PHE A 1 390 ? 17.595 -19.008 -25.758 1.00 92.19 390 PHE A N 1
ATOM 3086 C CA . PHE A 1 390 ? 17.016 -17.672 -25.721 1.00 92.19 390 PHE A CA 1
ATOM 3087 C C . PHE A 1 390 ? 17.144 -16.985 -27.087 1.00 92.19 390 PHE A C 1
ATOM 3089 O O . PHE A 1 390 ? 18.134 -17.136 -27.805 1.00 92.19 390 PHE A O 1
ATOM 3096 N N . GLN A 1 391 ? 16.123 -16.202 -27.429 1.00 92.44 391 GLN A N 1
ATOM 3097 C CA . GLN A 1 391 ? 16.055 -15.358 -28.622 1.00 92.44 391 GLN A CA 1
ATOM 3098 C C . GLN A 1 391 ? 15.571 -13.961 -28.231 1.00 92.44 391 GLN A C 1
ATOM 3100 O O . GLN A 1 391 ? 15.001 -13.802 -27.145 1.00 92.44 391 GLN A O 1
ATOM 3105 N N . SER A 1 392 ? 15.763 -12.969 -29.109 1.00 93.81 392 SER A N 1
ATOM 3106 C CA . SER A 1 392 ? 15.258 -11.613 -28.866 1.00 93.81 392 SER A CA 1
ATOM 3107 C C . SER A 1 392 ? 13.738 -11.629 -28.738 1.00 93.81 392 SER A C 1
ATOM 3109 O O . SER A 1 392 ? 13.045 -12.330 -29.477 1.00 93.81 392 SER A O 1
ATOM 3111 N N . TRP A 1 393 ? 13.218 -10.832 -27.811 1.00 94.56 393 TRP A N 1
ATOM 3112 C CA . TRP A 1 393 ? 11.787 -10.553 -27.716 1.00 94.56 393 TRP A CA 1
ATOM 3113 C C . TRP A 1 393 ? 11.300 -9.583 -28.792 1.00 94.56 393 TRP A C 1
ATOM 3115 O O . TRP A 1 393 ? 10.095 -9.491 -29.028 1.00 94.56 393 TRP A O 1
ATOM 3125 N N . LEU A 1 394 ? 12.218 -8.850 -29.425 1.00 95.62 394 LEU A N 1
ATOM 3126 C CA . LEU A 1 394 ? 11.906 -7.763 -30.337 1.00 95.62 394 LEU A CA 1
ATOM 3127 C C . LEU A 1 394 ? 12.249 -8.137 -31.775 1.00 95.62 394 LEU A C 1
ATOM 3129 O O . LEU A 1 394 ? 13.318 -8.664 -32.080 1.00 95.62 394 LEU A O 1
ATOM 3133 N N . GLN A 1 395 ? 11.334 -7.809 -32.679 1.00 94.50 395 GLN A N 1
ATOM 3134 C CA . GLN A 1 395 ? 11.564 -7.877 -34.114 1.00 94.50 395 GLN A CA 1
ATOM 3135 C C . GLN A 1 395 ? 12.014 -6.498 -34.599 1.00 94.50 395 GLN A C 1
ATOM 3137 O O . GLN A 1 395 ? 11.263 -5.537 -34.405 1.00 94.50 395 GLN A O 1
ATOM 3142 N N . PRO A 1 396 ? 13.208 -6.366 -35.207 1.00 94.38 396 PRO A N 1
ATOM 3143 C CA . PRO A 1 396 ? 13.672 -5.088 -35.732 1.00 94.38 396 PRO A CA 1
ATOM 3144 C C . PRO A 1 396 ? 12.666 -4.482 -36.710 1.00 94.38 396 PRO A C 1
ATOM 3146 O O . PRO A 1 396 ? 12.061 -5.194 -37.515 1.00 94.38 396 PRO A O 1
ATOM 3149 N N . LEU A 1 397 ? 12.510 -3.161 -36.665 1.00 94.00 397 LEU A N 1
ATOM 3150 C CA . LEU A 1 397 ? 11.690 -2.450 -37.636 1.00 94.00 397 LEU A CA 1
ATOM 3151 C C . LEU A 1 397 ? 12.262 -2.631 -39.046 1.00 94.00 397 LEU A C 1
ATOM 3153 O O . LEU A 1 397 ? 13.459 -2.463 -39.281 1.00 94.00 397 LEU A O 1
ATOM 3157 N N . THR A 1 398 ? 11.388 -2.929 -40.005 1.00 92.06 398 THR A N 1
ATOM 3158 C CA . THR A 1 398 ? 11.765 -3.059 -41.421 1.00 92.06 398 THR A CA 1
ATOM 3159 C C . THR A 1 398 ? 11.994 -1.709 -42.094 1.00 92.06 398 THR A C 1
ATOM 3161 O O . THR A 1 398 ? 12.674 -1.632 -43.114 1.00 92.06 398 THR A O 1
ATOM 3164 N N . THR A 1 399 ? 11.415 -0.644 -41.541 1.00 92.12 399 THR A N 1
ATOM 3165 C CA . THR A 1 399 ? 11.526 0.729 -42.039 1.00 92.12 399 THR A CA 1
ATOM 3166 C C . THR A 1 399 ? 12.018 1.652 -40.927 1.00 92.12 399 THR A C 1
ATOM 3168 O O . THR A 1 399 ? 11.577 1.499 -39.786 1.00 92.12 399 THR A O 1
ATOM 3171 N N . PRO A 1 400 ? 12.886 2.634 -41.232 1.00 93.38 400 PRO A N 1
ATOM 3172 C CA . PRO A 1 400 ? 13.254 3.669 -40.273 1.00 93.38 400 PRO A CA 1
ATOM 3173 C C . PRO A 1 400 ? 12.029 4.428 -39.750 1.00 93.38 400 PRO A C 1
ATOM 3175 O O . PRO A 1 400 ? 11.026 4.560 -40.451 1.00 93.38 400 PRO A O 1
ATOM 3178 N N . ILE A 1 401 ? 12.140 4.958 -38.532 1.00 95.44 401 ILE A N 1
ATOM 3179 C CA . ILE A 1 401 ? 11.110 5.805 -37.925 1.00 95.44 401 ILE A CA 1
ATOM 3180 C C . ILE A 1 401 ? 10.984 7.108 -38.725 1.00 95.44 401 ILE A C 1
ATOM 3182 O O . ILE A 1 401 ? 11.963 7.836 -38.898 1.00 95.44 401 ILE A O 1
ATOM 3186 N N . ASP A 1 402 ? 9.771 7.415 -39.184 1.00 95.31 402 ASP A N 1
ATOM 3187 C CA . ASP A 1 402 ? 9.442 8.713 -39.778 1.00 95.31 402 ASP A CA 1
ATOM 3188 C C . ASP A 1 402 ? 9.287 9.762 -38.671 1.00 95.31 402 ASP A C 1
ATOM 3190 O O . ASP A 1 402 ? 8.329 9.732 -37.897 1.00 95.31 402 ASP A O 1
ATOM 3194 N N . LEU A 1 403 ? 10.224 10.711 -38.615 1.00 95.12 403 LEU A N 1
ATOM 3195 C CA . LEU A 1 403 ? 10.244 11.769 -37.603 1.00 95.12 403 LEU A CA 1
ATOM 3196 C C . LEU A 1 403 ? 8.995 12.663 -37.641 1.00 95.12 403 LEU A C 1
ATOM 3198 O O . LEU A 1 403 ? 8.664 13.265 -36.625 1.00 95.12 403 LEU A O 1
ATOM 3202 N N . ASN A 1 404 ? 8.281 12.735 -38.770 1.00 94.31 404 ASN A N 1
ATOM 3203 C CA . ASN A 1 404 ? 7.033 13.500 -38.868 1.00 94.31 404 ASN A CA 1
ATOM 3204 C C . ASN A 1 404 ? 5.849 12.790 -38.196 1.00 94.31 404 ASN A C 1
ATOM 3206 O O . ASN A 1 404 ? 4.819 13.412 -37.947 1.00 94.31 404 ASN A O 1
ATOM 3210 N N . LYS A 1 405 ? 5.983 11.488 -37.917 1.00 94.12 405 LYS A N 1
ATOM 3211 C CA . LYS A 1 405 ? 4.980 10.678 -37.214 1.00 94.12 405 LYS A CA 1
ATOM 3212 C C . LYS A 1 405 ? 5.242 10.573 -35.711 1.00 94.12 405 LYS A C 1
ATOM 3214 O O . LYS A 1 405 ? 4.413 10.006 -35.000 1.00 94.12 405 LYS A O 1
ATOM 3219 N N . CYS A 1 406 ? 6.366 11.104 -35.237 1.00 92.62 406 CYS A N 1
ATOM 3220 C CA . CYS A 1 406 ? 6.689 11.229 -33.820 1.00 92.62 406 CYS A CA 1
ATOM 3221 C C . CYS A 1 406 ? 5.819 12.298 -33.137 1.00 92.62 406 CYS A C 1
ATOM 3223 O O . CYS A 1 406 ? 5.424 13.285 -33.762 1.00 92.62 406 CYS A O 1
ATOM 3225 N N . LYS A 1 407 ? 5.543 12.134 -31.839 1.00 85.56 407 LYS A N 1
ATOM 3226 C CA . LYS A 1 407 ? 4.831 13.145 -31.042 1.00 85.56 407 LYS A CA 1
ATOM 3227 C C . LYS A 1 407 ? 5.697 14.400 -30.859 1.00 85.56 407 LYS A C 1
ATOM 3229 O O . LYS A 1 407 ? 6.879 14.310 -30.541 1.00 85.56 407 LYS A O 1
ATOM 3234 N N . SER A 1 408 ? 5.093 15.579 -31.034 1.00 70.94 408 SER A N 1
ATOM 3235 C CA . SER A 1 408 ? 5.751 16.883 -30.834 1.00 70.94 408 SER A CA 1
ATOM 3236 C C . SER A 1 408 ? 5.890 17.279 -29.361 1.00 70.94 408 SER A C 1
ATOM 3238 O O . SER A 1 408 ? 6.745 18.093 -29.027 1.00 70.94 408 SER A O 1
ATOM 3240 N N . VAL A 1 409 ? 5.062 16.698 -28.489 1.00 66.19 409 VAL A N 1
ATOM 3241 C CA . VAL A 1 409 ? 5.130 16.828 -27.031 1.00 66.19 409 VAL A CA 1
ATOM 3242 C C . VAL A 1 409 ? 5.034 15.421 -26.455 1.00 66.19 409 VAL A C 1
ATOM 3244 O O . VAL A 1 409 ? 4.019 14.743 -26.630 1.00 66.19 409 VAL A O 1
ATOM 3247 N N . THR A 1 410 ? 6.098 14.948 -25.813 1.00 58.47 410 THR A N 1
ATOM 3248 C CA . THR A 1 410 ? 6.048 13.721 -25.017 1.00 58.47 410 THR A CA 1
ATOM 3249 C C . THR A 1 410 ? 5.559 14.063 -23.616 1.00 58.47 410 THR A C 1
ATOM 3251 O O . THR A 1 410 ? 6.057 14.998 -22.991 1.00 58.47 410 THR A O 1
ATOM 3254 N N . ASN A 1 411 ? 4.586 13.299 -23.110 1.00 56.69 411 ASN A N 1
ATOM 3255 C CA . ASN A 1 411 ? 4.280 13.283 -21.683 1.00 56.69 411 ASN A CA 1
ATOM 3256 C C . ASN A 1 411 ? 5.496 12.677 -20.979 1.00 56.69 411 ASN A C 1
ATOM 3258 O O . ASN A 1 411 ? 5.627 11.458 -20.895 1.00 56.69 411 ASN A O 1
ATOM 3262 N N . ASN A 1 412 ? 6.434 13.514 -20.553 1.00 55.09 412 ASN A N 1
ATOM 3263 C CA . ASN A 1 412 ? 7.577 13.050 -19.791 1.00 55.09 412 ASN A CA 1
ATOM 3264 C C . ASN A 1 412 ? 7.134 12.853 -18.338 1.00 55.09 412 ASN A C 1
ATOM 3266 O O . ASN A 1 412 ? 7.219 13.779 -17.535 1.00 55.09 412 ASN A O 1
ATOM 3270 N N . GLU A 1 413 ? 6.695 11.640 -17.990 1.00 57.56 413 GLU A N 1
ATOM 3271 C CA . GLU A 1 413 ? 6.450 11.263 -16.586 1.00 57.56 413 GLU A CA 1
ATOM 3272 C C . GLU A 1 413 ? 7.686 11.525 -15.697 1.00 57.56 413 GLU A C 1
ATOM 3274 O O . GLU A 1 413 ? 7.543 11.832 -14.518 1.00 57.56 413 GLU A O 1
ATOM 3279 N N . ASP A 1 414 ? 8.889 11.504 -16.288 1.00 55.44 414 ASP A N 1
ATOM 3280 C CA . ASP A 1 414 ? 10.174 11.658 -15.598 1.00 55.44 414 ASP A CA 1
ATOM 3281 C C . ASP A 1 414 ? 10.722 13.104 -15.533 1.00 55.44 414 ASP A C 1
ATOM 3283 O O . ASP A 1 414 ? 11.766 13.317 -14.917 1.00 55.44 414 ASP A O 1
ATOM 3287 N N . SER A 1 415 ? 10.111 14.101 -16.197 1.00 50.88 415 SER A N 1
ATOM 3288 C CA . SER A 1 415 ? 10.739 15.433 -16.373 1.00 50.88 415 SER A CA 1
ATOM 3289 C C . SER A 1 415 ? 9.930 16.621 -15.864 1.00 50.88 415 SER A C 1
ATOM 3291 O O . SER A 1 415 ? 10.191 17.748 -16.288 1.00 50.88 415 SER A O 1
ATOM 3293 N N . ASN A 1 416 ? 8.962 16.408 -14.976 1.00 52.12 416 ASN A N 1
ATOM 3294 C CA . ASN A 1 416 ? 8.240 17.527 -14.386 1.00 52.12 416 ASN A CA 1
ATOM 3295 C C . ASN A 1 416 ? 9.186 18.300 -13.453 1.00 52.12 416 ASN A C 1
ATOM 3297 O O . ASN A 1 416 ? 9.337 17.969 -12.278 1.00 52.12 416 ASN A O 1
ATOM 3301 N N . GLU A 1 417 ? 9.831 19.347 -13.973 1.00 54.59 417 GLU A N 1
ATOM 3302 C CA . GLU A 1 417 ? 10.225 20.489 -13.153 1.00 54.59 417 GLU A CA 1
ATOM 3303 C C . GLU A 1 417 ? 8.926 21.038 -12.561 1.00 54.59 417 GLU A C 1
ATOM 3305 O O . GLU A 1 417 ? 8.167 21.744 -13.220 1.00 54.59 417 GLU A O 1
ATOM 3310 N N . ILE A 1 418 ? 8.595 20.600 -11.346 1.00 60.00 418 ILE A N 1
ATOM 3311 C CA . ILE A 1 418 ? 7.382 21.038 -10.666 1.00 60.00 418 ILE A CA 1
ATOM 3312 C C . ILE A 1 418 ? 7.594 22.520 -10.335 1.00 60.00 418 ILE A C 1
ATOM 3314 O O . ILE A 1 418 ? 8.237 22.840 -9.336 1.00 60.00 418 ILE A O 1
ATOM 3318 N N . GLU A 1 419 ? 7.073 23.422 -11.180 1.00 60.12 419 GLU A N 1
ATOM 3319 C CA . GLU A 1 419 ? 7.178 24.884 -11.007 1.00 60.12 419 GLU A CA 1
ATOM 3320 C C . GLU A 1 419 ? 6.729 25.331 -9.603 1.00 60.12 419 GLU A C 1
ATOM 3322 O O . GLU A 1 419 ? 7.225 26.326 -9.079 1.00 60.12 419 GLU A O 1
ATOM 3327 N N . ASN A 1 420 ? 5.855 24.549 -8.957 1.00 71.88 420 ASN A N 1
ATOM 3328 C CA . ASN A 1 420 ? 5.400 24.750 -7.586 1.00 71.88 420 ASN A CA 1
ATOM 3329 C C . ASN A 1 420 ? 5.624 23.489 -6.744 1.00 71.88 420 ASN A C 1
ATOM 3331 O O . ASN A 1 420 ? 4.728 22.655 -6.599 1.00 71.88 420 ASN A O 1
ATOM 3335 N N . MET A 1 421 ? 6.835 23.341 -6.204 1.00 76.81 421 MET A N 1
ATOM 3336 C CA . MET A 1 421 ? 7.192 22.200 -5.362 1.00 76.81 421 MET A CA 1
ATOM 3337 C C . MET A 1 421 ? 6.269 22.127 -4.141 1.00 76.81 421 MET A C 1
ATOM 3339 O O . MET A 1 421 ? 6.153 23.087 -3.376 1.00 76.81 421 MET A O 1
ATOM 3343 N N . MET A 1 422 ? 5.627 20.977 -3.961 1.00 87.50 422 MET A N 1
ATOM 3344 C CA . MET A 1 422 ? 4.751 20.727 -2.826 1.00 87.50 422 MET A CA 1
ATOM 3345 C C . MET A 1 422 ? 5.527 20.886 -1.499 1.00 87.50 422 MET A C 1
ATOM 3347 O O . MET A 1 422 ? 6.648 20.372 -1.380 1.00 87.50 422 MET A O 1
ATOM 3351 N N . PRO A 1 423 ? 4.985 21.596 -0.487 1.00 91.19 423 PRO A N 1
ATOM 3352 C CA . PRO A 1 423 ? 5.691 21.793 0.771 1.00 91.19 423 PRO A CA 1
ATOM 3353 C C . PRO A 1 423 ? 5.900 20.454 1.495 1.00 91.19 423 PRO A C 1
ATOM 3355 O O . PRO A 1 423 ? 5.062 19.559 1.478 1.00 91.19 423 PRO A O 1
ATOM 3358 N N . ARG A 1 424 ? 7.035 20.273 2.164 1.00 92.25 424 ARG A N 1
ATOM 3359 C CA . ARG A 1 424 ? 7.266 19.056 2.956 1.00 92.25 424 ARG A CA 1
ATOM 3360 C C . ARG A 1 424 ? 6.545 19.196 4.290 1.00 92.25 424 ARG A C 1
ATOM 3362 O O . ARG A 1 424 ? 7.003 19.940 5.156 1.00 92.25 424 ARG A O 1
ATOM 3369 N N . VAL A 1 425 ? 5.387 18.553 4.406 1.00 93.06 425 VAL A N 1
ATOM 3370 C CA . VAL A 1 425 ? 4.548 18.578 5.605 1.00 93.06 425 VAL A CA 1
ATOM 3371 C C . VAL A 1 425 ? 4.171 17.150 5.965 1.00 93.06 425 VAL A C 1
ATOM 3373 O O . VAL A 1 425 ? 3.499 16.483 5.180 1.00 93.06 425 VAL A O 1
ATOM 3376 N N . ASP A 1 426 ? 4.564 16.713 7.157 1.00 93.75 426 ASP A N 1
ATOM 3377 C CA . ASP A 1 426 ? 4.113 15.445 7.721 1.00 93.75 426 ASP A CA 1
ATOM 3378 C C . ASP A 1 426 ? 2.862 15.703 8.557 1.00 93.75 426 ASP A C 1
ATOM 3380 O O . ASP A 1 426 ? 2.841 16.594 9.414 1.00 93.75 426 ASP A O 1
ATOM 3384 N N . ILE A 1 427 ? 1.808 14.934 8.294 1.00 95.31 427 ILE A N 1
ATOM 3385 C CA . ILE A 1 427 ? 0.529 15.029 8.997 1.00 95.31 427 ILE A CA 1
ATOM 3386 C C . ILE A 1 427 ? 0.180 13.639 9.496 1.00 95.31 427 ILE A C 1
ATOM 3388 O O . ILE A 1 427 ? 0.005 12.722 8.696 1.00 95.31 427 ILE A O 1
ATOM 3392 N N . CYS A 1 428 ? 0.072 13.486 10.810 1.00 96.38 428 CYS A N 1
ATOM 3393 C CA . CYS A 1 428 ? -0.146 12.197 11.439 1.00 96.38 428 CYS A CA 1
ATOM 3394 C C . CYS A 1 428 ? -1.267 12.269 12.473 1.00 96.38 428 CYS A C 1
ATOM 3396 O O . CYS A 1 428 ? -1.217 13.101 13.373 1.00 96.38 428 CYS A O 1
ATOM 3398 N N . PHE A 1 429 ? -2.249 11.378 12.375 1.00 97.19 429 PHE A N 1
ATOM 3399 C CA . PHE A 1 429 ? -3.335 11.237 13.334 1.00 97.19 429 PHE A CA 1
ATOM 3400 C C . PHE A 1 429 ? -3.213 9.932 14.114 1.00 97.19 429 PHE A C 1
ATOM 3402 O O . PHE A 1 429 ? -3.116 8.852 13.528 1.00 97.19 429 PHE A O 1
ATOM 3409 N N . ASP A 1 430 ? -3.247 10.031 15.437 1.00 97.12 430 ASP A N 1
ATOM 3410 C CA . ASP A 1 430 ? -3.281 8.879 16.328 1.00 97.12 430 ASP A CA 1
ATOM 3411 C C . ASP A 1 430 ? -4.725 8.591 16.761 1.00 97.12 430 ASP A C 1
ATOM 3413 O O . ASP A 1 430 ? -5.345 9.363 17.498 1.00 97.12 430 ASP A O 1
ATOM 3417 N N . TRP A 1 431 ? -5.271 7.453 16.320 1.00 95.44 431 TRP A N 1
ATOM 3418 C CA . TRP A 1 431 ? -6.634 7.042 16.659 1.00 95.44 431 TRP A CA 1
ATOM 3419 C C . TRP A 1 431 ? -6.835 6.766 18.148 1.00 95.44 431 TRP A C 1
ATOM 3421 O O . TRP A 1 431 ? -7.975 6.795 18.607 1.00 95.44 431 TRP A O 1
ATOM 3431 N N . ARG A 1 432 ? -5.773 6.540 18.919 1.00 93.19 432 ARG A N 1
ATOM 3432 C CA . ARG A 1 432 ? -5.849 6.286 20.355 1.00 93.19 432 ARG A CA 1
ATOM 3433 C C . ARG A 1 432 ? -5.861 7.582 21.154 1.00 93.19 432 ARG A C 1
ATOM 3435 O O . ARG A 1 432 ? -6.799 7.812 21.912 1.00 93.19 432 ARG A O 1
ATOM 3442 N N . SER A 1 433 ? -4.850 8.437 20.980 1.00 95.69 433 SER A N 1
ATOM 3443 C CA . SER A 1 433 ? -4.763 9.710 21.718 1.00 95.69 433 SER A CA 1
ATOM 3444 C C . SER A 1 433 ? -5.667 10.805 21.143 1.00 95.69 433 SER A C 1
ATOM 3446 O O . SER A 1 433 ? -5.908 11.814 21.804 1.00 95.69 433 SER A O 1
ATOM 3448 N N . LYS A 1 434 ? -6.204 10.598 19.930 1.00 97.19 434 LYS A N 1
ATOM 3449 C CA . LYS A 1 434 ? -6.964 11.588 19.148 1.00 97.19 434 LYS A CA 1
ATOM 3450 C C . LYS A 1 434 ? -6.140 12.840 18.825 1.00 97.19 434 LYS A C 1
ATOM 3452 O O . LYS A 1 434 ? -6.693 13.910 18.562 1.00 97.19 434 LYS A O 1
ATOM 3457 N N . GLU A 1 435 ? -4.818 12.709 18.844 1.00 97.88 435 GLU A N 1
ATOM 3458 C CA . GLU A 1 435 ? -3.877 13.775 18.530 1.00 97.88 435 GLU A CA 1
ATOM 3459 C C . GLU A 1 435 ? -3.579 13.813 17.033 1.00 97.88 435 GLU A C 1
ATOM 3461 O O . GLU A 1 435 ? -3.280 12.797 16.406 1.00 97.88 435 GLU A O 1
ATOM 3466 N N . LEU A 1 436 ? -3.640 15.016 16.465 1.00 97.25 436 LEU A N 1
ATOM 3467 C CA . LEU A 1 436 ? -3.181 15.332 15.123 1.00 97.25 436 LEU A CA 1
ATOM 3468 C C . LEU A 1 436 ? -1.862 16.103 15.227 1.00 97.25 436 LEU A C 1
ATOM 3470 O O . LEU A 1 436 ? -1.817 17.231 15.731 1.00 97.25 436 LEU A O 1
ATOM 3474 N N . ILE A 1 437 ? -0.792 15.465 14.770 1.00 97.25 437 ILE A N 1
ATOM 3475 C CA . ILE A 1 437 ? 0.577 15.969 14.767 1.00 97.25 437 ILE A CA 1
ATOM 3476 C C . ILE A 1 437 ? 0.880 16.513 13.376 1.00 97.25 437 ILE A C 1
ATOM 3478 O O . ILE A 1 437 ? 0.621 15.860 12.364 1.00 97.25 437 ILE A O 1
ATOM 3482 N N . PHE A 1 438 ? 1.453 17.709 13.336 1.00 96.19 438 PHE A N 1
ATOM 3483 C CA . PHE A 1 438 ? 1.867 18.373 12.113 1.00 96.19 438 PHE A CA 1
ATOM 3484 C C . PHE A 1 438 ? 3.324 18.780 12.214 1.00 96.19 438 PHE A C 1
ATOM 3486 O O . PHE A 1 438 ? 3.714 19.431 13.184 1.00 96.19 438 PHE A O 1
ATOM 3493 N N . LYS A 1 439 ? 4.101 18.493 11.176 1.00 96.12 439 LYS A N 1
ATOM 3494 C CA . LYS A 1 439 ? 5.498 18.904 11.072 1.00 96.12 439 LYS A CA 1
ATOM 3495 C C . LYS A 1 439 ? 5.737 19.529 9.707 1.00 96.12 439 LYS A C 1
ATOM 3497 O O . LYS A 1 439 ? 5.697 18.850 8.689 1.00 96.12 439 LYS A O 1
ATOM 3502 N N . ASN A 1 440 ? 5.969 20.836 9.676 1.00 95.75 440 ASN A N 1
ATOM 3503 C CA . ASN A 1 440 ? 6.303 21.555 8.452 1.00 95.75 440 ASN A CA 1
ATOM 3504 C C . ASN A 1 440 ? 7.823 21.622 8.312 1.00 95.75 440 ASN A C 1
ATOM 3506 O O . ASN A 1 440 ? 8.467 22.437 8.966 1.00 95.75 440 ASN A O 1
ATOM 3510 N N . GLU A 1 441 ? 8.387 20.789 7.447 1.00 93.75 441 GLU A N 1
ATOM 3511 C CA . GLU A 1 441 ? 9.813 20.786 7.100 1.00 93.75 441 GLU A CA 1
ATOM 3512 C C . GLU A 1 441 ? 10.144 21.748 5.947 1.00 93.75 441 GLU A C 1
ATOM 3514 O O . GLU A 1 441 ? 11.298 21.876 5.529 1.00 93.75 441 GLU A O 1
ATOM 3519 N N . SER A 1 442 ? 9.136 22.424 5.391 1.00 91.50 442 SER A N 1
ATOM 3520 C CA . SER A 1 442 ? 9.342 23.424 4.352 1.00 91.50 442 SER A CA 1
ATOM 3521 C C . SER A 1 442 ? 9.841 24.753 4.932 1.00 91.50 442 SER A C 1
ATOM 3523 O O . SER A 1 442 ? 9.705 25.065 6.118 1.00 91.50 442 SER A O 1
ATOM 3525 N N . LYS A 1 443 ? 10.404 25.588 4.051 1.00 93.44 443 LYS A N 1
ATOM 3526 C CA . LYS A 1 443 ? 10.816 26.964 4.377 1.00 93.44 443 LYS A CA 1
ATOM 3527 C C . LYS A 1 443 ? 9.654 27.962 4.353 1.00 93.44 443 LYS A C 1
ATOM 3529 O O . LYS A 1 443 ? 9.872 29.139 4.632 1.00 93.44 443 LYS A O 1
ATOM 3534 N N . GLN A 1 444 ? 8.455 27.522 3.985 1.00 94.12 444 GLN A N 1
ATOM 3535 C CA . GLN A 1 444 ? 7.284 28.371 3.803 1.00 94.12 444 GLN A CA 1
ATOM 3536 C C . GLN A 1 444 ? 6.280 28.142 4.932 1.00 94.12 444 GLN A C 1
ATOM 3538 O O . GLN A 1 444 ? 6.203 27.060 5.508 1.00 94.12 444 GLN A O 1
ATOM 3543 N N . THR A 1 445 ? 5.506 29.174 5.257 1.00 95.81 445 THR A N 1
ATOM 3544 C CA . THR A 1 445 ? 4.342 29.028 6.135 1.00 95.81 445 THR A CA 1
ATOM 3545 C C . THR A 1 445 ? 3.191 28.448 5.327 1.00 95.81 445 THR A C 1
ATOM 3547 O O . THR A 1 445 ? 2.912 28.920 4.222 1.00 95.81 445 THR A O 1
ATOM 3550 N N . VAL A 1 446 ? 2.519 27.450 5.890 1.00 96.62 446 VAL A N 1
ATOM 3551 C CA . VAL A 1 446 ? 1.420 26.743 5.231 1.00 96.62 446 VAL A CA 1
ATOM 3552 C C . VAL A 1 446 ? 0.139 26.838 6.047 1.00 96.62 446 VAL A C 1
ATOM 3554 O O . VAL A 1 446 ? 0.178 26.833 7.277 1.00 96.62 446 VAL A O 1
ATOM 3557 N N . ASP A 1 447 ? -0.994 26.889 5.361 1.00 96.38 447 ASP A N 1
ATOM 3558 C CA . ASP A 1 447 ? -2.316 26.749 5.956 1.00 96.38 447 ASP A CA 1
ATOM 3559 C C . ASP A 1 447 ? -2.843 25.341 5.713 1.00 96.38 447 ASP A C 1
ATOM 3561 O O . ASP A 1 447 ? -2.819 24.846 4.586 1.00 96.38 447 ASP A O 1
ATOM 3565 N N . LEU A 1 448 ? -3.370 24.718 6.764 1.00 95.50 448 LEU A N 1
ATOM 3566 C CA . LEU A 1 448 ? -3.938 23.378 6.728 1.00 95.50 448 LEU A CA 1
ATOM 3567 C C . LEU A 1 448 ? -5.453 23.460 6.916 1.00 95.50 448 LEU A C 1
ATOM 3569 O O . LEU A 1 448 ? -5.929 24.081 7.866 1.00 95.50 448 LEU A O 1
ATOM 3573 N N . ARG A 1 449 ? -6.221 22.837 6.021 1.00 94.81 449 ARG A N 1
ATOM 3574 C CA . ARG A 1 449 ? -7.693 22.806 6.023 1.00 94.81 449 ARG A CA 1
ATOM 3575 C C . ARG A 1 449 ? -8.170 21.362 5.865 1.00 94.81 449 ARG A C 1
ATOM 3577 O O . ARG A 1 449 ? -7.622 20.626 5.050 1.00 94.81 449 ARG A O 1
ATOM 3584 N N . PHE A 1 450 ? -9.207 20.957 6.597 1.00 91.44 450 PHE A N 1
ATOM 3585 C CA . PHE A 1 450 ? -9.937 19.739 6.230 1.00 91.44 450 PHE A CA 1
ATOM 3586 C C . PHE A 1 450 ? -10.673 19.954 4.903 1.00 91.44 450 PHE A C 1
ATOM 3588 O O . PHE A 1 450 ? -10.993 21.093 4.542 1.00 91.44 450 PHE A O 1
ATOM 3595 N N . ALA A 1 451 ? -10.946 18.866 4.181 1.00 80.31 451 ALA A N 1
ATOM 3596 C CA . ALA A 1 451 ? -11.707 18.925 2.938 1.00 80.31 451 ALA A CA 1
ATOM 3597 C C . ALA A 1 451 ? -13.045 19.666 3.146 1.00 80.31 451 ALA A C 1
ATOM 3599 O O . ALA A 1 451 ? -13.754 19.444 4.127 1.00 80.31 451 ALA A O 1
ATOM 3600 N N . GLY A 1 452 ? -13.362 20.602 2.248 1.00 77.94 452 GLY A N 1
ATOM 3601 C CA . GLY A 1 452 ? -14.595 21.398 2.298 1.00 77.94 452 GLY A CA 1
ATOM 3602 C C . GLY A 1 452 ? -14.641 22.527 3.341 1.00 77.94 452 GLY A C 1
ATOM 3603 O O . GLY A 1 452 ? -15.607 23.291 3.349 1.00 77.94 452 GLY A O 1
ATOM 3604 N N . GLN A 1 453 ? -13.626 22.699 4.198 1.00 85.50 453 GLN A N 1
ATOM 3605 C CA . GLN A 1 453 ? -13.601 23.797 5.173 1.00 85.50 453 GLN A CA 1
ATOM 3606 C C . GLN A 1 453 ? -12.942 25.062 4.609 1.00 85.50 453 GLN A C 1
ATOM 3608 O O . GLN A 1 453 ? -11.822 25.034 4.104 1.00 85.50 453 GLN A O 1
ATOM 3613 N N . ALA A 1 454 ? -13.622 26.207 4.751 1.00 86.12 454 ALA A N 1
ATOM 3614 C CA . ALA A 1 454 ? -13.095 27.502 4.308 1.00 86.12 454 ALA A CA 1
ATOM 3615 C C . ALA A 1 454 ? -11.994 28.048 5.237 1.00 86.12 454 ALA A C 1
ATOM 3617 O O . ALA A 1 454 ? -11.013 28.634 4.776 1.00 86.12 454 ALA A O 1
ATOM 3618 N N . LYS A 1 455 ? -12.145 27.864 6.555 1.00 89.31 455 LYS A N 1
ATOM 3619 C CA . LYS A 1 455 ? -11.182 28.357 7.548 1.00 89.31 455 LYS A CA 1
ATOM 3620 C C . LYS A 1 455 ? -10.057 27.342 7.768 1.00 89.31 455 LYS A C 1
ATOM 3622 O O . LYS A 1 455 ? -10.358 26.152 7.865 1.00 89.31 455 LYS A O 1
ATOM 3627 N N . PRO A 1 456 ? -8.794 27.789 7.897 1.00 90.06 456 PRO A N 1
ATOM 3628 C CA . PRO A 1 456 ? -7.698 26.907 8.270 1.00 90.06 456 PRO A CA 1
ATOM 3629 C C . PRO A 1 456 ? -7.943 26.300 9.650 1.00 90.06 456 PRO A C 1
ATOM 3631 O O . PRO A 1 456 ? -8.284 26.997 10.607 1.00 90.06 456 PRO A O 1
ATOM 3634 N N . LEU A 1 457 ? -7.733 24.990 9.738 1.00 92.94 457 LEU A N 1
ATOM 3635 C CA . LEU A 1 457 ? -7.605 24.260 10.993 1.00 92.94 457 LEU A CA 1
ATOM 3636 C C . LEU A 1 457 ? -6.408 24.787 11.796 1.00 92.94 457 LEU A C 1
ATOM 3638 O O . LEU A 1 457 ? -6.466 24.851 13.028 1.00 92.94 457 LEU A O 1
ATOM 3642 N N . LEU A 1 458 ? -5.332 25.125 11.078 1.00 95.31 458 LEU A N 1
ATOM 3643 C CA . LEU A 1 458 ? -4.057 25.587 11.606 1.00 95.31 458 LEU A CA 1
ATOM 3644 C C . LEU A 1 458 ? -3.262 26.321 10.512 1.00 95.31 458 LEU A C 1
ATOM 3646 O O . LEU A 1 458 ? -3.230 25.873 9.369 1.00 95.31 458 LEU A O 1
ATOM 3650 N N . THR A 1 459 ? -2.559 27.388 10.889 1.00 96.50 459 THR A N 1
ATOM 3651 C CA . THR A 1 459 ? -1.461 27.969 10.101 1.00 96.50 459 THR A CA 1
ATOM 3652 C C . THR A 1 459 ? -0.143 27.559 10.750 1.00 96.50 459 THR A C 1
ATOM 3654 O O . THR A 1 459 ? 0.091 27.858 11.923 1.00 96.50 459 THR A O 1
ATOM 3657 N N . LEU A 1 460 ? 0.714 26.861 10.009 1.00 96.75 460 LEU A N 1
ATOM 3658 C CA . LEU A 1 460 ? 1.954 26.279 10.511 1.00 96.75 460 LEU A CA 1
ATOM 3659 C C . LEU A 1 460 ? 3.170 26.963 9.882 1.00 96.75 460 LEU A C 1
ATOM 3661 O O . LEU A 1 460 ? 3.442 26.834 8.686 1.00 96.75 460 LEU A O 1
ATOM 3665 N N . SER A 1 461 ? 3.925 27.687 10.707 1.00 97.12 461 SER A N 1
ATOM 3666 C CA . SER A 1 461 ? 5.167 28.343 10.289 1.00 97.12 461 SER A CA 1
ATOM 3667 C C . SER A 1 461 ? 6.219 27.339 9.808 1.00 97.12 461 SER A C 1
ATOM 3669 O O . SER A 1 461 ? 6.217 26.175 10.203 1.00 97.12 461 SER A O 1
ATOM 3671 N N . ALA A 1 462 ? 7.151 27.814 8.985 1.00 95.94 462 ALA A N 1
ATOM 3672 C CA . ALA A 1 462 ? 8.287 27.035 8.496 1.00 95.94 462 ALA A CA 1
ATOM 3673 C C . ALA A 1 462 ? 9.100 26.377 9.629 1.00 95.94 462 ALA A C 1
ATOM 3675 O O . ALA A 1 462 ? 9.394 27.028 10.638 1.00 95.94 462 ALA A O 1
ATOM 3676 N N . ASN A 1 463 ? 9.527 25.124 9.434 1.00 95.06 463 ASN A N 1
ATOM 3677 C CA . ASN A 1 463 ? 10.326 24.337 10.389 1.00 95.06 463 ASN A CA 1
ATOM 3678 C C . ASN A 1 463 ? 9.711 24.254 11.796 1.00 95.06 463 ASN A C 1
ATOM 3680 O O . ASN A 1 463 ? 10.426 24.306 12.804 1.00 95.06 463 ASN A O 1
ATOM 3684 N N . LYS A 1 464 ? 8.379 24.193 11.881 1.00 97.62 464 LYS A N 1
ATOM 3685 C CA . LYS A 1 464 ? 7.656 24.026 13.143 1.00 97.62 464 LYS A CA 1
ATOM 3686 C C . LYS A 1 464 ? 6.907 22.711 13.178 1.00 97.62 464 LYS A C 1
ATOM 3688 O O . LYS A 1 464 ? 6.388 22.237 12.171 1.00 97.62 464 LYS A O 1
ATOM 3693 N N . GLU A 1 465 ? 6.829 22.185 14.389 1.00 97.19 465 GLU A N 1
ATOM 3694 C CA . GLU A 1 465 ? 6.019 21.038 14.752 1.00 97.19 465 GLU A CA 1
ATOM 3695 C C . GLU A 1 465 ? 4.966 21.487 15.763 1.00 97.19 465 GLU A C 1
ATOM 3697 O O . GLU A 1 465 ? 5.235 22.332 16.625 1.00 97.19 465 GLU A O 1
ATOM 3702 N N . THR A 1 466 ? 3.754 20.962 15.638 1.00 97.19 466 THR A N 1
ATOM 3703 C CA . THR A 1 466 ? 2.690 21.183 16.612 1.00 97.19 466 THR A CA 1
ATOM 3704 C C . THR A 1 466 ? 1.790 19.961 16.705 1.00 97.19 466 THR A C 1
ATOM 3706 O O . THR A 1 466 ? 1.662 19.195 15.754 1.00 97.19 466 THR A O 1
ATOM 3709 N N . CYS A 1 467 ? 1.155 19.795 17.858 1.00 97.25 467 CYS A N 1
ATOM 3710 C CA . CYS A 1 467 ? 0.229 18.713 18.142 1.00 97.25 467 CYS A CA 1
ATOM 3711 C C . CYS A 1 467 ? -1.086 19.314 18.642 1.00 97.25 467 CYS A C 1
ATOM 3713 O O . CYS A 1 467 ? -1.082 20.257 19.441 1.00 97.25 467 CYS A O 1
ATOM 3715 N N . LYS A 1 468 ? -2.211 18.787 18.157 1.00 96.75 468 LYS A N 1
ATOM 3716 C CA . LYS A 1 468 ? -3.553 19.210 18.553 1.00 96.75 468 LYS A CA 1
ATOM 3717 C C . LYS A 1 468 ? -4.436 17.992 18.795 1.00 96.75 468 LYS A C 1
ATOM 3719 O O . LYS A 1 468 ? -4.653 17.207 17.880 1.00 96.75 468 LYS A O 1
ATOM 3724 N N . VAL A 1 469 ? -5.016 17.886 19.987 1.00 97.44 469 VAL A N 1
ATOM 3725 C CA . VAL A 1 469 ? -6.106 16.933 20.249 1.00 97.44 469 VAL A CA 1
ATOM 3726 C C . VAL A 1 469 ? -7.351 17.411 19.501 1.00 97.44 469 VAL A C 1
ATOM 3728 O O . VAL A 1 469 ? -7.771 18.561 19.667 1.00 97.44 469 VAL A O 1
ATOM 3731 N N . LEU A 1 470 ? -7.914 16.560 18.645 1.00 96.62 470 LEU A N 1
ATOM 3732 C CA . LEU A 1 470 ? -9.120 16.885 17.887 1.00 96.62 470 LEU A CA 1
ATOM 3733 C C . LEU A 1 470 ? -10.378 16.700 18.741 1.00 96.62 470 LEU A C 1
ATOM 3735 O O . LEU A 1 470 ? -10.474 15.789 19.561 1.00 96.62 470 LEU A O 1
ATOM 3739 N N . ASP A 1 471 ? -11.362 17.565 18.515 1.00 95.56 471 ASP A N 1
ATOM 3740 C CA . ASP A 1 471 ? -12.720 17.368 19.013 1.00 95.56 471 ASP A CA 1
ATOM 3741 C C . ASP A 1 471 ? -13.481 16.351 18.144 1.00 95.56 471 ASP A C 1
ATOM 3743 O O . ASP A 1 471 ? -12.958 15.810 17.167 1.00 95.56 471 ASP A O 1
ATOM 3747 N N . LYS A 1 472 ? -14.741 16.072 18.502 1.00 94.12 472 LYS A N 1
ATOM 3748 C CA . LYS A 1 472 ? -15.579 15.103 17.776 1.00 94.12 472 LYS A CA 1
ATOM 3749 C C . LYS A 1 472 ? -15.718 15.447 16.292 1.00 94.12 472 LYS A C 1
ATOM 3751 O O . LYS A 1 472 ? -15.651 14.547 15.460 1.00 94.12 472 LYS A O 1
ATOM 3756 N N . ASP A 1 473 ? -15.864 16.727 15.959 1.00 93.31 473 ASP A N 1
ATOM 3757 C CA . ASP A 1 473 ? -16.017 17.166 14.572 1.00 93.31 473 ASP A CA 1
ATOM 3758 C C . ASP A 1 473 ? -14.713 16.975 13.789 1.00 93.31 473 ASP A C 1
ATOM 3760 O O . ASP A 1 473 ? -14.733 16.472 12.667 1.00 93.31 473 ASP A O 1
ATOM 3764 N N . GLY A 1 474 ? -13.559 17.304 14.375 1.00 93.94 474 GLY A N 1
ATOM 3765 C CA . GLY A 1 474 ? -12.250 17.032 13.780 1.00 93.94 474 GLY A CA 1
ATOM 3766 C C . GLY A 1 474 ? -11.999 15.539 13.551 1.00 93.94 474 GLY A C 1
ATOM 3767 O O . GLY A 1 474 ? -11.561 15.158 12.466 1.00 93.94 474 GLY A O 1
ATOM 3768 N N . ILE A 1 475 ? -12.335 14.695 14.532 1.00 95.06 475 ILE A N 1
ATOM 3769 C CA . ILE A 1 475 ? -12.234 13.231 14.414 1.00 95.06 475 ILE A CA 1
ATOM 3770 C C . ILE A 1 475 ? -13.130 12.727 13.276 1.00 95.06 475 ILE A C 1
ATOM 3772 O O . ILE A 1 475 ? -12.671 11.957 12.437 1.00 95.06 475 ILE A O 1
ATOM 3776 N N . ASN A 1 476 ? -14.379 13.198 13.203 1.00 92.25 476 ASN A N 1
ATOM 3777 C CA . ASN A 1 476 ? -15.313 12.821 12.142 1.00 92.25 476 ASN A CA 1
ATOM 3778 C C . ASN A 1 476 ? -14.829 13.264 10.754 1.00 92.25 476 ASN A C 1
ATOM 3780 O O . ASN A 1 476 ? -15.021 12.536 9.783 1.00 92.25 476 ASN A O 1
ATOM 3784 N N . ASN A 1 477 ? -14.175 14.425 10.643 1.00 92.00 477 ASN A N 1
ATOM 3785 C CA . ASN A 1 477 ? -13.584 14.865 9.378 1.00 92.00 477 ASN A CA 1
ATOM 3786 C C . ASN A 1 477 ? -12.478 13.907 8.916 1.00 92.00 477 ASN A C 1
ATOM 3788 O O . ASN A 1 477 ? -12.540 13.445 7.782 1.00 92.00 477 ASN A O 1
ATOM 3792 N N . ILE A 1 478 ? -11.528 13.556 9.794 1.00 93.56 478 ILE A N 1
ATOM 3793 C CA . ILE A 1 478 ? -10.463 12.583 9.483 1.00 93.56 478 ILE A CA 1
ATOM 3794 C C . ILE A 1 478 ? -11.042 11.209 9.137 1.00 93.56 478 ILE A C 1
ATOM 3796 O O . ILE A 1 478 ? -10.578 10.553 8.209 1.00 93.56 478 ILE A O 1
ATOM 3800 N N . PHE A 1 479 ? -12.062 10.780 9.878 1.00 92.50 479 PHE A N 1
ATOM 3801 C CA . PHE A 1 479 ? -12.720 9.500 9.668 1.00 92.50 479 PHE A CA 1
ATOM 3802 C C . PHE A 1 479 ? -13.387 9.398 8.293 1.00 92.50 479 PHE A C 1
ATOM 3804 O O . PHE A 1 479 ? -13.191 8.411 7.587 1.00 92.50 479 PHE A O 1
ATOM 3811 N N . ASN A 1 480 ? -14.142 10.429 7.905 1.00 89.81 480 ASN A N 1
ATOM 3812 C CA . ASN A 1 480 ? -14.849 10.468 6.626 1.00 89.81 480 ASN A CA 1
ATOM 3813 C C . ASN A 1 480 ? -13.903 10.709 5.446 1.00 89.81 480 ASN A C 1
ATOM 3815 O O . ASN A 1 480 ? -14.164 10.233 4.343 1.00 89.81 480 ASN A O 1
ATOM 3819 N N . SER A 1 481 ? -12.836 11.479 5.670 1.00 91.94 481 SER A N 1
ATOM 3820 C CA . SER A 1 481 ? -11.828 11.775 4.664 1.00 91.94 481 SER A CA 1
ATOM 3821 C C . SER A 1 481 ? -10.473 12.006 5.327 1.00 91.94 481 SER A C 1
ATOM 3823 O O . SER A 1 481 ? -10.259 13.072 5.910 1.00 91.94 481 SER A O 1
ATOM 3825 N N . PRO A 1 482 ? -9.504 11.078 5.207 1.00 92.94 482 PRO A N 1
ATOM 3826 C CA . PRO A 1 482 ? -8.177 11.242 5.792 1.00 92.94 482 PRO A CA 1
ATOM 3827 C C . PRO A 1 482 ? -7.314 12.174 4.928 1.00 92.94 482 PRO A C 1
ATOM 3829 O O . PRO A 1 482 ? -6.142 11.896 4.688 1.00 92.94 482 PRO A O 1
ATOM 3832 N N . THR A 1 483 ? -7.890 13.265 4.420 1.00 92.94 483 THR A N 1
ATOM 3833 C CA . THR A 1 483 ? -7.205 14.259 3.598 1.00 92.94 483 THR A CA 1
ATOM 3834 C C . THR A 1 483 ? -7.146 15.610 4.280 1.00 92.94 483 THR A C 1
ATOM 3836 O O . THR A 1 483 ? -8.100 16.083 4.902 1.00 92.94 483 THR A O 1
ATOM 3839 N N . VAL A 1 484 ? -6.008 16.273 4.105 1.00 93.56 484 VAL A N 1
ATOM 3840 C CA . VAL A 1 484 ? -5.809 17.663 4.497 1.00 93.56 484 VAL A CA 1
ATOM 3841 C C . VAL A 1 484 ? -5.359 18.444 3.273 1.00 93.56 484 VAL A C 1
ATOM 3843 O O . VAL A 1 484 ? -4.388 18.087 2.605 1.00 93.56 484 VAL A O 1
ATOM 3846 N N . LYS A 1 485 ? -6.075 19.530 2.989 1.00 94.00 485 LYS A N 1
ATOM 3847 C CA . LYS A 1 485 ? -5.655 20.546 2.032 1.00 94.00 485 LYS A CA 1
ATOM 3848 C C . LYS A 1 485 ? -4.563 21.384 2.679 1.00 94.00 485 LYS A C 1
ATOM 3850 O O . LYS A 1 485 ? -4.784 21.979 3.734 1.00 94.00 485 LYS A O 1
ATOM 3855 N N . VAL A 1 486 ? -3.424 21.488 2.014 1.00 93.94 486 VAL A N 1
ATOM 3856 C CA . VAL A 1 486 ? -2.324 22.366 2.413 1.00 93.94 486 VAL A CA 1
ATOM 3857 C C . VAL A 1 486 ? -2.173 23.439 1.347 1.00 93.94 486 VAL A C 1
ATOM 3859 O O . VAL A 1 486 ? -2.086 23.120 0.165 1.00 93.94 486 VAL A O 1
ATOM 3862 N N . SER A 1 487 ? -2.164 24.709 1.739 1.00 94.44 487 SER A N 1
ATOM 3863 C CA . SER A 1 487 ? -1.908 25.838 0.837 1.00 94.44 487 SER A CA 1
ATOM 3864 C C . SER A 1 487 ? -0.786 26.713 1.374 1.00 94.44 487 SER A C 1
ATOM 3866 O O . SER A 1 487 ? -0.538 26.743 2.580 1.00 94.44 487 SER A O 1
ATOM 3868 N N . LEU A 1 488 ? -0.118 27.468 0.505 1.00 93.69 488 LEU A N 1
ATOM 3869 C CA . LEU A 1 488 ? 0.823 28.484 0.972 1.00 93.69 488 LEU A CA 1
ATOM 3870 C C . LEU A 1 488 ? 0.049 29.649 1.597 1.00 93.69 488 LEU A C 1
ATOM 3872 O O . LEU A 1 488 ? -0.893 30.160 0.995 1.00 93.69 488 LEU A O 1
ATOM 3876 N N . ALA A 1 489 ? 0.460 30.109 2.781 1.00 89.69 489 ALA A N 1
ATOM 3877 C CA . ALA A 1 489 ? -0.239 31.191 3.488 1.00 89.69 489 ALA A CA 1
ATOM 3878 C C . ALA A 1 489 ? -0.214 32.535 2.725 1.00 89.69 489 ALA A C 1
ATOM 3880 O O . ALA A 1 489 ? -1.020 33.424 2.979 1.00 89.69 489 ALA A O 1
ATOM 3881 N N . ASN A 1 490 ? 0.727 32.700 1.791 1.00 89.50 490 ASN A N 1
ATOM 3882 C CA . ASN A 1 490 ? 0.865 33.876 0.929 1.00 89.50 490 ASN A CA 1
ATOM 3883 C C . ASN A 1 490 ? 0.370 33.658 -0.513 1.00 89.50 490 ASN A C 1
ATOM 3885 O O . ASN A 1 490 ? 0.472 34.583 -1.316 1.00 89.50 490 ASN A O 1
ATOM 3889 N N . ALA A 1 491 ? -0.121 32.463 -0.852 1.00 87.44 491 ALA A N 1
ATOM 3890 C CA . ALA A 1 491 ? -0.613 32.117 -2.183 1.00 87.44 491 ALA A CA 1
ATOM 3891 C C . ALA A 1 491 ? -1.654 30.989 -2.076 1.00 87.44 491 ALA A C 1
ATOM 3893 O O . ALA A 1 491 ? -1.347 29.825 -2.328 1.00 87.44 491 ALA A O 1
ATOM 3894 N N . GLU A 1 492 ? -2.886 31.334 -1.681 1.00 78.25 492 GLU A N 1
ATOM 3895 C CA . GLU A 1 492 ? -3.964 30.352 -1.465 1.00 78.25 492 GLU A CA 1
ATOM 3896 C C . GLU A 1 492 ? -4.334 29.555 -2.728 1.00 78.25 492 GLU A C 1
ATOM 3898 O O . GLU A 1 492 ? -4.791 28.415 -2.617 1.00 78.25 492 GLU A O 1
ATOM 3903 N N . ASP A 1 493 ? -4.093 30.125 -3.914 1.00 86.06 493 ASP A N 1
ATOM 3904 C CA . ASP A 1 493 ? -4.330 29.469 -5.205 1.00 86.06 493 ASP A CA 1
ATOM 3905 C C . ASP A 1 493 ? -3.417 28.248 -5.418 1.00 86.06 493 ASP A C 1
ATOM 3907 O O . ASP A 1 493 ? -3.761 27.333 -6.166 1.00 86.06 493 ASP A O 1
ATOM 3911 N N . LEU A 1 494 ? -2.274 28.195 -4.723 1.00 88.75 494 LEU A N 1
ATOM 3912 C CA . LEU A 1 494 ? -1.373 27.047 -4.719 1.00 88.75 494 LEU A CA 1
ATOM 3913 C C . LEU A 1 494 ? -1.711 26.151 -3.535 1.00 88.75 494 LEU A C 1
ATOM 3915 O O . LEU A 1 494 ? -1.403 26.456 -2.377 1.00 88.75 494 LEU A O 1
ATOM 3919 N N . SER A 1 495 ? -2.374 25.038 -3.835 1.00 89.81 495 SER A N 1
ATOM 3920 C CA . SER A 1 495 ? -2.788 24.085 -2.822 1.00 89.81 495 SER A CA 1
ATOM 3921 C C . SER A 1 495 ? -2.686 22.642 -3.290 1.00 89.81 495 SER A C 1
ATOM 3923 O O . SER A 1 495 ? -2.805 22.341 -4.474 1.00 89.81 495 SER A O 1
ATOM 3925 N N . TRP A 1 496 ? -2.452 21.763 -2.323 1.00 91.19 496 TRP A N 1
ATOM 3926 C CA . TRP A 1 496 ? -2.193 20.343 -2.514 1.00 91.19 496 TRP A CA 1
ATOM 3927 C C . TRP A 1 496 ? -3.019 19.527 -1.521 1.00 91.19 496 TRP A C 1
ATOM 3929 O O . TRP A 1 496 ? -3.423 20.035 -0.470 1.00 91.19 496 TRP A O 1
ATOM 3939 N N . ILE A 1 497 ? -3.249 18.256 -1.844 1.00 91.75 497 ILE A N 1
ATOM 3940 C CA . ILE A 1 497 ? -3.920 17.297 -0.964 1.00 91.75 497 ILE A CA 1
ATOM 3941 C C . ILE A 1 497 ? -2.887 16.348 -0.370 1.00 91.75 497 ILE A C 1
ATOM 3943 O O . ILE A 1 497 ? -2.106 15.737 -1.092 1.00 91.75 497 ILE A O 1
ATOM 3947 N N . TYR A 1 498 ? -2.949 16.180 0.946 1.00 92.12 498 TYR A N 1
ATOM 3948 C CA . TYR A 1 498 ? -2.136 15.231 1.695 1.00 92.12 498 TYR A CA 1
ATOM 3949 C C . TYR A 1 498 ? -3.039 14.174 2.290 1.00 92.12 498 TYR A C 1
ATOM 3951 O O . TYR A 1 498 ? -4.074 14.517 2.862 1.00 92.12 498 TYR A O 1
ATOM 3959 N N . LEU A 1 499 ? -2.619 12.911 2.221 1.00 93.50 499 LEU A N 1
ATOM 3960 C CA . LEU A 1 499 ? -3.185 11.895 3.096 1.00 93.50 499 LEU A CA 1
ATOM 3961 C C . LEU A 1 499 ? -2.568 12.012 4.479 1.00 93.50 499 LEU A C 1
ATOM 3963 O O . LEU A 1 499 ? -1.351 12.125 4.631 1.00 93.50 499 LEU A O 1
ATOM 3967 N N . VAL A 1 500 ? -3.430 11.949 5.481 1.00 94.81 500 VAL A N 1
ATOM 3968 C CA . VAL A 1 500 ? -3.032 11.869 6.876 1.00 94.81 500 VAL A CA 1
ATOM 3969 C C . VAL A 1 500 ? -2.500 10.467 7.146 1.00 94.81 500 VAL A C 1
ATOM 3971 O O . VAL A 1 500 ? -3.162 9.468 6.859 1.00 94.81 500 VAL A O 1
ATOM 3974 N N . GLN A 1 501 ? -1.295 10.390 7.705 1.00 95.50 501 GLN A N 1
ATOM 3975 C CA . GLN A 1 501 ? -0.749 9.139 8.213 1.00 95.50 501 GLN A CA 1
ATOM 3976 C C . GLN A 1 501 ? -1.546 8.742 9.458 1.00 95.50 501 GLN A C 1
ATOM 3978 O O . GLN A 1 501 ? -1.669 9.526 10.393 1.00 95.50 501 GLN A O 1
ATOM 3983 N N . GLU A 1 502 ? -2.109 7.540 9.489 1.00 95.69 502 GLU A N 1
ATOM 3984 C CA . GLU A 1 502 ? -2.930 7.073 10.610 1.00 95.69 502 GLU A CA 1
ATOM 3985 C C . GLU A 1 502 ? -2.137 6.077 11.474 1.00 95.69 502 GLU A C 1
ATOM 3987 O O . GLU A 1 502 ? -1.523 5.139 10.953 1.00 95.69 502 GLU A O 1
ATOM 3992 N N . ARG A 1 503 ? -2.160 6.262 12.800 1.00 94.69 503 ARG A N 1
ATOM 3993 C CA . ARG A 1 503 ? -1.564 5.354 13.799 1.00 94.69 503 ARG A CA 1
ATOM 3994 C C . ARG A 1 503 ? -2.637 4.694 14.651 1.00 94.69 503 ARG A C 1
ATOM 3996 O O . ARG A 1 503 ? -3.729 5.237 14.793 1.00 94.69 503 ARG A O 1
ATOM 4003 N N . ASN A 1 504 ? -2.293 3.549 15.244 1.00 92.75 504 ASN A N 1
ATOM 4004 C CA . ASN A 1 504 ? -3.189 2.770 16.106 1.00 92.75 504 ASN A CA 1
ATOM 4005 C C . ASN A 1 504 ? -4.523 2.454 15.410 1.00 92.75 504 ASN A C 1
ATOM 4007 O O . ASN A 1 504 ? -5.596 2.699 15.940 1.00 92.75 504 ASN A O 1
ATOM 4011 N N . LEU A 1 505 ? -4.455 1.926 14.183 1.00 92.88 505 LEU A N 1
ATOM 4012 C CA . LEU A 1 505 ? -5.633 1.670 13.346 1.00 92.88 505 LEU A CA 1
ATOM 4013 C C . LEU A 1 505 ? -6.661 0.715 13.976 1.00 92.88 505 LEU A C 1
ATOM 4015 O O . LEU A 1 505 ? -7.820 0.768 13.582 1.00 92.88 505 LEU A O 1
ATOM 4019 N N . SER A 1 506 ? -6.284 -0.105 14.963 1.00 89.81 506 SER A N 1
ATOM 4020 C CA . SER A 1 506 ? -7.237 -0.904 15.749 1.00 89.81 506 SER A CA 1
ATOM 4021 C C . SER A 1 506 ? -8.180 -0.045 16.604 1.00 89.81 506 SER A C 1
ATOM 4023 O O . SER A 1 506 ? -9.275 -0.484 16.943 1.00 89.81 506 SER A O 1
ATOM 4025 N N . ASP A 1 507 ? -7.801 1.198 16.914 1.00 91.75 507 ASP A N 1
ATOM 4026 C CA . ASP A 1 507 ? -8.631 2.190 17.602 1.00 91.75 507 ASP A CA 1
ATOM 4027 C C . ASP A 1 507 ? -9.486 3.032 16.623 1.00 91.75 507 ASP A C 1
ATOM 4029 O O . ASP A 1 507 ? -10.224 3.925 17.062 1.00 91.75 507 ASP A O 1
ATOM 4033 N N . LYS A 1 508 ? -9.419 2.776 15.306 1.00 93.25 508 LYS A N 1
ATOM 4034 C CA . LYS A 1 508 ? -10.276 3.424 14.299 1.00 93.25 508 LYS A CA 1
ATOM 4035 C C . LYS A 1 508 ? -11.693 2.820 14.348 1.00 93.25 508 LYS A C 1
ATOM 4037 O O . LYS A 1 508 ? -11.812 1.598 14.321 1.00 93.25 508 LYS A O 1
ATOM 4042 N N . PRO A 1 509 ? -12.769 3.631 14.393 1.00 90.88 509 PRO A N 1
ATOM 4043 C CA . PRO A 1 509 ? -14.147 3.125 14.329 1.00 90.88 509 PRO A CA 1
ATOM 4044 C C . PRO A 1 509 ? -14.430 2.368 13.019 1.00 90.88 509 PRO A C 1
ATOM 4046 O O . PRO A 1 509 ? -13.774 2.653 12.008 1.00 90.88 509 PRO A O 1
ATOM 4049 N N . PRO A 1 510 ? -15.389 1.426 12.968 1.00 88.00 510 PRO A N 1
ATOM 4050 C CA . PRO A 1 510 ? -15.742 0.737 11.728 1.00 88.00 510 PRO A CA 1
ATOM 4051 C C . PRO A 1 510 ? -16.323 1.725 10.719 1.00 88.00 510 PRO A C 1
ATOM 4053 O O . PRO A 1 510 ? -17.003 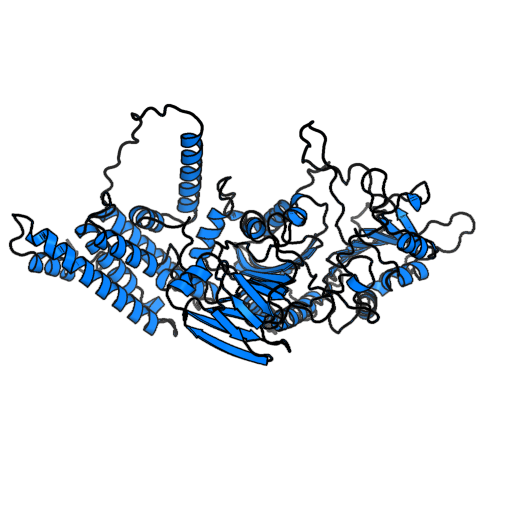2.676 11.104 1.00 88.00 510 PRO A O 1
ATOM 4056 N N . ALA A 1 511 ? -16.029 1.518 9.431 1.00 84.38 511 ALA A N 1
ATOM 4057 C CA . ALA A 1 511 ? -16.555 2.357 8.355 1.00 84.38 511 ALA A CA 1
ATOM 4058 C C . ALA A 1 511 ? -18.099 2.384 8.394 1.00 84.38 511 ALA A C 1
ATOM 4060 O O . ALA A 1 511 ? -18.696 1.367 8.733 1.00 84.38 511 ALA A O 1
ATOM 4061 N N . PRO A 1 512 ? -18.777 3.483 8.008 1.00 82.50 512 PRO A N 1
ATOM 4062 C CA . PRO A 1 512 ? -20.240 3.565 8.100 1.00 82.50 512 PRO A CA 1
ATOM 4063 C C . PRO A 1 512 ? -20.985 2.478 7.317 1.00 82.50 512 PRO A C 1
ATOM 4065 O O . PRO A 1 512 ? -22.034 2.023 7.754 1.00 82.50 512 PRO A O 1
ATOM 4068 N N . ARG A 1 513 ? -20.435 2.036 6.178 1.00 78.38 513 ARG A N 1
ATOM 4069 C CA . ARG A 1 513 ? -20.984 0.918 5.384 1.00 78.38 513 ARG A CA 1
ATOM 4070 C C . ARG A 1 513 ? -20.883 -0.431 6.090 1.00 78.38 513 ARG A C 1
ATOM 4072 O O . ARG A 1 513 ? -21.608 -1.363 5.780 1.00 78.38 513 ARG A O 1
ATOM 4079 N N . MET A 1 514 ? -19.990 -0.499 7.065 1.00 78.06 514 MET A N 1
ATOM 4080 C CA . MET A 1 514 ? -19.704 -1.670 7.870 1.00 78.06 514 MET A CA 1
ATOM 4081 C C . MET A 1 514 ? -20.370 -1.593 9.228 1.00 78.06 514 MET A C 1
ATOM 4083 O O . MET A 1 514 ? -20.024 -2.368 10.101 1.00 78.06 514 MET A O 1
ATOM 4087 N N . ASP A 1 515 ? -21.294 -0.664 9.450 1.00 84.62 515 ASP A N 1
ATOM 4088 C CA . ASP A 1 515 ? -22.022 -0.619 10.706 1.00 84.62 515 ASP A CA 1
ATOM 4089 C C . ASP A 1 515 ? -22.886 -1.885 10.865 1.00 84.62 515 ASP A C 1
ATOM 4091 O O . ASP A 1 515 ? -23.410 -2.426 9.887 1.00 84.62 515 ASP A O 1
ATOM 4095 N N . ARG A 1 516 ? -23.013 -2.391 12.095 1.00 86.62 516 ARG A N 1
ATOM 4096 C CA . ARG A 1 516 ? -23.870 -3.547 12.412 1.00 86.62 516 ARG A CA 1
ATOM 4097 C C . ARG A 1 516 ? -24.853 -3.170 13.502 1.00 86.62 516 ARG A C 1
ATOM 4099 O O . ARG A 1 516 ? -24.532 -2.392 14.407 1.00 86.62 516 ARG A O 1
ATOM 4106 N N . ASN A 1 517 ? -26.046 -3.748 13.421 1.00 90.69 517 ASN A N 1
ATOM 4107 C CA . ASN A 1 517 ? -26.945 -3.794 14.568 1.00 90.69 517 ASN A CA 1
ATOM 4108 C C . ASN A 1 517 ? -26.463 -4.875 15.558 1.00 90.69 517 ASN A C 1
ATOM 4110 O O . ASN A 1 517 ? -25.554 -5.655 15.265 1.00 90.69 517 ASN A O 1
ATOM 4114 N N . VAL A 1 518 ? -27.048 -4.914 16.756 1.00 92.94 518 VAL A N 1
ATOM 4115 C CA . VAL A 1 518 ? -26.580 -5.848 17.789 1.00 92.94 518 VAL A CA 1
ATOM 4116 C C . VAL A 1 518 ? -26.894 -7.313 17.455 1.00 92.94 518 VAL A C 1
ATOM 4118 O O . VAL A 1 518 ? -26.096 -8.184 17.796 1.00 92.94 518 VAL A O 1
ATOM 4121 N N . GLU A 1 519 ? -27.998 -7.605 16.765 1.00 91.25 519 GLU A N 1
ATOM 4122 C CA . GLU A 1 519 ? -28.349 -8.973 16.349 1.00 91.25 519 GLU A CA 1
ATOM 4123 C C . GLU A 1 519 ? -27.304 -9.552 15.384 1.00 91.25 519 GLU A C 1
ATOM 4125 O O . GLU A 1 519 ? -26.842 -10.683 15.559 1.00 91.25 519 GLU A O 1
ATOM 4130 N N . ASP A 1 520 ? -26.868 -8.747 14.413 1.00 90.44 520 ASP A N 1
ATOM 4131 C CA . ASP A 1 520 ? -25.784 -9.084 13.496 1.00 90.44 520 ASP A CA 1
ATOM 4132 C C . ASP A 1 520 ? -24.489 -9.367 14.257 1.00 90.44 520 ASP A C 1
ATOM 4134 O O . ASP A 1 520 ? -23.859 -10.391 14.014 1.00 90.44 520 ASP A O 1
ATOM 4138 N N . LEU A 1 521 ? -24.133 -8.531 15.239 1.00 92.56 521 LEU A N 1
ATOM 4139 C CA . LEU A 1 521 ? -22.937 -8.750 16.060 1.00 92.56 521 LEU A CA 1
ATOM 4140 C C . LEU A 1 521 ? -23.012 -10.043 16.877 1.00 92.56 521 LEU A C 1
ATOM 4142 O O . LEU A 1 521 ? -22.020 -10.765 16.979 1.00 92.56 521 LEU A O 1
ATOM 4146 N N . ILE A 1 522 ? -24.181 -10.358 17.445 1.00 94.38 522 ILE A N 1
ATOM 4147 C CA . ILE A 1 522 ? -24.408 -11.617 18.166 1.00 94.38 522 ILE A CA 1
ATOM 4148 C C . ILE A 1 522 ? -24.186 -12.798 17.214 1.00 94.38 522 ILE A C 1
ATOM 4150 O O . ILE A 1 522 ? -23.439 -13.718 17.550 1.00 94.38 522 ILE A O 1
ATOM 4154 N N . ARG A 1 523 ? -24.768 -12.761 16.011 1.00 91.69 523 ARG A N 1
ATOM 4155 C CA . ARG A 1 523 ? -24.583 -13.804 14.991 1.00 91.69 523 ARG A CA 1
ATOM 4156 C C . ARG A 1 523 ? -23.131 -13.911 14.521 1.00 91.69 523 ARG A C 1
ATOM 4158 O O . ARG A 1 523 ? -22.611 -15.019 14.364 1.00 91.69 523 ARG A O 1
ATOM 4165 N N . ASP A 1 524 ? -22.459 -12.784 14.342 1.00 90.75 524 ASP A N 1
ATOM 4166 C CA . ASP A 1 524 ? -21.068 -12.727 13.907 1.00 90.75 524 ASP A CA 1
ATOM 4167 C C . ASP A 1 524 ? -20.140 -13.350 14.958 1.00 90.75 524 ASP A C 1
ATOM 4169 O O . ASP A 1 524 ? -19.265 -14.151 14.620 1.00 90.75 524 ASP A O 1
ATOM 4173 N N . TRP A 1 525 ? -20.375 -13.081 16.246 1.00 92.56 525 TRP A N 1
ATOM 4174 C CA . TRP A 1 525 ? -19.646 -13.702 17.360 1.00 92.56 525 TRP A CA 1
ATOM 4175 C C . TRP A 1 525 ? -19.943 -15.195 17.527 1.00 92.56 525 TRP A C 1
ATOM 4177 O O . TRP A 1 525 ? -19.136 -15.923 18.110 1.00 92.56 525 TRP A O 1
ATOM 4187 N N . GLN A 1 526 ? -21.082 -15.673 17.023 1.00 93.00 526 GLN A N 1
ATOM 4188 C CA . GLN A 1 526 ? -21.378 -17.101 16.981 1.00 93.00 526 GLN A CA 1
ATOM 4189 C C . GLN A 1 526 ? -20.709 -17.820 15.816 1.00 93.00 526 GLN A C 1
ATOM 4191 O O . GLN A 1 526 ? -20.570 -19.038 15.868 1.00 93.00 526 GLN A O 1
ATOM 4196 N N . SER A 1 527 ? -20.352 -17.120 14.753 1.00 90.00 527 SER A N 1
ATOM 4197 C CA . SER A 1 527 ? -19.895 -17.754 13.522 1.00 90.00 527 SER A CA 1
ATOM 4198 C C . SER A 1 527 ? -18.372 -17.898 13.526 1.00 90.00 527 SER A C 1
ATOM 4200 O O . SER A 1 527 ? -17.655 -17.128 14.168 1.00 90.00 527 SER A O 1
ATOM 4202 N N . SER A 1 528 ? -17.840 -18.892 12.820 1.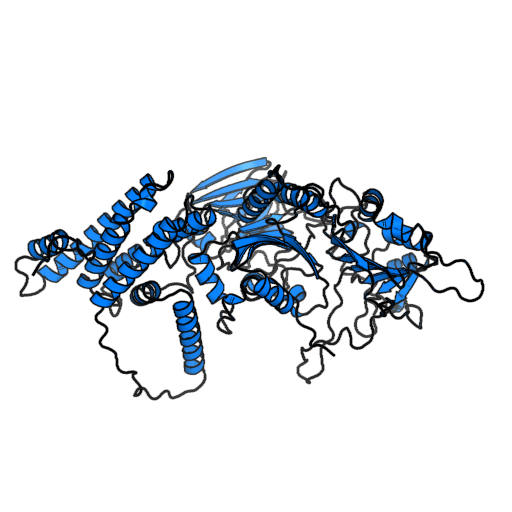00 85.19 528 SER A N 1
ATOM 4203 C CA . SER A 1 528 ? -16.425 -18.858 12.436 1.00 85.19 528 SER A CA 1
ATOM 4204 C C . SER A 1 528 ? -16.179 -17.724 11.431 1.00 85.19 528 SER A C 1
ATOM 4206 O O . SER A 1 528 ? -17.122 -17.167 10.869 1.00 85.19 528 SER A O 1
ATOM 4208 N N . PHE A 1 529 ? -14.916 -17.363 11.202 1.00 79.69 529 PHE A N 1
ATOM 4209 C CA . PHE A 1 529 ? -14.581 -16.356 10.192 1.00 79.69 529 PHE A CA 1
ATOM 4210 C C . PHE A 1 529 ? -15.110 -16.745 8.804 1.00 79.69 529 PHE A C 1
ATOM 4212 O O . PHE A 1 529 ? -15.817 -15.962 8.178 1.00 79.69 529 PHE A O 1
ATOM 4219 N N . ASP A 1 530 ? -14.877 -17.987 8.376 1.00 78.75 530 ASP A N 1
ATOM 4220 C CA . ASP A 1 530 ? -15.334 -18.473 7.070 1.00 78.75 530 ASP A CA 1
ATOM 4221 C C . ASP A 1 530 ? -16.870 -18.494 6.963 1.00 78.75 530 ASP A C 1
ATOM 4223 O O . ASP A 1 530 ? -17.431 -18.152 5.922 1.00 78.75 530 ASP A O 1
ATOM 4227 N N . GLU A 1 531 ? -17.565 -18.844 8.053 1.00 85.81 531 GLU A N 1
ATOM 4228 C CA . GLU A 1 531 ? -19.033 -18.801 8.124 1.00 85.81 531 GLU A CA 1
ATOM 4229 C C . GLU A 1 531 ? -19.574 -17.369 8.004 1.00 85.81 531 GLU A C 1
ATOM 4231 O O . GLU A 1 531 ? -20.572 -17.157 7.311 1.00 85.81 531 GLU A O 1
ATOM 4236 N N . ARG A 1 532 ? -18.916 -16.379 8.630 1.00 83.62 532 ARG A N 1
ATOM 4237 C CA . ARG A 1 532 ? -19.295 -14.960 8.503 1.00 83.62 532 ARG A CA 1
ATOM 4238 C C . ARG A 1 532 ? -19.164 -14.477 7.070 1.00 83.62 532 ARG A C 1
ATOM 4240 O O . ARG A 1 532 ? -20.136 -13.955 6.527 1.00 83.62 532 ARG A O 1
ATOM 4247 N N . ILE A 1 533 ? -18.004 -14.708 6.454 1.00 76.38 533 ILE A N 1
ATOM 4248 C CA . ILE A 1 533 ? -17.746 -14.307 5.068 1.00 76.38 533 ILE A CA 1
ATOM 4249 C C . ILE A 1 533 ? -18.779 -14.943 4.131 1.00 76.38 533 ILE A C 1
ATOM 4251 O O . ILE A 1 533 ? -19.385 -14.247 3.318 1.00 76.38 533 ILE A O 1
ATOM 4255 N N . ALA A 1 534 ? -19.051 -16.243 4.282 1.00 80.56 534 ALA A N 1
ATOM 4256 C CA . ALA A 1 534 ? -20.050 -16.937 3.472 1.00 80.56 534 ALA A CA 1
ATOM 4257 C C . ALA A 1 534 ? -21.470 -16.369 3.665 1.00 80.56 534 ALA A C 1
ATOM 4259 O O . ALA A 1 534 ? -22.188 -16.147 2.688 1.00 80.56 534 ALA A O 1
ATOM 4260 N N . SER A 1 535 ? -21.866 -16.096 4.912 1.00 79.19 535 SER A N 1
ATOM 4261 C CA . SER A 1 535 ? -23.155 -15.476 5.248 1.00 79.19 535 SER A CA 1
ATOM 4262 C C . SER A 1 535 ? -23.290 -14.071 4.651 1.00 79.19 535 SER A C 1
ATOM 4264 O O . SER A 1 535 ? -24.356 -13.696 4.165 1.00 79.19 535 SER A O 1
ATOM 4266 N N . TYR A 1 536 ? -22.205 -13.294 4.639 1.00 72.81 536 TYR A N 1
ATOM 4267 C CA . TYR A 1 536 ? -22.182 -11.960 4.042 1.00 72.81 536 TYR A CA 1
ATOM 4268 C C . TYR A 1 536 ? -22.318 -11.986 2.527 1.00 72.81 536 TYR A C 1
ATOM 4270 O O . TYR A 1 536 ? -23.178 -11.297 1.984 1.00 72.81 536 TYR A O 1
ATOM 4278 N N . ILE A 1 537 ? -21.516 -12.814 1.854 1.00 73.38 537 ILE A N 1
ATOM 4279 C CA . ILE A 1 537 ? -21.585 -12.976 0.397 1.00 73.38 537 ILE A CA 1
ATOM 4280 C C . ILE A 1 537 ? -22.995 -13.412 -0.021 1.00 73.38 537 ILE A C 1
ATOM 4282 O O . ILE A 1 537 ? -23.529 -12.902 -1.001 1.00 73.38 537 ILE A O 1
ATOM 4286 N N . THR A 1 538 ? -23.617 -14.307 0.753 1.00 78.88 538 THR A N 1
ATOM 4287 C CA . THR A 1 538 ? -24.990 -14.767 0.498 1.00 78.88 538 THR A CA 1
ATOM 4288 C C . THR A 1 538 ? -25.997 -13.619 0.621 1.00 78.88 538 THR A C 1
ATOM 4290 O O . THR A 1 538 ? -26.775 -13.403 -0.302 1.00 78.88 538 THR A O 1
ATOM 4293 N N . ARG A 1 539 ? -25.942 -12.830 1.703 1.00 72.75 539 ARG A N 1
ATOM 4294 C CA . ARG A 1 539 ? -26.846 -11.681 1.905 1.00 72.75 539 ARG A CA 1
ATOM 4295 C C . ARG A 1 539 ? -26.693 -10.605 0.832 1.00 72.75 539 ARG A C 1
ATOM 4297 O O . ARG A 1 539 ? -27.690 -10.103 0.328 1.00 72.75 539 ARG A O 1
ATOM 4304 N N . ALA A 1 540 ? -25.458 -10.277 0.459 1.00 70.06 540 ALA A N 1
ATOM 4305 C CA . ALA A 1 540 ? -25.199 -9.286 -0.581 1.00 70.06 540 ALA A CA 1
ATOM 4306 C C . ALA A 1 540 ? -25.751 -9.735 -1.947 1.00 70.06 540 ALA A C 1
ATOM 4308 O O . ALA A 1 540 ? -26.345 -8.937 -2.667 1.00 70.06 540 ALA A O 1
ATOM 4309 N N . ALA A 1 541 ? -25.624 -11.027 -2.276 1.00 71.19 541 ALA A N 1
ATOM 4310 C CA . ALA A 1 541 ? -26.206 -11.583 -3.497 1.00 71.19 541 ALA A CA 1
ATOM 4311 C C . ALA A 1 541 ? -27.748 -11.527 -3.492 1.00 71.19 541 ALA A C 1
ATOM 4313 O O . ALA A 1 541 ? -28.356 -11.210 -4.513 1.00 71.19 541 ALA A O 1
ATOM 4314 N N . GLU A 1 542 ? -28.387 -11.785 -2.346 1.00 74.88 542 GLU A N 1
ATOM 4315 C CA . GLU A 1 542 ? -29.848 -11.704 -2.193 1.00 74.88 542 GLU A CA 1
ATOM 4316 C C . GLU A 1 542 ? -30.378 -10.262 -2.345 1.00 74.88 542 GLU A C 1
ATOM 4318 O O . GLU A 1 542 ? -31.428 -10.036 -2.956 1.00 74.88 542 GLU A O 1
ATOM 4323 N N . GLU A 1 543 ? -29.650 -9.264 -1.833 1.00 69.62 543 GLU A N 1
ATOM 4324 C CA . GLU A 1 543 ? -30.020 -7.849 -1.965 1.00 69.62 543 GLU A CA 1
ATOM 4325 C C . GLU A 1 543 ? -29.940 -7.353 -3.421 1.00 69.62 543 GLU A C 1
ATOM 4327 O O . GLU A 1 543 ? -30.827 -6.610 -3.861 1.00 69.62 543 GLU A O 1
ATOM 4332 N N . GLU A 1 544 ? -28.943 -7.794 -4.197 1.00 66.44 544 GLU A N 1
ATOM 4333 C CA . GLU A 1 544 ? -28.841 -7.483 -5.632 1.00 66.44 544 GLU A CA 1
ATOM 4334 C C . GLU A 1 544 ? -30.028 -8.049 -6.428 1.00 66.44 544 GLU A C 1
ATOM 4336 O O . GLU A 1 544 ? -30.617 -7.337 -7.248 1.00 66.44 544 GLU A O 1
ATOM 4341 N N . GLU A 1 545 ? -30.435 -9.294 -6.154 1.00 65.69 545 GLU A N 1
ATOM 4342 C CA . GLU A 1 545 ? -31.594 -9.919 -6.807 1.00 65.69 545 GLU A CA 1
ATOM 4343 C C . GLU A 1 545 ? -32.902 -9.189 -6.466 1.00 65.69 545 GLU A C 1
ATOM 4345 O O . GLU A 1 545 ? -33.750 -8.979 -7.339 1.00 65.69 545 GLU A O 1
ATOM 4350 N N . SER A 1 546 ? -33.046 -8.719 -5.222 1.00 60.81 546 SER A N 1
ATOM 4351 C CA . SER A 1 546 ? -34.248 -8.007 -4.771 1.00 60.81 546 SER A CA 1
ATOM 4352 C C . SER A 1 546 ? -34.450 -6.628 -5.412 1.00 60.81 546 SER A C 1
ATOM 4354 O O . SER A 1 546 ? -35.585 -6.159 -5.536 1.00 60.81 546 SER A O 1
ATOM 4356 N N . ASN A 1 547 ? -33.367 -5.994 -5.870 1.00 58.69 547 ASN A N 1
ATOM 4357 C CA . ASN A 1 547 ? -33.398 -4.693 -6.540 1.00 58.69 547 ASN A CA 1
ATOM 4358 C C . ASN A 1 547 ? -33.552 -4.800 -8.074 1.00 58.69 547 ASN A C 1
ATOM 4360 O O . ASN A 1 547 ? -33.790 -3.784 -8.732 1.00 58.69 547 ASN A O 1
ATOM 4364 N N . GLY A 1 548 ? -33.421 -6.005 -8.650 1.00 51.44 548 GLY A N 1
ATOM 4365 C CA . GLY A 1 548 ? -33.331 -6.236 -10.096 1.00 51.44 548 GLY A CA 1
ATOM 4366 C C . GLY A 1 548 ? -34.656 -6.425 -10.846 1.00 51.44 548 GLY A C 1
ATOM 4367 O O . GLY A 1 548 ? -34.781 -5.936 -11.967 1.00 51.44 548 GLY A O 1
ATOM 4368 N N . GLU A 1 549 ? -35.670 -7.076 -10.269 1.00 45.72 549 GLU A N 1
ATOM 4369 C CA . GLU A 1 549 ? -36.954 -7.316 -10.949 1.00 45.72 549 GLU A CA 1
ATOM 4370 C C . GLU A 1 549 ? -38.143 -7.250 -9.978 1.00 45.72 549 GLU A C 1
ATOM 4372 O O . GLU A 1 549 ? -38.125 -7.783 -8.872 1.00 45.72 549 GLU A O 1
ATOM 4377 N N . GLY A 1 550 ? -39.200 -6.547 -10.395 1.00 51.28 550 GLY A N 1
ATOM 4378 C CA . GLY A 1 550 ? -40.409 -6.355 -9.604 1.00 51.28 550 GLY A CA 1
ATOM 4379 C C . GLY A 1 550 ? -41.183 -7.648 -9.321 1.00 51.28 550 GLY A C 1
ATOM 4380 O O . GLY A 1 550 ? -41.209 -8.564 -10.136 1.00 51.28 550 GLY A O 1
ATOM 4381 N N . LEU A 1 551 ? -41.918 -7.612 -8.200 1.00 45.41 551 LEU A N 1
ATOM 4382 C CA . LEU A 1 551 ? -42.846 -8.625 -7.669 1.00 45.41 551 LEU A CA 1
ATOM 4383 C C . LEU A 1 551 ? -42.179 -9.835 -6.995 1.00 45.41 551 LEU A C 1
ATOM 4385 O O . LEU A 1 551 ? -42.330 -10.971 -7.434 1.00 45.41 551 LEU A O 1
ATOM 4389 N N . ILE A 1 552 ? -41.549 -9.598 -5.840 1.00 41.59 552 ILE A N 1
ATOM 4390 C CA . ILE A 1 552 ? -41.295 -10.663 -4.864 1.00 41.59 552 ILE A CA 1
ATOM 4391 C C . ILE A 1 552 ? -42.597 -10.974 -4.115 1.00 41.59 552 ILE A C 1
ATOM 4393 O O . ILE A 1 552 ? -43.211 -10.109 -3.483 1.00 41.59 552 ILE A O 1
ATOM 4397 N N . ASP A 1 553 ? -43.009 -12.234 -4.215 1.00 45.16 553 ASP A N 1
ATOM 4398 C CA . ASP A 1 553 ? -44.083 -12.865 -3.456 1.00 45.16 553 ASP A CA 1
ATOM 4399 C C . ASP A 1 553 ? -43.729 -12.838 -1.956 1.00 45.16 553 ASP A C 1
ATOM 4401 O O . ASP A 1 553 ? -42.864 -13.579 -1.491 1.00 45.16 553 ASP A O 1
ATOM 4405 N N . GLN A 1 554 ? -44.391 -11.965 -1.185 1.00 46.91 554 GLN A N 1
ATOM 4406 C CA . GLN A 1 554 ? -44.177 -11.776 0.263 1.00 46.91 554 GLN A CA 1
ATOM 4407 C C . GLN A 1 554 ? -44.519 -13.017 1.121 1.00 46.91 554 GLN A C 1
ATOM 4409 O O . GLN A 1 554 ? -44.457 -12.952 2.347 1.00 46.91 554 GLN A O 1
ATOM 4414 N N . ASN A 1 555 ? -44.891 -14.145 0.507 1.00 44.59 555 ASN A N 1
ATOM 4415 C CA . ASN A 1 555 ? -45.347 -15.347 1.205 1.00 44.59 555 ASN A CA 1
ATOM 4416 C C . ASN A 1 555 ? -44.271 -16.408 1.463 1.00 44.59 555 ASN A C 1
ATOM 4418 O O . ASN A 1 555 ? -44.550 -17.357 2.192 1.00 44.59 555 ASN A O 1
ATOM 4422 N N . ASN A 1 556 ? -43.048 -16.257 0.950 1.00 41.75 556 ASN A N 1
ATOM 4423 C CA . ASN A 1 556 ? -41.925 -17.114 1.347 1.00 41.75 556 ASN A CA 1
ATOM 4424 C C . ASN A 1 556 ? -41.147 -16.478 2.503 1.00 41.75 556 ASN A C 1
ATOM 4426 O O . ASN A 1 556 ? -39.952 -16.219 2.405 1.00 41.75 556 ASN A O 1
ATOM 4430 N N . GLN A 1 557 ? -41.835 -16.236 3.621 1.00 43.12 557 GLN A N 1
ATOM 4431 C CA . GLN A 1 557 ? -41.141 -16.126 4.897 1.00 43.12 557 GLN A CA 1
ATOM 4432 C C . GLN A 1 557 ? -40.530 -17.500 5.167 1.00 43.12 557 GLN A C 1
ATOM 4434 O O . GLN A 1 557 ? -41.246 -18.466 5.445 1.00 43.12 557 GLN A O 1
ATOM 4439 N N . THR A 1 558 ? -39.205 -17.596 5.044 1.00 48.41 558 THR A N 1
ATOM 4440 C CA . THR A 1 558 ? -38.420 -18.641 5.703 1.00 48.41 558 THR A CA 1
ATOM 4441 C C . THR A 1 558 ? -39.009 -18.818 7.100 1.00 48.41 558 THR A C 1
ATOM 4443 O O . THR A 1 558 ? -39.308 -17.799 7.732 1.00 48.41 558 THR A O 1
ATOM 4446 N N . PRO A 1 559 ? -39.255 -20.058 7.571 1.00 45.50 559 PRO A N 1
ATOM 4447 C CA . PRO A 1 559 ? -39.792 -20.260 8.906 1.00 45.50 559 PRO A CA 1
ATOM 4448 C C . PRO A 1 559 ? -38.936 -19.419 9.843 1.00 45.50 559 PRO A C 1
ATOM 4450 O O . PRO A 1 559 ? -37.723 -19.626 9.878 1.00 45.50 559 PRO A O 1
ATOM 4453 N N . GLN A 1 560 ? -39.537 -18.418 10.495 1.00 49.97 560 GLN A N 1
ATOM 4454 C CA . GLN A 1 560 ? -38.896 -17.720 11.597 1.00 49.97 560 GLN A CA 1
ATOM 4455 C C . GLN A 1 560 ? -38.627 -18.817 12.612 1.00 49.97 560 GLN A C 1
ATOM 4457 O O . GLN A 1 560 ? -39.512 -19.198 13.381 1.00 49.97 560 GLN A O 1
ATOM 4462 N N . ASP A 1 561 ? -37.434 -19.403 12.530 1.00 55.16 561 ASP A N 1
ATOM 4463 C CA . ASP A 1 561 ? -36.881 -20.170 13.618 1.00 55.16 561 ASP A CA 1
ATOM 4464 C C . ASP A 1 561 ? -37.006 -19.210 14.787 1.00 55.16 561 ASP A C 1
ATOM 4466 O O . ASP A 1 561 ? -36.519 -18.077 14.720 1.00 55.16 561 ASP A O 1
ATOM 4470 N N . VAL A 1 562 ? -37.813 -19.595 15.774 1.00 56.97 562 VAL A N 1
ATOM 4471 C CA . VAL A 1 562 ? -38.056 -18.792 16.967 1.00 56.97 562 VAL A CA 1
ATOM 4472 C C . VAL A 1 562 ? -36.744 -18.835 17.739 1.00 56.97 562 VAL A C 1
ATOM 4474 O O . VAL A 1 562 ? -36.579 -19.615 18.678 1.00 56.97 562 VAL A O 1
ATOM 4477 N N . SER A 1 563 ? -35.767 -18.076 17.245 1.00 69.19 563 SER A N 1
ATOM 4478 C CA . SER A 1 563 ? -34.476 -17.877 17.862 1.00 69.19 563 SER A CA 1
ATOM 4479 C C . SER A 1 563 ? -34.784 -17.325 19.242 1.00 69.19 563 SER A C 1
ATOM 4481 O O . SER A 1 563 ? -35.650 -16.467 19.426 1.00 69.19 563 SER A O 1
ATOM 4483 N N . ASN A 1 564 ? -34.168 -17.942 20.240 1.00 88.88 564 ASN A N 1
ATOM 4484 C CA . ASN A 1 564 ? -34.242 -17.471 21.603 1.00 88.88 564 ASN A CA 1
ATOM 4485 C C . ASN A 1 564 ? -33.068 -16.499 21.768 1.00 88.88 564 ASN A C 1
ATOM 4487 O O . ASN A 1 564 ? -31.939 -16.984 21.904 1.00 88.88 564 ASN A O 1
ATOM 4491 N N . PRO A 1 565 ? -33.293 -15.171 21.792 1.00 90.19 565 PRO A N 1
ATOM 4492 C CA . PRO A 1 565 ? -32.202 -14.196 21.750 1.00 90.19 565 PRO A CA 1
ATOM 4493 C C . PRO A 1 565 ? -31.231 -14.360 22.922 1.00 90.19 565 PRO A C 1
ATOM 4495 O O . PRO A 1 565 ? -30.027 -14.154 22.789 1.00 90.19 565 PRO A O 1
ATOM 4498 N N . LEU A 1 566 ? -31.725 -14.828 24.074 1.00 92.19 566 LEU A N 1
ATOM 4499 C CA . LEU A 1 566 ? -30.881 -15.127 25.230 1.00 92.19 566 LEU A CA 1
ATOM 4500 C C . LEU A 1 566 ? -29.917 -16.284 24.954 1.00 92.19 566 LEU A C 1
ATOM 4502 O O . LEU A 1 566 ? -28.746 -16.202 25.317 1.00 92.19 566 LEU A O 1
ATOM 4506 N N . ASN A 1 567 ? -30.384 -17.357 24.309 1.00 92.81 567 ASN A N 1
ATOM 4507 C CA . ASN A 1 567 ? -29.517 -18.471 23.920 1.00 92.81 567 ASN A CA 1
ATOM 4508 C C . ASN A 1 567 ? -28.430 -18.006 22.942 1.00 92.81 567 ASN A C 1
ATOM 4510 O O . ASN A 1 567 ? -27.269 -18.397 23.074 1.00 92.81 567 ASN A O 1
ATOM 4514 N N . ASP A 1 568 ? -28.801 -17.125 22.020 1.00 93.38 568 ASP A N 1
ATOM 4515 C CA . ASP A 1 568 ? -27.906 -16.579 21.009 1.00 93.38 568 ASP A CA 1
ATOM 4516 C C . ASP A 1 568 ? -26.818 -15.692 21.635 1.00 93.38 568 ASP A C 1
ATOM 4518 O O . ASP A 1 568 ? -25.631 -15.841 21.324 1.00 93.38 568 ASP A O 1
ATOM 4522 N N . ILE A 1 569 ? -27.187 -14.851 22.603 1.00 95.06 569 ILE A N 1
ATOM 4523 C CA . ILE A 1 569 ? -26.252 -14.066 23.420 1.00 95.06 569 ILE A CA 1
ATOM 4524 C C . ILE A 1 569 ? -25.259 -14.979 24.158 1.00 95.06 569 ILE A C 1
ATOM 4526 O O . ILE A 1 569 ? -24.046 -14.735 24.143 1.00 95.06 569 ILE A O 1
ATOM 4530 N N . PHE A 1 570 ? -25.743 -16.047 24.800 1.00 94.06 570 PHE A N 1
ATOM 4531 C CA . PHE A 1 570 ? -24.872 -16.969 25.535 1.00 94.06 570 PHE A CA 1
ATOM 4532 C C . PHE A 1 570 ? -23.906 -17.710 24.612 1.00 94.06 570 PHE A C 1
ATOM 4534 O O . PHE A 1 570 ? -22.725 -17.840 24.937 1.00 94.06 570 PHE A O 1
ATOM 4541 N N . LEU A 1 571 ? -24.377 -18.171 23.453 1.00 93.06 571 LEU A N 1
ATOM 4542 C CA . LEU A 1 571 ? -23.527 -18.851 22.482 1.00 93.06 571 LEU A CA 1
ATOM 4543 C C . LEU A 1 571 ? -22.456 -17.912 21.912 1.00 93.06 571 LEU A C 1
ATOM 4545 O O . LEU A 1 571 ? -21.287 -18.300 21.851 1.00 93.06 571 LEU A O 1
ATOM 4549 N N . ALA A 1 572 ? -22.838 -16.681 21.556 1.00 94.56 572 ALA A N 1
ATOM 4550 C CA . ALA A 1 572 ? -21.939 -15.647 21.044 1.00 94.56 572 ALA A CA 1
ATOM 4551 C C . ALA A 1 572 ? -20.801 -15.354 22.029 1.00 94.56 572 ALA A C 1
ATOM 4553 O O . ALA A 1 572 ? -19.620 -15.455 21.701 1.00 94.56 572 ALA A O 1
ATOM 4554 N N . THR A 1 573 ? -21.155 -15.048 23.278 1.00 95.00 573 THR A N 1
ATOM 4555 C CA . THR A 1 573 ? -20.187 -14.721 24.336 1.00 95.00 573 THR A CA 1
ATOM 4556 C C . THR A 1 573 ? -19.324 -15.914 24.748 1.00 95.00 573 THR A C 1
ATOM 4558 O O . THR A 1 573 ? -18.126 -15.752 25.005 1.00 95.00 573 THR A O 1
ATOM 4561 N N . TYR A 1 574 ? -19.882 -17.130 24.749 1.00 93.56 574 TYR A N 1
ATOM 4562 C CA . TYR A 1 574 ? -19.119 -18.357 24.971 1.00 93.56 574 TYR A CA 1
ATOM 4563 C C . TYR A 1 574 ? -18.063 -18.585 23.884 1.00 93.56 574 TYR A C 1
ATOM 4565 O O . TYR A 1 574 ? -16.904 -18.847 24.225 1.00 93.56 574 TYR A O 1
ATOM 4573 N N . LYS A 1 575 ? -18.446 -18.480 22.603 1.00 92.69 575 LYS A N 1
ATOM 4574 C CA . LYS A 1 575 ? -17.527 -18.645 21.466 1.00 92.69 575 LYS A CA 1
ATOM 4575 C C . LYS A 1 575 ? -16.460 -17.557 21.460 1.00 92.69 575 LYS A C 1
ATOM 4577 O O . LYS A 1 575 ? -15.279 -17.888 21.457 1.00 92.69 575 LYS A O 1
ATOM 4582 N N . PHE A 1 576 ? -16.851 -16.292 21.629 1.00 93.06 576 PHE A N 1
ATOM 4583 C CA . PHE A 1 576 ? -15.919 -15.174 21.791 1.00 93.06 576 PHE A CA 1
ATOM 4584 C C . PHE A 1 576 ? -14.838 -15.462 22.843 1.00 93.06 576 PHE A C 1
ATOM 4586 O O . PHE A 1 576 ? -13.643 -15.292 22.576 1.00 93.06 576 PHE A O 1
ATOM 4593 N N . ARG A 1 577 ? -15.244 -15.923 24.035 1.00 92.62 577 ARG A N 1
ATOM 4594 C CA . ARG A 1 577 ? -14.301 -16.259 25.103 1.00 92.62 577 ARG A CA 1
ATOM 4595 C C . ARG A 1 577 ? -13.388 -17.402 24.678 1.00 92.62 577 ARG A C 1
ATOM 4597 O O . ARG A 1 577 ? -12.183 -17.288 24.853 1.00 92.62 577 ARG A O 1
ATOM 4604 N N . LYS A 1 578 ? -13.947 -18.490 24.141 1.00 91.19 578 LYS A N 1
ATOM 4605 C CA . LYS A 1 578 ? -13.179 -19.681 23.750 1.00 91.19 578 LYS A CA 1
ATOM 4606 C C . LYS A 1 578 ? -12.132 -19.376 22.685 1.00 91.19 578 LYS A C 1
ATOM 4608 O O . LYS A 1 578 ? -10.995 -19.807 22.839 1.00 91.19 578 LYS A O 1
ATOM 4613 N N . ASP A 1 579 ? -12.488 -18.584 21.682 1.00 88.81 579 ASP A N 1
ATOM 4614 C CA . ASP A 1 579 ? -11.561 -18.153 20.635 1.00 88.81 579 ASP A CA 1
ATOM 4615 C C . ASP A 1 579 ? -10.429 -17.295 21.213 1.00 88.81 579 ASP A C 1
ATOM 4617 O O . ASP A 1 579 ? -9.264 -17.451 20.847 1.00 88.81 579 ASP A O 1
ATOM 4621 N N . THR A 1 580 ? -10.761 -16.405 22.154 1.00 89.25 580 THR A N 1
ATOM 4622 C CA . THR A 1 580 ? -9.782 -15.529 22.812 1.00 89.25 580 THR A CA 1
ATOM 4623 C C . THR A 1 580 ? -8.860 -16.316 23.751 1.00 89.25 580 THR A C 1
ATOM 4625 O O . THR A 1 580 ? -7.652 -16.097 23.735 1.00 89.25 580 THR A O 1
ATOM 4628 N N . GLU A 1 581 ? -9.398 -17.263 24.529 1.00 89.06 581 GLU A N 1
ATOM 4629 C CA . GLU A 1 581 ? -8.624 -18.209 25.350 1.00 89.06 581 GLU A CA 1
ATOM 4630 C C . GLU A 1 581 ? -7.668 -19.022 24.477 1.00 89.06 581 GLU A C 1
ATOM 4632 O O . GLU A 1 581 ? -6.481 -19.082 24.764 1.00 89.06 581 GLU A O 1
ATOM 4637 N N . GLN A 1 582 ? -8.155 -19.582 23.367 1.00 87.12 582 GLN A N 1
ATOM 4638 C CA . GLN A 1 582 ? -7.322 -20.358 22.455 1.00 87.12 582 GLN A CA 1
ATOM 4639 C C . GLN A 1 582 ? -6.196 -19.511 21.846 1.00 87.12 582 GLN A C 1
ATOM 4641 O O . GLN A 1 582 ? -5.066 -19.986 21.738 1.00 87.12 582 GLN A O 1
ATOM 4646 N N . ALA A 1 583 ? -6.481 -18.259 21.473 1.00 84.31 583 ALA A N 1
ATOM 4647 C CA . ALA A 1 583 ? -5.460 -17.338 20.986 1.00 84.31 583 ALA A CA 1
ATOM 4648 C C . ALA A 1 583 ? -4.385 -17.069 22.052 1.00 84.31 583 ALA A C 1
ATOM 4650 O O . ALA A 1 583 ? -3.202 -17.083 21.724 1.00 84.31 583 ALA A O 1
ATOM 4651 N N . LEU A 1 584 ? -4.786 -16.894 23.317 1.00 85.81 584 LEU A N 1
ATOM 4652 C CA . LEU A 1 584 ? -3.886 -16.681 24.457 1.00 85.81 584 LEU A CA 1
ATOM 4653 C C . LEU A 1 584 ? -3.068 -17.931 24.829 1.00 85.81 584 LEU A C 1
ATOM 4655 O O . LEU A 1 584 ? -1.898 -17.799 25.174 1.00 85.81 584 LEU A O 1
ATOM 4659 N N . ASP A 1 585 ? -3.668 -19.122 24.754 1.00 82.12 585 ASP A N 1
ATOM 4660 C CA . ASP A 1 585 ? -3.058 -20.395 25.167 1.00 82.12 585 ASP A CA 1
ATOM 4661 C C . ASP A 1 585 ? -2.070 -20.952 24.128 1.00 82.12 585 ASP A C 1
ATOM 4663 O O . ASP A 1 585 ? -1.206 -21.765 24.456 1.00 82.12 585 ASP A O 1
ATOM 4667 N N . SER A 1 586 ? -2.196 -20.545 22.862 1.00 68.50 586 SER A N 1
ATOM 4668 C CA . SER A 1 586 ? -1.472 -21.150 21.735 1.00 68.50 586 SER A CA 1
ATOM 4669 C C . SER A 1 586 ? 0.043 -20.889 21.682 1.00 68.50 586 SER A C 1
ATOM 4671 O O . SER A 1 586 ? 0.690 -21.379 20.757 1.00 68.50 586 SER A O 1
ATOM 4673 N N . ALA A 1 587 ? 0.643 -20.179 22.646 1.00 56.09 587 ALA A N 1
ATOM 4674 C CA . ALA A 1 587 ? 2.060 -19.832 22.581 1.00 56.09 587 ALA A CA 1
ATOM 4675 C C . ALA A 1 587 ? 2.776 -19.852 23.945 1.00 56.09 587 ALA A C 1
ATOM 4677 O O . ALA A 1 587 ? 2.357 -19.192 24.892 1.00 56.09 587 ALA A O 1
ATOM 4678 N N . GLU A 1 588 ? 3.938 -20.522 24.017 1.00 60.88 588 GLU A N 1
ATOM 4679 C CA . GLU A 1 588 ? 4.903 -20.347 25.124 1.00 60.88 588 GLU A CA 1
ATOM 4680 C C . GLU A 1 588 ? 5.391 -18.882 25.220 1.00 60.88 588 GLU A C 1
ATOM 4682 O O . GLU A 1 588 ? 5.814 -18.425 26.282 1.00 60.88 588 GLU A O 1
ATOM 4687 N N . SER A 1 589 ? 5.263 -18.127 24.120 1.00 73.44 589 SER A N 1
ATOM 4688 C CA . SER A 1 589 ? 5.364 -16.669 24.039 1.00 73.44 589 SER A CA 1
ATOM 4689 C C . SER A 1 589 ? 4.482 -16.146 22.900 1.00 73.44 589 SER A C 1
ATOM 4691 O O . SER A 1 589 ? 4.775 -16.430 21.739 1.00 73.44 589 SER A O 1
ATOM 4693 N N . LEU A 1 590 ? 3.428 -15.382 23.207 1.00 78.31 590 LEU A N 1
ATOM 4694 C CA . LEU A 1 590 ? 2.601 -14.739 22.177 1.00 78.31 590 LEU A CA 1
ATOM 4695 C C . LEU A 1 590 ? 3.475 -13.837 21.305 1.00 78.31 590 LEU A C 1
ATOM 4697 O O . LEU A 1 590 ? 4.184 -12.974 21.837 1.00 78.31 590 LEU A O 1
ATOM 4701 N N . ASP A 1 591 ? 3.418 -14.023 19.989 1.00 80.06 591 ASP A N 1
ATOM 4702 C CA . ASP A 1 591 ? 4.083 -13.099 19.076 1.00 80.06 591 ASP A CA 1
ATOM 4703 C C . ASP A 1 591 ? 3.319 -11.763 18.983 1.00 80.06 591 ASP A C 1
ATOM 4705 O O . ASP A 1 591 ? 2.167 -11.633 19.408 1.00 80.06 591 ASP A O 1
ATOM 4709 N N . GLU A 1 592 ? 3.978 -10.725 18.464 1.00 80.62 592 GLU A N 1
ATOM 4710 C CA . GLU A 1 592 ? 3.382 -9.385 18.343 1.00 80.62 592 GLU A CA 1
ATOM 4711 C C . GLU A 1 592 ? 2.107 -9.370 17.489 1.00 80.62 592 GLU A C 1
ATOM 4713 O O . GLU A 1 592 ? 1.204 -8.564 17.721 1.00 80.62 592 GLU A O 1
ATOM 4718 N N . PHE A 1 593 ? 1.989 -10.289 16.531 1.00 80.06 593 PHE A N 1
ATOM 4719 C CA . PHE A 1 593 ? 0.814 -10.395 15.680 1.00 80.06 593 PHE A CA 1
ATOM 4720 C C . PHE A 1 593 ? -0.397 -10.931 16.456 1.00 80.06 593 PHE A C 1
ATOM 4722 O O . PHE A 1 593 ? -1.474 -10.329 16.427 1.00 80.06 593 PHE A O 1
ATOM 4729 N N . GLN A 1 594 ? -0.214 -12.005 17.225 1.00 82.31 594 GLN A N 1
ATOM 4730 C CA . GLN A 1 594 ? -1.234 -12.549 18.122 1.00 82.31 594 GLN A CA 1
ATOM 4731 C C . GLN A 1 59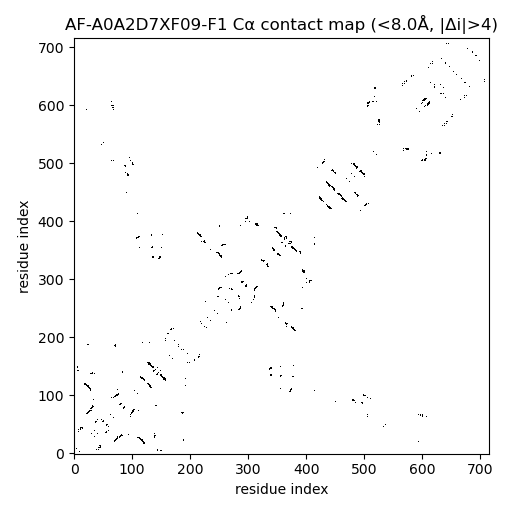4 ? -1.641 -11.534 19.192 1.00 82.31 594 GLN A C 1
ATOM 4733 O O . GLN A 1 594 ? -2.835 -11.361 19.448 1.00 82.31 594 GLN A O 1
ATOM 4738 N N . LYS A 1 595 ? -0.675 -10.808 19.773 1.00 86.62 595 LYS A N 1
ATOM 4739 C CA . LYS A 1 595 ? -0.966 -9.701 20.696 1.00 86.62 595 LYS A CA 1
ATOM 4740 C C . LYS A 1 595 ? -1.815 -8.627 20.022 1.00 86.62 595 LYS A C 1
ATOM 4742 O O . LYS A 1 595 ? -2.817 -8.210 20.589 1.00 86.62 595 LYS A O 1
ATOM 4747 N N . SER A 1 596 ? -1.472 -8.206 18.807 1.00 85.12 596 SER A N 1
ATOM 4748 C CA . SER A 1 596 ? -2.255 -7.208 18.068 1.00 85.12 596 SER A CA 1
ATOM 4749 C C . SER A 1 596 ? -3.694 -7.679 17.809 1.00 85.12 596 SER A C 1
ATOM 4751 O O . SER A 1 596 ? -4.646 -6.924 18.001 1.00 85.12 596 SER A O 1
ATOM 4753 N N . ARG A 1 597 ? -3.885 -8.961 17.474 1.00 86.88 597 ARG A N 1
ATOM 4754 C CA . ARG A 1 597 ? -5.211 -9.576 17.298 1.00 86.88 597 ARG A CA 1
ATOM 4755 C C . ARG A 1 597 ? -6.041 -9.572 18.585 1.00 86.88 597 ARG A C 1
ATOM 4757 O O . ARG A 1 597 ? -7.197 -9.152 18.573 1.00 86.88 597 ARG A O 1
ATOM 4764 N N . ILE A 1 598 ? -5.456 -10.013 19.699 1.00 90.19 598 ILE A N 1
ATOM 4765 C CA . ILE A 1 598 ? -6.126 -10.007 21.009 1.00 90.19 598 ILE A CA 1
ATOM 4766 C C . ILE A 1 598 ? -6.456 -8.569 21.423 1.00 90.19 598 ILE A C 1
ATOM 4768 O O . ILE A 1 598 ? -7.560 -8.297 21.894 1.00 90.19 598 ILE A O 1
ATOM 4772 N N . HIS A 1 599 ? -5.525 -7.640 21.198 1.00 91.12 599 HIS A N 1
ATOM 4773 C CA . HIS A 1 599 ? -5.723 -6.218 21.451 1.00 91.12 599 HIS A CA 1
ATOM 4774 C C . HIS A 1 599 ? -6.904 -5.656 20.661 1.00 91.12 599 HIS A C 1
ATOM 4776 O O . HIS A 1 599 ? -7.799 -5.083 21.277 1.00 91.12 599 HIS A O 1
ATOM 4782 N N . SER A 1 600 ? -6.953 -5.867 19.341 1.00 90.69 600 SER A N 1
ATOM 4783 C CA . SER A 1 600 ? -8.047 -5.379 18.489 1.00 90.69 600 SER A CA 1
ATOM 4784 C C . SER A 1 600 ? -9.405 -5.891 18.979 1.00 90.69 600 SER A C 1
ATOM 4786 O O . SER A 1 600 ? -10.363 -5.129 19.110 1.00 90.69 600 SER A O 1
ATOM 4788 N N . ARG A 1 601 ? -9.471 -7.174 19.354 1.00 92.00 601 ARG A N 1
ATOM 4789 C CA . ARG A 1 601 ? -10.705 -7.837 19.792 1.00 92.00 601 ARG A CA 1
ATOM 4790 C C . ARG A 1 601 ? -11.171 -7.417 21.190 1.00 92.00 601 ARG A C 1
ATOM 4792 O O . ARG A 1 601 ? -12.372 -7.324 21.428 1.00 92.00 601 ARG A O 1
ATOM 4799 N N . LEU A 1 602 ? -10.257 -7.146 22.120 1.00 93.19 602 LEU A N 1
ATOM 4800 C CA . LEU A 1 602 ? -10.612 -6.727 23.483 1.00 93.19 602 LEU A CA 1
ATOM 4801 C C . LEU A 1 602 ? -10.766 -5.211 23.625 1.00 93.19 602 LEU A C 1
ATOM 4803 O O . LEU A 1 602 ? -11.706 -4.747 24.266 1.00 93.19 602 LEU A O 1
ATOM 4807 N N . PHE A 1 603 ? -9.837 -4.447 23.057 1.00 92.62 603 PHE A N 1
ATOM 4808 C CA . PHE A 1 603 ? -9.659 -3.021 23.339 1.00 92.62 603 PHE A CA 1
ATOM 4809 C C . PHE A 1 603 ? -9.828 -2.119 22.118 1.00 92.62 603 PHE A C 1
ATOM 4811 O O . PHE A 1 603 ? -9.913 -0.908 22.298 1.00 92.62 603 PHE A O 1
ATOM 4818 N N . GLY A 1 604 ? -9.831 -2.676 20.905 1.00 92.00 604 GLY A N 1
ATOM 4819 C CA . GLY A 1 604 ? -10.007 -1.898 19.684 1.00 92.00 604 GLY A CA 1
ATOM 4820 C C . GLY A 1 604 ? -11.399 -1.275 19.581 1.00 92.00 604 GLY A C 1
ATOM 4821 O O . GLY A 1 604 ? -12.308 -1.591 20.347 1.00 92.00 604 GLY A O 1
ATOM 4822 N N . ASN A 1 605 ? -11.588 -0.418 18.584 1.00 91.81 605 ASN A N 1
ATOM 4823 C CA . ASN A 1 605 ? -12.889 0.162 18.235 1.00 91.81 605 ASN A CA 1
ATOM 4824 C C . ASN A 1 605 ? -13.505 -0.487 16.997 1.00 91.81 605 ASN A C 1
ATOM 4826 O O . ASN A 1 605 ? -14.518 0.006 16.515 1.00 91.81 605 ASN A O 1
ATOM 4830 N N . GLY A 1 606 ? -12.884 -1.547 16.480 1.00 90.50 606 GLY A N 1
ATOM 4831 C CA . GLY A 1 606 ? -13.372 -2.268 15.319 1.00 90.50 606 GLY A CA 1
ATOM 4832 C C . GLY A 1 606 ? -14.648 -3.061 15.584 1.00 90.50 606 GLY A C 1
ATOM 4833 O O . GLY A 1 606 ? -15.032 -3.305 16.725 1.00 90.50 606 GLY A O 1
ATOM 4834 N N . ILE A 1 607 ? -15.291 -3.499 14.510 1.00 90.19 607 ILE A N 1
ATOM 4835 C CA . ILE A 1 607 ? -16.623 -4.121 14.545 1.00 90.19 607 ILE A CA 1
ATOM 4836 C C . ILE A 1 607 ? -16.722 -5.381 15.415 1.00 90.19 607 ILE A C 1
ATOM 4838 O O . ILE A 1 607 ? -17.736 -5.630 16.062 1.00 90.19 607 ILE A O 1
ATOM 4842 N N . MET A 1 608 ? -15.639 -6.153 15.482 1.00 90.56 608 MET A N 1
ATOM 4843 C CA . MET A 1 608 ? -15.564 -7.383 16.271 1.00 90.56 608 MET A CA 1
ATOM 4844 C C . MET A 1 608 ? -15.017 -7.164 17.683 1.00 90.56 608 MET A C 1
ATOM 4846 O O . MET A 1 608 ? -14.720 -8.136 18.383 1.00 90.56 608 MET A O 1
ATOM 4850 N N . SER A 1 609 ? -14.850 -5.910 18.112 1.00 93.69 609 SER A N 1
ATOM 4851 C CA . SER A 1 609 ? -14.319 -5.608 19.433 1.00 93.69 609 SER A CA 1
ATOM 4852 C C . SER A 1 609 ? -15.395 -5.639 20.516 1.00 93.69 609 SER A C 1
ATOM 4854 O O . SER A 1 609 ? -16.565 -5.311 20.294 1.00 93.69 609 SER A O 1
ATOM 4856 N N . VAL A 1 610 ? -14.983 -5.974 21.741 1.00 95.75 610 VAL A N 1
ATOM 4857 C CA . VAL A 1 610 ? -15.847 -5.852 22.925 1.00 95.75 610 VAL A CA 1
ATOM 4858 C C . VAL A 1 610 ? -16.336 -4.414 23.092 1.00 95.75 610 VAL A C 1
ATOM 4860 O O . VAL A 1 610 ? -17.496 -4.194 23.436 1.00 95.75 610 VAL A O 1
ATOM 4863 N N . HIS A 1 611 ? -15.471 -3.431 22.836 1.00 94.12 611 HIS A N 1
ATOM 4864 C CA . HIS A 1 611 ? -15.818 -2.025 22.997 1.00 94.12 611 HIS A CA 1
ATOM 4865 C C . HIS A 1 611 ? -16.956 -1.608 22.059 1.00 94.12 611 HIS A C 1
ATOM 4867 O O . HIS A 1 611 ? -17.929 -1.008 22.514 1.00 94.12 611 HIS A O 1
ATOM 4873 N N . TYR A 1 612 ? -16.872 -1.972 20.776 1.00 94.44 612 TYR A N 1
ATOM 4874 C CA . TYR A 1 612 ? -17.910 -1.659 19.797 1.00 94.44 612 TYR A CA 1
ATOM 4875 C C . TYR A 1 612 ? -19.234 -2.354 20.138 1.00 94.44 612 TYR A C 1
ATOM 4877 O O . TYR A 1 612 ? -20.283 -1.708 20.132 1.00 94.44 612 TYR A O 1
ATOM 4885 N N . PHE A 1 613 ? -19.190 -3.629 20.544 1.00 96.12 613 PHE A N 1
ATOM 4886 C CA . PHE A 1 613 ? -20.382 -4.368 20.972 1.00 96.12 613 PHE A CA 1
ATOM 4887 C C . PHE A 1 613 ? -21.098 -3.697 22.156 1.00 96.12 613 PHE A C 1
ATOM 4889 O O . PHE A 1 613 ? -22.311 -3.485 22.122 1.00 96.12 613 PHE A O 1
ATOM 4896 N N . VAL A 1 614 ? -20.344 -3.284 23.182 1.00 96.69 614 VAL A N 1
ATOM 4897 C CA . VAL A 1 614 ? -20.887 -2.565 24.348 1.00 96.69 614 VAL A CA 1
ATOM 4898 C C . VAL A 1 614 ? -21.479 -1.216 23.940 1.00 96.69 614 VAL A C 1
ATOM 4900 O O . VAL A 1 614 ? -22.596 -0.891 24.344 1.00 96.69 614 VAL A O 1
ATOM 4903 N N . GLN A 1 615 ? -20.768 -0.442 23.113 1.00 94.69 615 GLN A N 1
ATOM 4904 C CA . GLN A 1 615 ? -21.261 0.843 22.614 1.00 94.69 615 GLN A CA 1
ATOM 4905 C C . GLN A 1 615 ? -22.578 0.693 21.847 1.00 94.69 615 GLN A C 1
ATOM 4907 O O . GLN A 1 615 ? -23.490 1.500 22.042 1.00 94.69 615 GLN A O 1
ATOM 4912 N N . LYS A 1 616 ? -22.697 -0.342 21.007 1.00 94.69 616 LYS A N 1
ATOM 4913 C CA . LYS A 1 616 ? -23.911 -0.622 20.237 1.00 94.69 616 LYS A CA 1
ATOM 4914 C C . LYS A 1 616 ? -25.093 -0.989 21.118 1.00 94.69 616 LYS A C 1
ATOM 4916 O O . LYS A 1 616 ? -26.139 -0.361 20.981 1.00 94.69 616 LYS A O 1
ATOM 4921 N N . ILE A 1 617 ? -24.903 -1.879 22.094 1.00 95.31 617 ILE A N 1
ATOM 4922 C CA . ILE A 1 617 ? -25.948 -2.191 23.081 1.00 95.31 617 ILE A CA 1
ATOM 4923 C C . ILE A 1 617 ? -26.420 -0.917 23.793 1.00 95.31 617 ILE A C 1
ATOM 4925 O O . ILE A 1 617 ? -27.618 -0.655 23.878 1.00 95.31 617 ILE A O 1
ATOM 4929 N N . CYS A 1 618 ? -25.494 -0.092 24.288 1.00 94.50 618 CYS A N 1
ATOM 4930 C CA . CYS A 1 618 ? -25.855 1.137 24.993 1.00 94.50 618 CYS A CA 1
ATOM 4931 C C . CYS A 1 618 ? -26.579 2.150 24.091 1.00 94.50 618 CYS A C 1
ATOM 4933 O O . CYS A 1 618 ? -27.497 2.834 24.556 1.00 94.50 618 CYS A O 1
ATOM 4935 N N . SER A 1 619 ? -26.183 2.258 22.819 1.00 91.81 619 SER A N 1
ATOM 4936 C CA . SER A 1 619 ? -26.821 3.151 21.848 1.00 91.81 619 SER A CA 1
ATOM 4937 C C . SER A 1 619 ? -28.249 2.714 21.522 1.00 91.81 619 SER A C 1
ATOM 4939 O O . SER A 1 619 ? -29.158 3.545 21.569 1.00 91.81 619 SER A O 1
ATOM 4941 N N . ASP A 1 620 ? -28.465 1.421 21.275 1.00 90.31 620 ASP A N 1
ATOM 4942 C CA . ASP A 1 620 ? -29.781 0.862 20.947 1.00 90.31 620 ASP A CA 1
ATOM 4943 C C . ASP A 1 620 ? -30.757 1.036 22.121 1.00 90.31 620 ASP A C 1
ATOM 4945 O O . ASP A 1 620 ? -31.862 1.555 21.950 1.00 90.31 620 ASP A O 1
ATOM 4949 N N . VAL A 1 621 ? -30.316 0.723 23.346 1.00 88.62 621 VAL A N 1
ATOM 4950 C CA . VAL A 1 621 ? -31.140 0.863 24.560 1.00 88.62 621 VAL A CA 1
ATOM 4951 C C . VAL A 1 621 ? -31.432 2.333 24.897 1.00 88.62 621 VAL A C 1
ATOM 4953 O O . VAL A 1 621 ? -32.480 2.653 25.453 1.00 88.62 621 VAL A O 1
ATOM 4956 N N . SER A 1 622 ? -30.548 3.268 24.543 1.00 87.25 622 SER A N 1
ATOM 4957 C CA . SER A 1 622 ? -30.807 4.701 24.763 1.00 87.25 622 SER A CA 1
ATOM 4958 C C . SER A 1 622 ? -31.807 5.291 23.757 1.00 87.25 622 SER A C 1
ATOM 4960 O O . SER A 1 622 ? -32.388 6.342 24.018 1.00 87.25 622 SER A O 1
ATOM 4962 N N . ASN A 1 623 ? -32.028 4.625 22.617 1.00 85.75 623 ASN A N 1
ATOM 4963 C CA . ASN A 1 623 ? -32.863 5.096 21.508 1.00 85.75 623 ASN A CA 1
ATOM 4964 C C . ASN A 1 623 ? -34.217 4.362 21.393 1.00 85.75 623 ASN A C 1
ATOM 4966 O O . ASN A 1 623 ? -34.847 4.400 20.332 1.00 85.75 623 ASN A O 1
ATOM 4970 N N . LEU A 1 624 ? -34.698 3.743 22.480 1.00 74.44 624 LEU A N 1
ATOM 4971 C CA . LEU A 1 624 ? -35.902 2.889 22.527 1.00 74.44 624 LEU A CA 1
ATOM 4972 C C . LEU A 1 624 ? -37.187 3.506 21.942 1.00 74.44 624 LEU A C 1
ATOM 4974 O O . LEU A 1 624 ? -38.096 2.767 21.577 1.00 74.44 624 LEU A O 1
ATOM 4978 N N . GLU A 1 625 ? -37.291 4.834 21.843 1.00 73.38 625 GLU A N 1
ATOM 4979 C CA . GLU A 1 625 ? -38.469 5.516 21.285 1.00 73.38 625 GLU A CA 1
ATOM 4980 C C . GLU A 1 625 ? -38.516 5.540 19.744 1.00 73.38 625 GLU A C 1
ATOM 4982 O O . GLU A 1 625 ? -39.567 5.843 19.179 1.00 73.38 625 GLU A O 1
ATOM 4987 N N . LYS A 1 626 ? -37.401 5.271 19.046 1.00 63.25 626 LYS A N 1
ATOM 4988 C CA . LYS A 1 626 ? -37.272 5.533 17.596 1.00 63.25 626 LYS A CA 1
ATOM 4989 C C . LYS A 1 626 ? -37.085 4.304 16.710 1.00 63.25 626 LYS A C 1
ATOM 4991 O O . LYS A 1 626 ? -37.236 4.433 15.498 1.00 63.25 626 LYS A O 1
ATOM 4996 N N . LEU A 1 627 ? -36.765 3.146 17.274 1.00 54.88 627 LEU A N 1
ATOM 4997 C CA . LEU A 1 627 ? -36.483 1.927 16.517 1.00 54.88 627 LEU A CA 1
ATOM 4998 C C . LEU A 1 627 ? -37.479 0.828 16.887 1.00 54.88 627 LEU A C 1
ATOM 5000 O O . LEU A 1 627 ? -37.753 0.592 18.063 1.00 54.88 627 LEU A O 1
ATOM 5004 N N . SER A 1 628 ? -37.996 0.132 15.872 1.00 59.00 628 SER A N 1
ATOM 5005 C CA . SER A 1 628 ? -38.485 -1.240 16.014 1.00 59.00 628 SER A CA 1
ATOM 5006 C C . SER A 1 628 ? -37.335 -2.030 16.650 1.00 59.00 628 SER A C 1
ATOM 5008 O O . SER A 1 628 ? -36.282 -2.163 16.036 1.00 59.00 628 SER A O 1
ATOM 5010 N N . ARG A 1 629 ? -37.480 -2.382 17.930 1.00 57.59 629 ARG A N 1
ATOM 5011 C CA . ARG A 1 629 ? -36.391 -2.830 18.816 1.00 57.59 629 ARG A CA 1
ATOM 5012 C C . ARG A 1 629 ? -35.603 -4.006 18.211 1.00 57.59 629 ARG A C 1
ATOM 5014 O O . ARG A 1 629 ? -36.236 -4.970 17.802 1.00 57.59 629 ARG A O 1
ATOM 5021 N N . SER A 1 630 ? -34.268 -3.927 18.224 1.00 74.00 630 SER A N 1
ATOM 5022 C CA . SER A 1 630 ? -33.350 -5.057 17.968 1.00 74.00 630 SER A CA 1
ATOM 5023 C C . SER A 1 630 ? -33.112 -5.901 19.232 1.00 74.00 630 SER A C 1
ATOM 5025 O O . SER A 1 630 ? -33.018 -7.118 19.180 1.00 74.00 630 SER A O 1
ATOM 5027 N N . LEU A 1 631 ? -33.048 -5.263 20.408 1.00 86.31 631 LEU A N 1
ATOM 5028 C CA . LEU A 1 631 ? -32.938 -5.937 21.706 1.00 86.31 631 LEU A CA 1
ATOM 5029 C C . LEU A 1 631 ? -33.838 -5.288 22.753 1.00 86.31 631 LEU A C 1
ATOM 5031 O O . LEU A 1 631 ? -33.896 -4.060 22.886 1.00 86.31 631 LEU A O 1
ATOM 5035 N N . GLU A 1 632 ? -34.492 -6.114 23.562 1.00 91.69 632 GLU A N 1
ATOM 5036 C CA . GLU A 1 632 ? -35.192 -5.658 24.756 1.00 91.69 632 GLU A CA 1
ATOM 5037 C C . GLU A 1 632 ? -34.204 -5.302 25.883 1.00 91.69 632 GLU A C 1
ATOM 5039 O O . GLU A 1 632 ? -33.128 -5.900 25.992 1.00 91.69 632 GLU A O 1
ATOM 5044 N N . PRO A 1 633 ? -34.551 -4.383 26.806 1.00 93.25 633 PRO A N 1
ATOM 5045 C CA . PRO A 1 633 ? -33.653 -4.012 27.906 1.00 93.25 633 PRO A CA 1
ATOM 5046 C C . PRO A 1 633 ? -33.224 -5.175 28.808 1.00 93.25 633 PRO A C 1
ATOM 5048 O O . PRO A 1 633 ? -32.136 -5.133 29.384 1.00 93.25 633 PRO A O 1
ATOM 5051 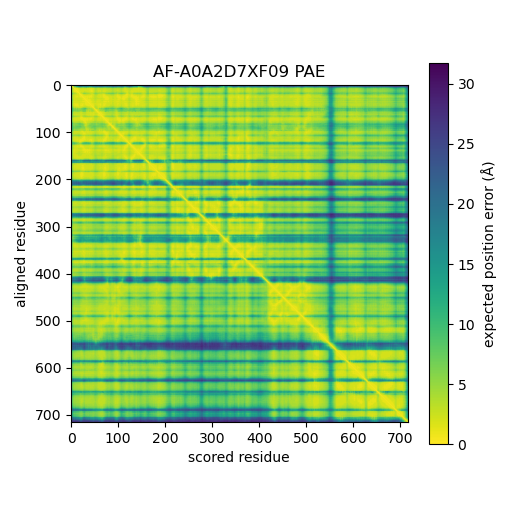N N . VAL A 1 634 ? -34.040 -6.231 28.919 1.00 93.81 634 VAL A N 1
ATOM 5052 C CA . VAL A 1 634 ? -33.648 -7.476 29.603 1.00 93.81 634 VAL A CA 1
ATOM 5053 C C . VAL A 1 634 ? -32.515 -8.175 28.852 1.00 93.81 634 VAL A C 1
ATOM 5055 O O . VAL A 1 634 ? -31.534 -8.580 29.470 1.00 93.81 634 VAL A O 1
ATOM 5058 N N . GLU A 1 635 ? -32.625 -8.301 27.533 1.00 95.19 635 GLU A N 1
ATOM 5059 C CA . GLU A 1 635 ? -31.649 -8.992 26.689 1.00 95.19 635 GLU A CA 1
ATOM 5060 C C . GLU A 1 635 ? -30.333 -8.216 26.636 1.00 95.19 635 GLU A C 1
ATOM 5062 O O . GLU A 1 635 ? -29.272 -8.795 26.856 1.00 95.19 635 GLU A O 1
ATOM 5067 N N . ALA A 1 636 ? -30.398 -6.890 26.484 1.00 95.69 636 ALA A N 1
ATOM 5068 C CA . ALA A 1 636 ? -29.240 -6.005 26.583 1.00 95.69 636 ALA A CA 1
ATOM 5069 C C . ALA A 1 636 ? -28.513 -6.137 27.934 1.00 95.69 636 ALA A C 1
ATOM 5071 O O . ALA A 1 636 ? -27.284 -6.221 27.986 1.00 95.69 636 ALA A O 1
ATOM 5072 N N . PHE A 1 637 ? -29.266 -6.197 29.038 1.00 96.81 637 PHE A N 1
ATOM 5073 C CA . PHE A 1 637 ? -28.698 -6.390 30.372 1.00 96.81 637 PHE A CA 1
ATOM 5074 C C . PHE A 1 637 ? -27.994 -7.750 30.499 1.00 96.81 637 PHE A C 1
ATOM 5076 O O . PHE A 1 637 ? -26.871 -7.821 31.000 1.00 96.81 637 PHE A O 1
ATOM 5083 N N . ILE A 1 638 ? -28.618 -8.822 30.000 1.00 96.12 638 ILE A N 1
ATOM 5084 C CA . ILE A 1 638 ? -28.026 -10.167 29.986 1.00 96.12 638 ILE A CA 1
ATOM 5085 C C . ILE A 1 638 ? -26.792 -10.234 29.076 1.00 96.12 638 ILE A C 1
ATOM 5087 O O . ILE A 1 638 ? -25.796 -10.850 29.460 1.00 96.12 638 ILE A O 1
ATOM 5091 N N . ALA A 1 639 ? -26.800 -9.569 27.920 1.00 96.25 639 ALA A N 1
ATOM 5092 C CA . ALA A 1 639 ? -25.647 -9.487 27.027 1.00 96.25 639 ALA A CA 1
ATOM 5093 C C . ALA A 1 639 ? -24.445 -8.833 27.714 1.00 96.25 639 ALA A C 1
ATOM 5095 O O . ALA A 1 639 ? -23.356 -9.408 27.722 1.00 96.25 639 ALA A O 1
ATOM 5096 N N . LEU A 1 640 ? -24.640 -7.691 28.377 1.00 97.38 640 LEU A N 1
ATOM 5097 C CA . LEU A 1 640 ? -23.560 -7.005 29.088 1.00 97.38 640 LEU A CA 1
ATOM 5098 C C . LEU A 1 640 ? -23.022 -7.816 30.278 1.00 97.38 640 LEU A C 1
ATOM 5100 O O . LEU A 1 640 ? -21.807 -7.860 30.481 1.00 97.38 640 LEU A O 1
ATOM 5104 N N . LEU A 1 641 ? -23.888 -8.503 31.035 1.00 96.94 641 LEU A N 1
ATOM 5105 C CA . LEU A 1 641 ? -23.447 -9.423 32.093 1.00 96.94 641 LEU A CA 1
ATOM 5106 C C . LEU A 1 641 ? -22.616 -10.585 31.527 1.00 96.94 641 LEU A C 1
ATOM 5108 O O . LEU A 1 641 ? -21.559 -10.904 32.079 1.00 96.94 641 LEU A O 1
ATOM 5112 N N . SER A 1 642 ? -23.058 -11.166 30.406 1.00 96.31 642 SER A N 1
ATOM 5113 C CA . SER A 1 642 ? -22.361 -12.256 29.710 1.00 96.31 642 SER A CA 1
ATOM 5114 C C . SER A 1 642 ? -20.969 -11.819 29.252 1.00 96.31 642 SER A C 1
ATOM 5116 O O . SER A 1 642 ? -19.979 -12.492 29.525 1.00 96.31 642 SER A O 1
ATOM 5118 N N . VAL A 1 643 ? -20.857 -10.649 28.621 1.00 96.50 643 VAL A N 1
ATOM 5119 C CA . VAL A 1 643 ? -19.567 -10.102 28.179 1.00 96.50 643 VAL A CA 1
ATOM 5120 C C . VAL A 1 643 ? -18.657 -9.782 29.362 1.00 96.50 643 VAL A C 1
ATOM 5122 O O . VAL A 1 643 ? -17.474 -10.115 29.333 1.00 96.50 643 VAL A O 1
ATOM 5125 N N . ASN A 1 644 ? -19.188 -9.186 30.430 1.00 96.38 644 ASN A N 1
ATOM 5126 C CA . ASN A 1 644 ? -18.403 -8.858 31.617 1.00 96.38 644 ASN A CA 1
ATOM 5127 C C . ASN A 1 644 ? -17.817 -10.101 32.302 1.00 96.38 644 ASN A C 1
ATOM 5129 O O . ASN A 1 644 ? -16.647 -10.095 32.686 1.00 96.38 644 ASN A O 1
ATOM 5133 N N . GLU A 1 645 ? -18.584 -11.187 32.420 1.00 94.62 645 GLU A N 1
ATOM 5134 C CA . GLU A 1 645 ? -18.055 -12.455 32.933 1.00 94.62 645 GLU A CA 1
ATOM 5135 C C . GLU A 1 645 ? -17.078 -13.111 31.936 1.00 94.62 645 GLU A C 1
ATOM 5137 O O . GLU A 1 645 ? -16.042 -13.631 32.356 1.00 94.62 645 GLU A O 1
ATOM 5142 N N . ALA A 1 646 ? -17.327 -13.031 30.622 1.00 94.19 646 ALA A N 1
ATOM 5143 C CA . ALA A 1 646 ? -16.417 -13.550 29.599 1.00 94.19 646 ALA A CA 1
ATOM 5144 C C . ALA A 1 646 ? -15.043 -12.873 29.683 1.00 94.19 646 ALA A C 1
ATOM 5146 O O . ALA A 1 646 ? -14.030 -13.554 29.800 1.00 94.19 646 ALA A O 1
ATOM 5147 N N . VAL A 1 647 ? -15.013 -11.539 29.718 1.00 94.44 647 VAL A N 1
ATOM 5148 C CA . VAL A 1 647 ? -13.789 -10.735 29.853 1.00 94.44 647 VAL A CA 1
ATOM 5149 C C . VAL A 1 647 ? -13.122 -10.960 31.212 1.00 94.44 647 VAL A C 1
ATOM 5151 O O . VAL A 1 647 ? -11.905 -11.117 31.292 1.00 94.44 647 VAL A O 1
ATOM 5154 N N . GLY A 1 648 ? -13.902 -11.022 32.296 1.00 92.12 648 GLY A N 1
ATOM 5155 C CA . GLY A 1 648 ? -13.391 -11.260 33.649 1.00 92.12 648 GLY A CA 1
ATOM 5156 C C . GLY A 1 648 ? -12.765 -12.644 33.854 1.00 92.12 648 GLY A C 1
ATOM 5157 O O . GLY A 1 648 ? -11.985 -12.826 34.788 1.00 92.12 648 GLY A O 1
ATOM 5158 N N . THR A 1 649 ? -13.074 -13.608 32.983 1.00 89.62 649 THR A N 1
ATOM 5159 C CA . THR A 1 649 ? -12.555 -14.983 33.037 1.00 89.62 649 THR A CA 1
ATOM 5160 C C . THR A 1 649 ? -11.376 -15.239 32.099 1.00 89.62 649 THR A C 1
ATOM 5162 O O . THR A 1 649 ? -10.997 -16.394 31.942 1.00 89.62 649 THR A O 1
ATOM 5165 N N . LEU A 1 650 ? -10.748 -14.194 31.537 1.00 89.38 650 LEU A N 1
ATOM 5166 C CA . LEU A 1 650 ? -9.527 -14.276 30.718 1.00 89.38 650 LEU A CA 1
ATOM 5167 C C . LEU A 1 650 ? -8.248 -13.962 31.539 1.00 89.38 650 LEU A C 1
ATOM 5169 O O . LEU A 1 650 ? -7.640 -12.904 31.347 1.00 89.38 650 LEU A O 1
ATOM 5173 N N . PRO A 1 651 ? -7.784 -14.841 32.455 1.00 75.50 651 PRO A N 1
ATOM 5174 C CA . PRO A 1 651 ? -6.631 -14.557 33.314 1.00 75.50 651 PRO A CA 1
ATOM 5175 C C . PRO A 1 651 ? -5.318 -14.426 32.531 1.00 75.50 651 PRO A C 1
ATOM 5177 O O . PRO A 1 651 ? -4.447 -13.662 32.939 1.00 75.50 651 PRO A O 1
ATOM 5180 N N . ALA A 1 652 ? -5.180 -15.127 31.400 1.00 70.81 652 ALA A N 1
ATOM 5181 C CA . ALA A 1 652 ? -3.981 -15.072 30.563 1.00 70.81 652 ALA A CA 1
ATOM 5182 C C . ALA A 1 652 ? -3.790 -13.695 29.903 1.00 70.81 652 ALA A C 1
ATOM 5184 O O . ALA A 1 652 ? -2.671 -13.191 29.853 1.00 70.81 652 ALA A O 1
ATOM 5185 N N . ALA A 1 653 ? -4.875 -13.032 29.483 1.00 67.44 653 ALA A N 1
ATOM 5186 C CA . ALA A 1 653 ? -4.797 -11.680 28.926 1.00 67.44 653 ALA A CA 1
ATOM 5187 C C . ALA A 1 653 ? -4.287 -10.677 29.969 1.00 67.44 653 ALA A C 1
ATOM 5189 O O . ALA A 1 653 ? -3.437 -9.846 29.668 1.00 67.44 653 ALA A O 1
ATOM 5190 N N . ALA A 1 654 ? -4.755 -10.790 31.215 1.00 69.69 654 ALA A N 1
ATOM 5191 C CA . ALA A 1 654 ? -4.313 -9.938 32.316 1.00 69.69 654 ALA A CA 1
ATOM 5192 C C . ALA A 1 654 ? -2.850 -10.185 32.736 1.00 69.69 654 ALA A C 1
ATOM 5194 O O . ALA A 1 654 ? -2.276 -9.356 33.436 1.00 69.69 654 ALA A O 1
ATOM 5195 N N . ALA A 1 655 ? -2.240 -11.301 32.325 1.00 76.12 655 ALA A N 1
ATOM 5196 C CA . ALA A 1 655 ? -0.835 -11.593 32.596 1.00 76.12 655 ALA A CA 1
ATOM 5197 C C . ALA A 1 655 ? 0.129 -10.930 31.593 1.00 76.12 655 ALA A C 1
ATOM 5199 O O . ALA A 1 655 ? 1.331 -10.871 31.860 1.00 76.12 655 ALA A O 1
ATOM 5200 N N . LEU A 1 656 ? -0.366 -10.416 30.458 1.00 81.12 656 LEU A N 1
ATOM 5201 C CA . LEU A 1 656 ? 0.467 -9.702 29.490 1.00 81.12 656 LEU A CA 1
ATOM 5202 C C . LEU A 1 656 ? 0.872 -8.333 30.055 1.00 81.12 656 LEU A C 1
ATOM 5204 O O . LEU A 1 656 ? -0.013 -7.601 30.480 1.00 81.12 656 LEU A O 1
ATOM 5208 N N . PRO A 1 657 ? 2.159 -7.930 30.038 1.00 83.56 657 PRO A N 1
ATOM 5209 C CA . PRO A 1 657 ? 2.641 -6.745 30.765 1.00 83.56 657 PRO A CA 1
ATOM 5210 C C . PRO A 1 657 ? 1.878 -5.435 30.506 1.00 83.56 657 PRO A C 1
ATOM 5212 O O . PRO A 1 657 ? 1.811 -4.577 31.381 1.00 83.56 657 PRO A O 1
ATOM 5215 N N . GLU A 1 658 ? 1.295 -5.281 29.319 1.00 83.62 658 GLU A N 1
ATOM 5216 C CA . GLU A 1 658 ? 0.657 -4.046 28.843 1.00 83.62 658 GLU A CA 1
ATOM 5217 C C . GLU A 1 658 ? -0.865 -4.015 29.058 1.00 83.62 658 GLU A C 1
ATOM 5219 O O . GLU A 1 658 ? -1.522 -3.006 28.794 1.00 83.62 658 GLU A O 1
ATOM 5224 N N . TYR A 1 659 ? -1.454 -5.145 29.454 1.00 89.88 659 TYR A N 1
ATOM 5225 C CA . TYR A 1 659 ? -2.902 -5.344 29.461 1.00 89.88 659 TYR A CA 1
ATOM 5226 C C . TYR A 1 659 ? -3.596 -5.128 30.811 1.00 89.88 659 TYR A C 1
ATOM 5228 O O . TYR A 1 659 ? -4.777 -4.798 30.758 1.00 89.88 659 TYR A O 1
ATOM 5236 N N . PRO A 1 660 ? -2.969 -5.250 32.004 1.00 90.75 660 PRO A N 1
ATOM 5237 C CA . PRO A 1 660 ? -3.676 -5.085 33.272 1.00 90.75 660 PRO A CA 1
ATOM 5238 C C . PRO A 1 660 ? -4.463 -3.778 33.377 1.00 90.75 660 PRO A C 1
ATOM 5240 O O . PRO A 1 660 ? -5.631 -3.795 33.754 1.00 90.75 660 PRO A O 1
ATOM 5243 N N . GLU A 1 661 ? -3.845 -2.653 33.012 1.00 90.81 661 GLU A N 1
ATOM 5244 C CA . GLU A 1 661 ? -4.489 -1.337 33.056 1.00 90.81 661 GLU A CA 1
ATOM 5245 C C . GLU A 1 661 ? -5.673 -1.271 32.083 1.00 90.81 661 GLU A C 1
ATOM 5247 O O . GLU A 1 661 ? -6.790 -0.965 32.489 1.00 90.81 661 GLU A O 1
ATOM 5252 N N . ARG A 1 662 ? -5.476 -1.706 30.833 1.00 90.88 662 ARG A N 1
ATOM 5253 C CA . ARG A 1 662 ? -6.538 -1.740 29.816 1.00 90.88 662 ARG A CA 1
ATOM 5254 C C . ARG A 1 662 ? -7.682 -2.690 30.167 1.00 90.88 662 ARG A C 1
ATOM 5256 O O . ARG A 1 662 ? -8.836 -2.396 29.883 1.00 90.88 662 ARG A O 1
ATOM 5263 N N . MET A 1 663 ? -7.380 -3.835 30.775 1.00 93.00 663 MET A N 1
ATOM 5264 C CA . MET A 1 663 ? -8.388 -4.780 31.252 1.00 93.00 663 MET A CA 1
ATOM 5265 C C . MET A 1 663 ? -9.213 -4.168 32.381 1.00 93.00 663 MET A C 1
ATOM 5267 O O . MET A 1 663 ? -10.430 -4.345 32.398 1.00 93.00 663 MET A O 1
ATOM 5271 N N . ASN A 1 664 ? -8.581 -3.423 33.291 1.00 92.31 664 ASN A N 1
ATOM 5272 C CA . ASN A 1 664 ? -9.298 -2.688 34.329 1.00 92.31 664 ASN A CA 1
ATOM 5273 C C . ASN A 1 664 ? -10.204 -1.608 33.721 1.00 92.31 664 ASN A C 1
ATOM 5275 O O . ASN A 1 664 ? -11.367 -1.519 34.113 1.00 92.31 664 ASN A O 1
ATOM 5279 N N . ASP A 1 665 ? -9.717 -0.854 32.733 1.00 93.31 665 ASP A N 1
ATOM 5280 C CA . ASP A 1 665 ? -10.507 0.159 32.019 1.00 93.31 665 ASP A CA 1
ATOM 5281 C C . ASP A 1 665 ? -11.696 -0.464 31.274 1.00 93.31 665 ASP A C 1
ATOM 5283 O O . ASP A 1 665 ? -12.821 0.039 31.342 1.00 93.31 665 ASP A O 1
ATOM 5287 N N . LEU A 1 666 ? -11.481 -1.602 30.607 1.00 94.69 666 LEU A N 1
ATOM 5288 C CA . LEU A 1 666 ? -12.531 -2.349 29.917 1.00 94.69 666 LEU A CA 1
ATOM 5289 C C . LEU A 1 666 ? -13.584 -2.871 30.903 1.00 94.69 666 LEU A C 1
ATOM 5291 O O . LEU A 1 666 ? -14.782 -2.712 30.675 1.00 94.69 666 LEU A O 1
ATOM 5295 N N . GLN A 1 667 ? -13.158 -3.445 32.031 1.00 95.19 667 GLN A N 1
ATOM 5296 C CA . GLN A 1 667 ? -14.066 -3.888 33.092 1.00 95.19 667 GLN A CA 1
ATOM 5297 C C . GLN A 1 667 ? -14.830 -2.723 33.726 1.00 95.19 667 GLN A C 1
ATOM 5299 O O . GLN A 1 667 ? -15.987 -2.888 34.111 1.00 95.19 667 GLN A O 1
ATOM 5304 N N . HIS A 1 668 ? -14.204 -1.553 33.863 1.00 95.94 668 HIS A N 1
ATOM 5305 C CA . HIS A 1 668 ? -14.882 -0.359 34.352 1.00 95.94 668 HIS A CA 1
ATOM 5306 C C . HIS A 1 668 ? -15.946 0.110 33.356 1.00 95.94 668 HIS A C 1
ATOM 5308 O O . HIS A 1 668 ? -17.102 0.258 33.743 1.00 95.94 668 HIS A O 1
ATOM 5314 N N . THR A 1 669 ? -15.588 0.195 32.072 1.00 95.50 669 THR A N 1
ATOM 5315 C CA . THR A 1 669 ? -16.504 0.524 30.967 1.00 95.50 669 THR A CA 1
ATOM 5316 C C . THR A 1 669 ? -17.708 -0.420 30.936 1.00 95.50 669 THR A C 1
ATOM 5318 O O . THR A 1 669 ? -18.849 0.023 30.830 1.00 95.50 669 THR A O 1
ATOM 5321 N N . LEU A 1 670 ? -17.477 -1.728 31.093 1.00 96.88 670 LEU A N 1
ATOM 5322 C CA . LEU A 1 670 ? -18.538 -2.734 31.164 1.00 96.88 670 LEU A CA 1
ATOM 5323 C C . LEU A 1 670 ? -19.450 -2.530 32.378 1.00 96.88 670 LEU A C 1
ATOM 5325 O O . LEU A 1 670 ? -20.668 -2.591 32.242 1.00 96.88 670 LEU A O 1
ATOM 5329 N N . LYS A 1 671 ? -18.891 -2.259 33.562 1.00 96.62 671 LYS A N 1
ATOM 5330 C CA . LYS A 1 671 ? -19.682 -1.988 34.776 1.00 96.62 671 LYS A CA 1
ATOM 5331 C C . LYS A 1 671 ? -20.536 -0.730 34.640 1.00 96.62 671 LYS A C 1
ATOM 5333 O O . LYS A 1 671 ? -21.678 -0.731 35.099 1.00 96.62 671 LYS A O 1
ATOM 5338 N N . ASP A 1 672 ? -20.006 0.308 34.006 1.00 96.88 672 ASP A N 1
ATOM 5339 C CA . ASP A 1 672 ? -20.740 1.546 33.753 1.00 96.88 672 ASP A CA 1
ATOM 5340 C C . ASP A 1 672 ? -21.885 1.305 32.760 1.00 96.88 672 ASP A C 1
ATOM 5342 O O . ASP A 1 672 ? -23.031 1.645 33.057 1.00 96.88 672 ASP A O 1
ATOM 5346 N N . ALA A 1 673 ? -21.621 0.594 31.659 1.00 97.06 673 ALA A N 1
ATOM 5347 C CA . ALA A 1 673 ? -22.645 0.178 30.700 1.00 97.06 673 ALA A CA 1
ATOM 5348 C C . ALA A 1 673 ? -23.757 -0.666 31.354 1.00 97.06 673 ALA A C 1
ATOM 5350 O O . ALA A 1 673 ? -24.945 -0.409 31.141 1.00 97.06 673 ALA A O 1
ATOM 5351 N N . ILE A 1 674 ? -23.390 -1.638 32.201 1.00 97.25 674 ILE A N 1
ATOM 5352 C CA . ILE A 1 674 ? -24.338 -2.458 32.975 1.00 97.25 674 ILE A CA 1
ATOM 5353 C C . ILE A 1 674 ? -25.200 -1.571 33.880 1.00 97.25 674 ILE A C 1
ATOM 5355 O O . ILE A 1 674 ? -26.417 -1.744 33.926 1.00 97.25 674 ILE A O 1
ATOM 5359 N N . SER A 1 675 ? -24.589 -0.616 34.585 1.00 96.81 675 SER A N 1
ATOM 5360 C CA . SER A 1 675 ? -25.281 0.329 35.472 1.00 96.81 675 SER A CA 1
ATOM 5361 C C . SER A 1 675 ? -26.275 1.213 34.711 1.00 96.81 675 SER A C 1
ATOM 5363 O O . SER A 1 675 ? -27.382 1.469 35.194 1.00 96.81 675 SER A O 1
ATOM 5365 N N . ASP A 1 676 ? -25.924 1.656 33.505 1.00 95.50 676 ASP A N 1
ATOM 5366 C CA . ASP A 1 676 ? -26.797 2.488 32.678 1.00 95.50 676 ASP A CA 1
ATOM 5367 C C . ASP A 1 676 ? -27.991 1.703 32.124 1.00 95.50 676 ASP A C 1
ATOM 5369 O O . ASP A 1 676 ? -29.136 2.131 32.303 1.00 95.50 676 ASP A O 1
ATOM 5373 N N . VAL A 1 677 ? -27.767 0.505 31.576 1.00 95.50 677 VAL A N 1
ATOM 5374 C CA . VAL A 1 677 ? -28.862 -0.378 31.135 1.00 95.50 677 VAL A CA 1
ATOM 5375 C C . VAL A 1 677 ? -29.729 -0.825 32.320 1.00 95.50 677 VAL A C 1
ATOM 5377 O O . VAL A 1 677 ? -30.954 -0.868 32.209 1.00 95.50 677 VAL A O 1
ATOM 5380 N N . GLN A 1 678 ? -29.140 -1.061 33.498 1.00 96.00 678 GLN A N 1
ATOM 5381 C CA . GLN A 1 678 ? -29.869 -1.377 34.731 1.00 96.00 678 GLN A CA 1
ATOM 5382 C C . GLN A 1 678 ? -30.874 -0.281 35.116 1.00 96.00 678 GLN A C 1
ATOM 5384 O O . GLN A 1 678 ? -31.971 -0.600 35.588 1.00 96.00 678 GLN A O 1
ATOM 5389 N N . LYS A 1 679 ? -30.526 1.004 34.956 1.00 95.62 679 LYS A N 1
ATOM 5390 C CA . LYS A 1 679 ? -31.444 2.120 35.255 1.00 95.62 679 LYS A CA 1
ATOM 5391 C C . LYS A 1 679 ? -32.671 2.074 34.347 1.00 95.62 679 LYS A C 1
ATOM 5393 O O . LYS A 1 679 ? -33.785 2.222 34.848 1.00 95.62 679 LYS A O 1
ATOM 5398 N N . ILE A 1 680 ? -32.458 1.816 33.058 1.00 94.19 680 ILE A N 1
ATOM 5399 C CA . ILE A 1 680 ? -33.512 1.734 32.038 1.00 94.19 680 ILE A CA 1
ATOM 5400 C C . ILE A 1 680 ? -34.403 0.515 32.300 1.00 94.19 680 ILE A C 1
ATOM 5402 O O . ILE A 1 680 ? -35.613 0.656 32.465 1.00 94.19 680 ILE A O 1
ATOM 5406 N N . LEU A 1 681 ? -33.806 -0.663 32.494 1.00 94.31 681 LEU A N 1
ATOM 5407 C CA . LEU A 1 681 ? -34.533 -1.892 32.820 1.00 94.31 681 LEU A CA 1
ATOM 5408 C C . LEU A 1 681 ? -35.355 -1.754 34.110 1.00 94.31 681 LEU A C 1
ATOM 5410 O O . LEU A 1 681 ? -36.489 -2.220 34.207 1.00 94.31 681 LEU A O 1
ATOM 5414 N N . LYS A 1 682 ? -34.803 -1.099 35.134 1.00 95.06 682 LYS A N 1
ATOM 5415 C CA . LYS A 1 682 ? -35.525 -0.839 36.382 1.00 95.06 682 LYS A CA 1
ATOM 5416 C C . LYS A 1 682 ? -36.753 0.038 36.154 1.00 95.06 682 LYS A C 1
ATOM 5418 O O . LYS A 1 682 ? -37.764 -0.196 36.822 1.00 95.06 682 LYS A O 1
ATOM 5423 N N . GLN A 1 683 ? -36.656 1.044 35.288 1.00 93.38 683 GLN A N 1
ATOM 5424 C CA . GLN A 1 683 ? -37.786 1.894 34.937 1.00 93.38 683 GLN A CA 1
ATOM 5425 C C . GLN A 1 683 ? -38.882 1.061 34.265 1.00 93.38 683 GLN A C 1
ATOM 5427 O O . GLN A 1 683 ? -39.987 1.007 34.803 1.00 93.38 683 GLN A O 1
ATOM 5432 N N . GLU A 1 684 ? -38.550 0.314 33.207 1.00 91.25 684 GLU A N 1
ATOM 5433 C CA . GLU A 1 684 ? -39.515 -0.543 32.500 1.00 91.25 684 GLU A CA 1
ATOM 5434 C C . GLU A 1 684 ? -40.169 -1.578 33.428 1.00 91.25 684 GLU A C 1
ATOM 5436 O O . GLU A 1 684 ? -41.390 -1.732 33.457 1.00 91.25 684 GLU A O 1
ATOM 5441 N N . LEU A 1 685 ? -39.378 -2.254 34.269 1.00 92.06 685 LEU A N 1
ATOM 5442 C CA . LEU A 1 685 ? -39.920 -3.200 35.243 1.00 92.06 685 LEU A CA 1
ATOM 5443 C C . LEU A 1 685 ? -40.868 -2.507 36.224 1.00 92.06 685 LEU A C 1
ATOM 5445 O O . LEU A 1 685 ? -41.901 -3.068 36.564 1.00 92.06 685 LEU A O 1
ATOM 5449 N N . THR A 1 686 ? -40.550 -1.298 36.688 1.00 91.62 686 THR A N 1
ATOM 5450 C CA . THR A 1 686 ? -41.410 -0.576 37.642 1.00 91.62 686 THR A CA 1
ATOM 5451 C C . THR A 1 686 ? -42.758 -0.193 37.024 1.00 91.62 686 THR A C 1
ATOM 5453 O O . THR A 1 686 ? -43.760 -0.148 37.738 1.00 91.62 686 THR A O 1
ATOM 5456 N N . GLU A 1 687 ? -42.796 0.038 35.713 1.00 89.69 687 GLU A N 1
ATOM 5457 C CA . GLU A 1 687 ? -44.016 0.330 34.957 1.00 89.69 687 GLU A CA 1
ATOM 5458 C C . GLU A 1 687 ? -44.868 -0.933 34.706 1.00 89.69 687 GLU A C 1
ATOM 5460 O O . GLU A 1 687 ? -46.092 -0.848 34.573 1.00 89.69 687 GLU A O 1
ATOM 5465 N N . HIS A 1 688 ? -44.271 -2.131 34.747 1.00 88.88 688 HIS A N 1
ATOM 5466 C CA . HIS A 1 688 ? -45.003 -3.394 34.647 1.00 88.88 688 HIS A CA 1
ATOM 5467 C C . HIS A 1 688 ? -45.816 -3.724 35.915 1.00 88.88 688 HIS A C 1
ATOM 5469 O O . HIS A 1 688 ? -45.283 -3.916 37.011 1.00 88.88 688 HIS A O 1
ATOM 5475 N N . VAL A 1 689 ? -47.128 -3.939 35.733 1.00 75.94 689 VAL A N 1
ATOM 5476 C CA . VAL A 1 689 ? -48.164 -4.151 36.778 1.00 75.94 689 VAL A CA 1
ATOM 5477 C C . VAL A 1 689 ? -47.875 -5.312 37.765 1.00 75.94 689 VAL A C 1
ATOM 5479 O O . VAL A 1 689 ? -48.499 -5.407 38.824 1.00 75.94 689 VAL A O 1
ATOM 5482 N N . GLY A 1 690 ? -46.887 -6.171 37.496 1.00 77.00 690 GLY A N 1
ATOM 5483 C CA . GLY A 1 690 ? -46.484 -7.287 38.364 1.00 77.00 690 GLY A CA 1
ATOM 5484 C C . GLY A 1 690 ? -45.180 -7.104 39.155 1.00 77.00 690 GLY A C 1
ATOM 5485 O O . GLY A 1 690 ? -44.969 -7.808 40.148 1.00 77.00 690 GLY A O 1
ATOM 5486 N N . ALA A 1 691 ? -44.291 -6.178 38.787 1.00 75.00 691 ALA A N 1
ATOM 5487 C CA . ALA A 1 691 ? -42.923 -6.176 39.312 1.00 75.00 691 ALA A CA 1
ATOM 5488 C C . ALA A 1 691 ? -42.774 -5.319 40.582 1.00 75.00 691 ALA A C 1
ATOM 5490 O O . ALA A 1 691 ? -42.025 -4.346 40.642 1.00 75.00 691 ALA A O 1
ATOM 5491 N N . ARG A 1 692 ? -43.418 -5.731 41.683 1.00 74.81 692 ARG A N 1
ATOM 5492 C CA . ARG A 1 692 ? -43.360 -5.006 42.976 1.00 74.81 692 ARG A CA 1
ATOM 5493 C C . ARG A 1 692 ? -41.946 -4.865 43.575 1.00 74.81 692 ARG A C 1
ATOM 5495 O O . ARG A 1 692 ? -41.792 -4.235 44.620 1.00 74.81 692 ARG A O 1
ATOM 5502 N N . LYS A 1 693 ? -40.918 -5.497 42.988 1.00 90.00 693 LYS A N 1
ATOM 5503 C CA . LYS A 1 693 ? -39.537 -5.526 43.501 1.00 90.00 693 LYS A CA 1
ATOM 5504 C C . LYS A 1 693 ? -38.469 -5.550 42.390 1.00 90.00 693 LYS A C 1
ATOM 5506 O O . LYS A 1 693 ? -37.527 -6.331 42.507 1.00 90.00 693 LYS A O 1
ATOM 5511 N N . ALA A 1 694 ? -38.567 -4.687 41.373 1.00 89.81 694 ALA A N 1
ATOM 5512 C CA . ALA A 1 694 ? -37.588 -4.586 40.272 1.00 89.81 694 ALA A CA 1
ATOM 5513 C C . ALA A 1 694 ? -36.115 -4.629 40.747 1.00 89.81 694 ALA A C 1
ATOM 5515 O O . ALA A 1 694 ? -35.348 -5.485 40.322 1.00 89.81 694 ALA A O 1
ATOM 5516 N N . ASN A 1 695 ? -35.749 -3.818 41.751 1.00 91.88 695 ASN A N 1
ATOM 5517 C CA . ASN A 1 695 ? -34.394 -3.823 42.333 1.00 91.88 695 ASN A CA 1
ATOM 5518 C C . ASN A 1 695 ? -33.955 -5.185 42.895 1.00 91.88 695 ASN A C 1
ATOM 5520 O O . ASN A 1 695 ? -32.774 -5.514 42.850 1.00 91.88 695 ASN A O 1
ATOM 5524 N N . LYS A 1 696 ? -34.872 -5.954 43.501 1.00 91.94 696 LYS A N 1
ATOM 5525 C CA . LYS A 1 696 ? -34.519 -7.273 44.046 1.00 91.94 696 LYS A CA 1
ATOM 5526 C C . LYS A 1 696 ? -34.329 -8.288 42.932 1.00 91.94 696 LYS A C 1
ATOM 5528 O O . LYS A 1 696 ? -33.464 -9.135 43.080 1.00 91.94 696 LYS A O 1
ATOM 5533 N N . LEU A 1 697 ? -35.124 -8.196 41.865 1.00 90.25 697 LEU A N 1
ATOM 5534 C CA . LEU A 1 697 ? -34.992 -9.071 40.707 1.00 90.25 697 LEU A CA 1
ATOM 5535 C C . LEU A 1 697 ? -33.664 -8.825 39.990 1.00 90.25 697 LEU A C 1
ATOM 5537 O O . LEU A 1 697 ? -32.931 -9.777 39.767 1.00 90.25 697 LEU A O 1
ATOM 5541 N N . ILE A 1 698 ? -33.315 -7.562 39.731 1.00 93.69 698 ILE A N 1
ATOM 5542 C CA . ILE A 1 698 ? -32.046 -7.225 39.075 1.00 93.69 698 ILE A CA 1
ATOM 5543 C C . ILE A 1 698 ? -30.853 -7.674 39.927 1.00 93.69 698 ILE A C 1
ATOM 5545 O O . ILE A 1 698 ? -29.994 -8.393 39.437 1.00 93.69 698 ILE A O 1
ATOM 5549 N N . ARG A 1 699 ? -30.838 -7.358 41.231 1.00 93.75 699 ARG A N 1
ATOM 5550 C CA . ARG A 1 699 ? -29.774 -7.841 42.134 1.00 93.75 699 ARG A CA 1
ATOM 5551 C C . ARG A 1 699 ? -29.721 -9.360 42.227 1.00 93.75 699 ARG A C 1
ATOM 5553 O O . ARG A 1 699 ? -28.654 -9.928 42.424 1.00 93.75 699 ARG A O 1
ATOM 5560 N N . TRP A 1 700 ? -30.874 -10.027 42.181 1.00 93.31 700 TRP A N 1
ATOM 5561 C CA . TRP A 1 700 ? -30.912 -11.484 42.147 1.00 93.31 700 TRP A CA 1
ATOM 5562 C C . TRP A 1 700 ? -30.269 -11.996 40.859 1.00 93.31 700 TRP A C 1
ATOM 5564 O O . TRP A 1 700 ? -29.430 -12.883 40.956 1.00 93.31 700 TRP A O 1
ATOM 5574 N N . ALA A 1 701 ? -30.587 -11.405 39.704 1.00 91.69 701 ALA A N 1
ATOM 5575 C CA . ALA A 1 701 ? -29.955 -11.748 38.437 1.00 91.69 701 ALA A CA 1
ATOM 5576 C C . ALA A 1 701 ? -28.437 -11.540 38.520 1.00 91.69 701 ALA A C 1
ATOM 5578 O O . ALA A 1 701 ? -27.714 -12.505 38.358 1.00 91.69 701 ALA A O 1
ATOM 5579 N N . GLU A 1 702 ? -27.945 -10.363 38.911 1.00 92.38 702 GLU A N 1
ATOM 5580 C CA . GLU A 1 702 ? -26.501 -10.080 39.046 1.00 92.38 702 GLU A CA 1
ATOM 5581 C C . GLU A 1 702 ? -25.769 -11.067 39.970 1.00 92.38 702 GLU A C 1
ATOM 5583 O O . GLU A 1 702 ? -24.689 -11.545 39.643 1.00 92.38 702 GLU A O 1
ATOM 5588 N N . ASN A 1 703 ? -26.361 -11.401 41.123 1.00 91.44 703 ASN A N 1
ATOM 5589 C CA . ASN A 1 703 ? -25.737 -12.294 42.104 1.00 91.44 703 ASN A CA 1
ATOM 5590 C C . ASN A 1 703 ? -25.763 -13.775 41.699 1.00 91.44 703 ASN A C 1
ATOM 5592 O O . ASN A 1 703 ? -25.005 -14.566 42.259 1.00 91.44 703 ASN A O 1
ATOM 5596 N N . ASN A 1 704 ? -26.678 -14.165 40.809 1.00 89.75 704 ASN A N 1
ATOM 5597 C CA . ASN A 1 704 ? -26.857 -15.555 40.379 1.00 89.75 704 ASN A CA 1
ATOM 5598 C C . ASN A 1 704 ? -26.482 -15.765 38.908 1.00 89.75 704 ASN A C 1
ATOM 5600 O O . ASN A 1 704 ? -26.537 -16.895 38.427 1.00 89.75 704 ASN A O 1
ATOM 5604 N N . PHE A 1 705 ? -26.104 -14.703 38.201 1.00 89.50 705 PHE A N 1
ATOM 5605 C CA . PHE A 1 705 ? -25.656 -14.776 36.828 1.00 89.50 705 PHE A CA 1
ATOM 5606 C C . PHE A 1 705 ? -24.279 -15.428 36.800 1.00 89.50 705 PHE A C 1
ATOM 5608 O O . PHE A 1 705 ? -23.311 -14.915 37.362 1.00 89.50 705 PHE A O 1
ATOM 5615 N N . SER A 1 706 ? -24.216 -16.589 36.167 1.00 81.69 706 SER A N 1
ATOM 5616 C CA . SER A 1 706 ? -22.966 -17.194 35.750 1.00 81.69 706 SER A CA 1
ATOM 5617 C C . SER A 1 706 ? -23.243 -18.043 34.522 1.00 81.69 706 SER A C 1
ATOM 5619 O O . SER A 1 706 ? -23.965 -19.038 34.614 1.00 81.69 706 SER A O 1
ATOM 5621 N N . PHE A 1 707 ? -22.702 -17.659 33.369 1.00 74.12 707 PHE A N 1
ATOM 5622 C CA . PHE A 1 707 ? -22.750 -18.508 32.175 1.00 74.12 707 PHE A CA 1
ATOM 5623 C C . PHE A 1 707 ? -21.586 -19.515 32.158 1.00 74.12 707 PHE A C 1
ATOM 5625 O O . PHE A 1 707 ? -21.584 -20.473 31.382 1.00 74.12 707 PHE A O 1
ATOM 5632 N N . VAL A 1 708 ? -20.600 -19.355 33.052 1.00 68.38 708 VAL A N 1
ATOM 5633 C CA . VAL A 1 708 ? -19.541 -20.341 33.280 1.00 68.38 708 VAL A CA 1
ATOM 5634 C C . VAL A 1 708 ? -20.001 -21.324 34.344 1.00 68.38 708 VAL A C 1
ATOM 5636 O O . VAL A 1 708 ? -19.921 -21.051 35.538 1.00 68.38 708 VAL A O 1
ATOM 5639 N N . LEU A 1 709 ? -20.441 -22.514 33.926 1.00 63.00 709 LEU A N 1
ATOM 5640 C CA . LEU A 1 709 ? -20.685 -23.608 34.866 1.00 63.00 709 LEU A CA 1
ATOM 5641 C C . LEU A 1 709 ? -19.429 -23.811 35.721 1.00 63.00 709 LEU A C 1
ATOM 5643 O O . LEU A 1 709 ? -18.407 -24.302 35.234 1.00 63.00 709 LEU A O 1
ATOM 5647 N N . LYS A 1 710 ? -19.498 -23.431 37.003 1.00 62.62 710 LYS A N 1
ATOM 5648 C CA . LYS A 1 710 ? -18.463 -23.765 37.980 1.00 62.62 710 LYS A CA 1
ATOM 5649 C C . LYS A 1 710 ? -18.369 -25.288 38.004 1.00 62.62 710 LYS A C 1
ATOM 5651 O O . LYS A 1 710 ? -19.235 -25.952 38.574 1.00 62.62 710 LYS A O 1
ATOM 5656 N N . ARG A 1 711 ? -17.342 -25.844 37.350 1.00 49.62 711 ARG A N 1
ATOM 5657 C CA . ARG A 1 711 ? -16.959 -27.257 37.472 1.00 49.62 711 ARG A CA 1
ATOM 5658 C C . ARG A 1 711 ? -16.684 -27.506 38.954 1.00 49.62 711 ARG A C 1
ATOM 5660 O O . ARG A 1 711 ? -15.598 -27.194 39.428 1.00 49.62 711 ARG A O 1
ATOM 5667 N N . GLY A 1 712 ? -17.684 -27.970 39.702 1.00 49.25 712 GLY A N 1
ATOM 5668 C CA . GLY A 1 712 ? -17.496 -28.218 41.129 1.00 49.25 712 GLY A CA 1
ATOM 5669 C C . GLY A 1 712 ? -18.714 -28.495 42.007 1.00 49.25 712 GLY A C 1
ATOM 5670 O O . GLY A 1 712 ? -18.484 -28.958 43.114 1.00 49.25 712 GLY A O 1
ATOM 5671 N N . HIS A 1 713 ? -19.972 -28.266 41.598 1.00 41.53 713 HIS A N 1
ATOM 5672 C CA . HIS A 1 713 ? -21.096 -28.406 42.554 1.00 41.53 713 HIS A CA 1
ATOM 5673 C C . HIS A 1 713 ? -22.399 -29.033 42.036 1.00 41.53 713 HIS A C 1
ATOM 5675 O O . HIS A 1 713 ? -23.451 -28.818 42.629 1.00 41.53 713 HIS A O 1
ATOM 5681 N N . TYR A 1 714 ? -22.340 -29.871 41.003 1.00 40.69 714 TYR A N 1
ATOM 5682 C CA . TYR A 1 714 ? -23.458 -30.762 40.678 1.00 40.69 714 TYR A CA 1
ATOM 5683 C C . TYR A 1 714 ? -22.954 -32.204 40.540 1.00 40.69 714 TYR A C 1
ATOM 5685 O O . TYR A 1 714 ? -22.824 -32.727 39.439 1.00 40.69 714 TYR A O 1
ATOM 5693 N N . GLU A 1 715 ? -22.633 -32.827 41.677 1.00 30.94 715 GLU A N 1
ATOM 5694 C CA . GLU A 1 715 ? -22.871 -34.264 41.845 1.00 30.94 715 GLU A CA 1
ATOM 5695 C C . GLU A 1 715 ? -24.366 -34.399 42.167 1.00 30.94 715 GLU A C 1
ATOM 5697 O O . GLU A 1 715 ? -24.810 -33.947 43.224 1.00 30.94 715 GLU A O 1
ATOM 5702 N N . TYR A 1 716 ? -25.142 -34.910 41.209 1.00 34.19 716 TYR A N 1
ATOM 5703 C CA . TYR A 1 716 ? -26.503 -35.396 41.447 1.00 34.19 716 TYR A CA 1
ATOM 5704 C C . TYR A 1 716 ? -26.461 -36.883 41.777 1.00 34.19 716 TYR A C 1
ATOM 5706 O O . TYR A 1 716 ? -25.700 -37.600 41.084 1.00 34.19 716 TYR A O 1
#

Solvent-accessible surface area (backbone atoms only — not comparable to full-atom values): 39140 Å² total; per-residue (Å²): 133,79,83,85,72,42,56,40,56,55,45,18,53,54,32,60,78,48,43,48,72,60,20,32,37,39,35,12,28,40,37,16,58,61,48,29,50,45,53,50,55,40,20,67,46,45,88,65,59,80,36,44,93,92,46,38,27,50,49,51,40,58,47,39,45,55,44,64,44,34,32,29,39,37,29,16,45,92,32,47,29,52,93,91,34,76,62,55,73,77,58,80,50,69,70,77,63,75,57,29,51,41,64,38,79,56,95,51,49,46,39,37,28,20,37,38,43,33,32,24,33,26,74,90,79,67,40,46,31,39,40,44,31,19,12,36,38,33,45,31,61,53,34,39,66,52,39,45,54,39,73,47,75,49,77,46,48,50,74,63,86,59,50,84,79,37,59,35,62,54,35,48,53,51,48,50,56,54,52,38,72,71,46,80,80,41,61,13,57,52,52,48,50,50,55,53,52,57,44,62,67,54,86,84,71,79,87,74,87,68,85,77,66,60,52,36,56,50,51,50,64,95,74,36,24,56,48,59,43,38,51,74,73,46,67,46,51,70,68,67,56,63,80,86,72,60,72,41,31,34,44,34,41,31,47,48,68,30,60,51,72,27,68,50,55,55,47,45,44,70,66,40,59,67,84,85,50,95,88,69,84,67,62,33,29,39,33,46,57,42,65,57,91,92,31,33,61,42,41,50,58,25,55,52,46,50,67,72,40,89,28,53,39,51,12,38,66,60,84,75,77,42,61,37,89,53,54,49,100,88,65,48,63,37,75,33,53,66,48,22,18,35,44,36,38,34,28,50,54,41,34,42,41,36,27,6,38,38,38,50,19,37,26,42,35,32,37,87,94,50,60,32,34,41,27,26,31,38,31,38,48,49,68,47,58,92,96,46,68,55,72,79,76,55,46,68,57,94,63,82,84,59,61,89,40,27,36,94,73,70,88,54,87,80,65,72,78,59,92,72,70,78,74,44,62,53,44,37,35,30,44,72,79,40,32,40,35,39,36,30,73,23,93,56,43,31,29,33,17,50,66,88,48,90,63,62,79,43,78,46,50,44,69,39,70,52,75,42,73,52,54,72,67,55,47,50,45,43,66,62,21,45,45,36,34,38,22,38,70,91,41,70,90,51,60,44,62,40,68,45,22,57,38,57,62,46,40,36,67,56,43,80,91,61,64,72,58,65,63,55,49,34,53,50,39,56,39,54,72,69,53,41,50,52,53,48,49,52,51,52,54,53,52,55,55,66,74,69,58,89,82,79,72,86,79,75,66,68,79,76,70,82,74,53,67,65,60,45,41,51,47,10,38,50,42,48,37,52,56,51,50,50,65,62,67,74,40,103,64,74,49,72,65,58,48,46,24,54,43,18,36,58,70,9,33,16,73,75,6,52,47,34,50,53,52,46,48,56,52,54,63,71,43,64,92,79,49,89,74,85,63,54,55,68,53,47,45,51,42,47,53,45,46,48,53,38,62,72,66,42,66,67,60,52,65,39,92,82,29,46,66,55,51,51,52,49,53,48,52,46,52,51,52,43,54,54,43,47,54,54,36,41,51,58,34,58,73,39,96,78,40,93,48,36,72,56,52,53,52,47,45,66,76,68,65,65,93,69,78,70,90,82,78,80,88,127

Nearest PDB structures (foldseek):
  5hay-assembly1_A  TM=3.424E-01  e=1.976E+00  Thermochaetoides thermophila DSM 1495
  7tbl-assembly1_A6-7  TM=3.424E-01  e=1.769E+00  Homo sapiens
  7tbj-assembly1_A5  TM=2.303E-01  e=2.753E+00  Homo sapiens
  7tbi-assembly1_A2  TM=2.395E-01  e=3.250E+00  Saccharomyces cerevisiae

Mean predicted aligned error: 7.88 Å

Sequence (716 aa):
MHKQDVLREKVSQLFREKGQIEALVLTSFGLDMRYLEQFILPAFFPHLGEGPADEPHLPLFEYLEETPVPISVYYDANNLLQNEQPLSVNDTVIKELRWQAHPVAMATGCFHPKLILALLRQTPNDLPVIIVGCGSANLTRAGWAKNLEACAFEVLDLSHDLDIRSGLAVDILHLIKQLSSYSSESTALARIAEALAAALSNPNKTHTHNNKHRARLWFGQENDNLHAWLNREGLLNETSNNTSGDEWALDILSPYYGERPPTLLTWANNKLVAKRHPNNFQPKVACFCPQTNEHYDLNPETVKALASLSNITWGTLPADSLRSQLKDPDGNALQRFMHAKVYRFWNKHNELLIVGSANATSQGHHEKAYSHNAEACLVFFRQAPAGIDFQSWLQPLTTPIDLNKCKSVTNNEDSNEIENMMPRVDICFDWRSKELIFKNESKQTVDLRFAGQAKPLLTLSANKETCKVLDKDGINNIFNSPTVKVSLANAEDLSWIYLVQERNLSDKPPAPRMDRNVEDLIRDWQSSFDERIASYITRAAEEEESNGEGLIDQNNQTPQDVSNPLNDIFLATYKFRKDTEQALDSAESLDEFQKSRIHSRLFGNGIMSVHYFVQKICSDVSNLEKLSRSLEPVEAFIALLSVNEAVGTLPAAAALPEYPERMNDLQHTLKDAISDVQKILKQELTEHVGARKANKLIRWAENNFSFVLKRGHYEY

Secondary structure (DSSP, 8-state):
------HHHHHHHHHHTT-EEEEEEEEESSEEHHHIIIIIGGGG-GGG----SS-TTHHHHHHHHHS---EEEEEETT-EEETTEEPPTT------S--EEEEE--SSS-B---EEEEEEEETTTTEEEEEEEEES--BSHIIIIISB--EEEEEEESSS---TT-HHHHHHHHHHHHHHHH-TT-HHHHHHHHHHHHHHT-TT------TT---EEESSGGG--HHHHHHHTTTTHHHH--TTSPPPEEEEE-S-B-SS--HHHHHHHHHSPPP--TT----SEEEE--EETTEESS-HHHHHHHHTSTTEEEEE--GGGGEEEEE-TTSPEEEPPB---EEEEE-SSEEEEEEES--BSTTTTT-TTS---B--EEEEEEEPPTT-----S-EEPSS---GGGB-SS---TT----SSPPP-EEEEEETTT-EEEEEE-SSS-EEEEETT-SS-SEEE-TTEEEEEE--HHHHHHHHH--EEEEEETTEEEEEEEEEPEEE-GGGSPPPGGG---HHHHHHHHHS-HHHHHHHHHHHHHHHHHHHHSS---TT---------HHHHHHHHHHHHHHHHHHHHHT-SS--HHHHHHHHHHHH--STTSHHHHHHHHHHHHHTTTTS--SS-HHHHHHHHHHHHHHHHT-HHHHTSTTHHHHHHHHHHHHHHHHHHHHHHHHHHHHHSTT-TTHHHHHHHHHHH--SS--TTS---

Radius of gyration: 30.14 Å; Cα contacts (8 Å, |Δi|>4): 1299; chains: 1; bounding box: 83×69×89 Å

Foldseek 3Di:
DDDPDFQLQVLLVVLVQFAAFQFKEWEAAAAAQVLCQQGVVVSNVNVLPAFDPVRRNVSVQVCCLLFVREYEYEYAQQHYDHQNHGDDLQDFDAHFHDYFYQHFFDPFWTAHFGWMWTWHQGPPVRWIKIKIKFWAAGNDCLRGPFADIDMDIDMGGLRAAPDLPQQALVQLLQVLVVVCVSPVFRPRSVVSNVSSVVSNPDPPHDDDPPVAKRKHKDFCPPLAFPQRVCVVVVVCVVQQPCVVVWQKAKEWQALDAALAFAPNVLCRLVRSADPCPVPDGAQRYEYEFFDDDQFTLYALSRLVNQVVRPRYFYFHAPPVPQFAPDADPVRGTDGHGRHWGWMWIFTFWKIKIKHHNQGSYCQSRSPPVRRHHRIMIIIIMDTDPPPGTDDHRTDGDPDRDDNVRYDNDRPPPGDPPPPDRDWDKAWAAELPQQKIKIFGQGQFWKFKDQNPDPHGPDTGHHGDIDMDRDDPVRLVSCNRGQWIWIAGPVGRVDIGIGGHGYHPSLQRARRPVPDDALLLLLVVLLDDSSRNSVVNSVVSVVVVVVVPDDDDDPPPPDPPPVDPLLVSLLSSLVSLLVVLLCLLPVDPDRDPSSVSSNCSQDPGNYPNHPVVSLVNLLVQLVPVVPDPHPDDLVSSLSSLLSNLLSLVPNVSQCPPPVCVVVSVVSNVSSVVSNVSSLVSQLVVLVVDPPNPDSVVVSVVCNVPDDSDPPPPPDPD